Protein AF-0000000077579157 (afdb_homodimer)

Organism: Vanilla planifolia (NCBI:txid51239)

Radius of gyration: 29.93 Å; Cα contacts (8 Å, |Δi|>4): 1320; chains: 2; bounding box: 50×143×83 Å

Foldseek 3Di:
DDPPPPPPPPPPPPPPPPVPPQLWKDKAFDKAKEQGWHDDLQFWTFHCHFQQKTFQAGNVRHTLDIPPLGNVQPGTWMWHAHQQFKTFTAHPVGHTSDIADHPRRDGAMKMFGCDNNRKTFIFADWPFKLDPPPPPPPVPPPDDDDPDPPDDPVPPPPCPDDQLFKAKAPGKAWCVHWGDDLWIWHQHQQAFTWIQANVRDIDTSDGDGDGGWMWGQHQQQKIKIAHPVRPDIDIVVNDGHPDGAMKMWGDDHRMITITHDTGDMPCSPPPPPPPRPPPPPDPDPPDD/DDDPPPPPPPPPPPPPPPVPPDLWKDKAFDKAKEQGWHDDLQFWTFHCHFQQKTFQAGNVRHTLDIPPLGNVQPGTWMWHAHQQFKTFTAHPVGHTSDIADHPRRDGAMKMFGCFSNRKTFIFADWPFKLDPDPPPPPVVPPDDDDPDPPDDPVPPPPCPDGQLFKAKAPGKAWCVHWRDDLWIWHQHQQAFTWIQANVRDIDTSDGDGDGGWMWGQHQQQKIKIAHPVRPDIDIVVNDGHPDGAMKMWGDDHRMITITHDTGDMPCSPPPPPPPRPPPPPDPPDPPD

Sequence (576 aa):
MGIQRSLLLLWVMALCWSSSTAYNVLFTGETLANQSSIGFPEKGSFVMQLDCNLVLYNENGVPLFHTNTAGFGRRNCILSFTNNGRLVVRTPAGRTLWQSPNFNSPIGDYAAVFRPDGDVAIYGPVVWSSFARGESMETAQKQQQQPEATGEEQELLGNRPMYNNMLFSGQILSGNRSIKDLSSLEVTNDCQLLLTVESGLRIVLGGLEGEDCFARLNFRGQLTLLDDTYAHKLAWPTTANPTRGEYVLILRGSAALIYGPLAWSTNVRGVPNPQAIVNLMLPSDAKKMGIQRSLLLLWVMALCWSSSTAYNVLFTGETLANQSSIGFPEKGSFVMQLDCNLVLYNENGVPLFHTNTAGFGRRNCILSFTNNGRLVVRTPAGRTLWQSPNFNSPIGDYAAVFRPDGDVAIYGPVVWSSFARGESMETAQKQQQQPEATGEEQELLGNRPMYNNMLFSGQILSGNRSIKDLSSLEVTNDCQLLLTVESGLRIVLGGLEGEDCFARLNFRGQLTLLDDTYAHKLAWPTTANPTRGEYVLILRGSAALIYGPLAWSTNVRGVPNPQAIVNLMLPSDAKK

Secondary structure (DSSP, 8-state):
----------------------TTEEETT-EE-TTEEEEETTTEEEEE-TTS-EEEEETTS-EEEE---TTSS-S--EEEE-TTS-EEEE-TTS-EEEE-----PPSS--EEEE-TTS-EEEE-SEEEESS-TT--GGGTTTSS-------------TT--S---EEETT-EEBTTBEEESSSEEEE-TTSEEEEE-TTS-EEEEEE-SSSS-EEEE-TTS-EEEE-TTSS-EEEESSS--SS-S--EEEEETTEEEEE-SEEEE--TTS---TT-------------/----------------------TTEEETT-EE-TTEEEEETTTEEEEE-TTS-EEEEETTS-EEEE---TTSS-S--EEEE-TTS-EEEE-TTS-EEEE-----PPSS--EEEE-TTS-EEEE-SEEEESS-TT--GGGTTTS--------------TT--S-TTEEETT-EEETTBEEESSSEEEE-TTSEEEEE-TTS-EEEEEE-SSSS-EEEE-TTS-EEEE-TTSS-EEEESSS--SS-S--EEEEETTEEEEE-SEEEE--TTS---TT-------------

InterPro domains:
  IPR001480 Bulb-type lectin domain [PS50927] (23-135)
  IPR001480 Bulb-type lectin domain [SM00108] (23-134)
  IPR001480 Bulb-type lectin domain [cd00028] (24-131)
  IPR036426 Bulb-type lectin domain superfamily [G3DSA:2.90.10.10] (22-132)
  IPR036426 Bulb-type lectin domain superfamily [G3DSA:2.90.10.10] (163-269)
  IPR036426 Bulb-type lectin domain superfamily [SSF51110] (9-129)
  IPR036426 Bulb-type lectin domain superfamily [SSF51110] (161-267)

Nearest PDB structures (foldseek):
  5j76-assembly1_B  TM=9.509E-01  e=2.361E-09  Colocasia esculenta
  3r0e-assembly2_D  TM=9.493E-01  e=9.479E-09  Remusatia vivipara
  5t20-assembly3_H  TM=9.434E-01  e=1.399E-08  Colocasia esculenta
  1bwu-assembly3_A  TM=9.407E-01  e=2.579E-08  Allium sativum
  1bwu-assembly2_P  TM=9.377E-01  e=6.278E-08  Allium sativum

pLDDT: mean 76.42, std 25.74, range [23.16, 97.62]

Structure (mmCIF, N/CA/C/O backbone):
data_AF-0000000077579157-model_v1
#
loop_
_entity.id
_entity.type
_entity.pdbx_description
1 polymer 'Bulb-type lectin domain-containing protein'
#
loop_
_atom_site.group_PDB
_atom_site.id
_atom_site.type_symbol
_atom_site.label_atom_id
_atom_site.label_alt_id
_atom_site.label_comp_id
_atom_site.label_asym_id
_atom_site.label_entity_id
_atom_site.label_seq_id
_atom_site.pdbx_PDB_ins_code
_atom_site.Cartn_x
_atom_site.Cartn_y
_atom_site.Cartn_z
_atom_site.occupancy
_atom_site.B_iso_or_equiv
_atom_site.auth_seq_id
_atom_site.auth_comp_id
_atom_site.auth_asym_id
_atom_site.auth_atom_id
_atom_site.pdbx_PDB_model_num
ATOM 1 N N . MET A 1 1 ? -17.281 -74.125 25.188 1 32.25 1 MET A N 1
ATOM 2 C CA . MET A 1 1 ? -17.234 -72.688 25.5 1 32.25 1 MET A CA 1
ATOM 3 C C . MET A 1 1 ? -16.641 -71.938 24.328 1 32.25 1 MET A C 1
ATOM 5 O O . MET A 1 1 ? -15.469 -72.062 23.984 1 32.25 1 MET A O 1
ATOM 9 N N . GLY A 1 2 ? -17.438 -71.688 23.25 1 37.66 2 GLY A N 1
ATOM 10 C CA . GLY A 1 2 ? -17.141 -71.125 21.953 1 37.66 2 GLY A CA 1
ATOM 11 C C . GLY A 1 2 ? -16.734 -69.625 22.016 1 37.66 2 GLY A C 1
ATOM 12 O O . GLY A 1 2 ? -17.406 -68.812 22.641 1 37.66 2 GLY A O 1
ATOM 13 N N . ILE A 1 3 ? -15.43 -69.312 21.906 1 43.62 3 ILE A N 1
ATOM 14 C CA . ILE A 1 3 ? -14.82 -68 21.922 1 43.62 3 ILE A CA 1
ATOM 15 C C . ILE A 1 3 ? -15.336 -67.188 20.734 1 43.62 3 ILE A C 1
ATOM 17 O O . ILE A 1 3 ? -15.156 -67.562 19.578 1 43.62 3 ILE A O 1
ATOM 21 N N . GLN A 1 4 ? -16.453 -66.5 20.891 1 42.47 4 GLN A N 1
ATOM 22 C CA . GLN A 1 4 ? -16.938 -65.5 19.922 1 42.47 4 GLN A CA 1
ATOM 23 C C . GLN A 1 4 ? -15.906 -64.375 19.672 1 42.47 4 GLN A C 1
ATOM 25 O O . GLN A 1 4 ? -15.523 -63.688 20.594 1 42.47 4 GLN A O 1
ATOM 30 N N . ARG A 1 5 ? -15.047 -64.562 18.625 1 44.03 5 ARG A N 1
ATOM 31 C CA . ARG A 1 5 ? -14.148 -63.531 18.141 1 44.03 5 ARG A CA 1
ATOM 32 C C . ARG A 1 5 ? -14.938 -62.312 17.672 1 44.03 5 ARG A C 1
ATOM 34 O O . ARG A 1 5 ? -15.727 -62.406 16.719 1 44.03 5 ARG A O 1
ATOM 41 N N . SER A 1 6 ? -15.273 -61.406 18.562 1 44.22 6 SER A N 1
ATOM 42 C CA . SER A 1 6 ? -15.82 -60.125 18.141 1 44.22 6 SER A CA 1
ATOM 43 C C . SER A 1 6 ? -14.859 -59.375 17.219 1 44.22 6 SER A C 1
ATOM 45 O O . SER A 1 6 ? -13.711 -59.125 17.594 1 44.22 6 SER A O 1
ATOM 47 N N . LEU A 1 7 ? -15.078 -59.469 15.898 1 40.78 7 LEU A N 1
ATOM 48 C CA . LEU A 1 7 ? -14.391 -58.656 14.898 1 40.78 7 LEU A CA 1
ATOM 49 C C . LEU A 1 7 ? -14.594 -57.156 15.164 1 40.78 7 LEU A C 1
ATOM 51 O O . LEU A 1 7 ? -15.727 -56.656 15.148 1 40.78 7 LEU A O 1
ATOM 55 N N . LEU A 1 8 ? -13.672 -56.531 15.875 1 40.62 8 LEU A N 1
ATOM 56 C CA . LEU A 1 8 ? -13.633 -55.094 16 1 40.62 8 LEU A CA 1
ATOM 57 C C . LEU A 1 8 ? -13.484 -54.438 14.641 1 40.62 8 LEU A C 1
ATOM 59 O O . LEU A 1 8 ? -12.477 -54.625 13.953 1 40.62 8 LEU A O 1
ATOM 63 N N . LEU A 1 9 ? -14.594 -54.094 13.992 1 40.53 9 LEU A N 1
ATOM 64 C CA . LEU A 1 9 ? -14.586 -53.219 12.828 1 40.53 9 LEU A CA 1
ATOM 65 C C . LEU A 1 9 ? -13.93 -51.875 13.156 1 40.53 9 LEU A C 1
ATOM 67 O O . LEU A 1 9 ? -14.445 -51.094 13.961 1 40.53 9 LEU A O 1
ATOM 71 N N . LEU A 1 10 ? -12.656 -51.781 12.898 1 40.19 10 LEU A N 1
ATOM 72 C CA . LEU A 1 10 ? -11.961 -50.5 12.922 1 40.19 10 LEU A CA 1
ATOM 73 C C . LEU A 1 10 ? -12.492 -49.594 11.828 1 40.19 10 LEU A C 1
ATOM 75 O O . LEU A 1 10 ? -12.289 -49.844 10.641 1 40.19 10 LEU A O 1
ATOM 79 N N . TRP A 1 11 ? -13.547 -48.781 12.102 1 39.94 11 TRP A N 1
ATOM 80 C CA . TRP A 1 11 ? -13.953 -47.656 11.25 1 39.94 11 TRP A CA 1
ATOM 81 C C . TRP A 1 11 ? -12.812 -46.688 11.062 1 39.94 11 TRP A C 1
ATOM 83 O O . TRP A 1 11 ? -12.422 -46 12.008 1 39.94 11 TRP A O 1
ATOM 93 N N . VAL A 1 12 ? -11.977 -46.938 10.07 1 36.94 12 VAL A N 1
ATOM 94 C CA . VAL A 1 12 ? -11.016 -45.906 9.633 1 36.94 12 VAL A CA 1
ATOM 95 C C . VAL A 1 12 ? -11.766 -44.688 9.125 1 36.94 12 VAL A C 1
ATOM 97 O O . VAL A 1 12 ? -12.406 -44.719 8.07 1 36.94 12 VAL A O 1
ATOM 100 N N . MET A 1 13 ? -12.211 -43.781 9.969 1 35.94 13 MET A N 1
ATOM 101 C CA . MET A 1 13 ? -12.648 -42.469 9.547 1 35.94 13 MET A CA 1
ATOM 102 C C . MET A 1 13 ? -11.562 -41.75 8.75 1 35.94 13 MET A C 1
ATOM 104 O O . MET A 1 13 ? -10.477 -41.469 9.273 1 35.94 13 MET A O 1
ATOM 108 N N . ALA A 1 14 ? -11.586 -41.844 7.457 1 35.31 14 ALA A N 1
ATOM 109 C CA . ALA A 1 14 ? -10.789 -40.969 6.59 1 35.31 14 ALA A CA 1
ATOM 110 C C . ALA A 1 14 ? -11 -39.5 6.934 1 35.31 14 ALA A C 1
ATOM 112 O O . ALA A 1 14 ? -12.078 -38.938 6.707 1 35.31 14 ALA A O 1
ATOM 113 N N . LEU A 1 15 ? -10.266 -39 7.863 1 33.69 15 LEU A N 1
ATOM 114 C CA . LEU A 1 15 ? -10.156 -37.562 8.023 1 33.69 15 LEU A CA 1
ATOM 115 C C . LEU A 1 15 ? -9.867 -36.875 6.688 1 33.69 15 LEU A C 1
ATOM 117 O O . LEU A 1 15 ? -8.766 -37 6.145 1 33.69 15 LEU A O 1
ATOM 121 N N . CYS A 1 16 ? -10.859 -36.656 5.914 1 33.91 16 CYS A N 1
ATOM 122 C CA . CYS A 1 16 ? -10.711 -35.688 4.828 1 33.91 16 CYS A CA 1
ATOM 123 C C . CYS A 1 16 ? -10.125 -34.375 5.336 1 33.91 16 CYS A C 1
ATOM 125 O O . CYS A 1 16 ? -10.781 -33.656 6.062 1 33.91 16 CYS A O 1
ATOM 127 N N . TRP A 1 17 ? -8.828 -34.281 5.449 1 35.16 17 TRP A N 1
ATOM 128 C CA . TRP A 1 17 ? -8.188 -33 5.594 1 35.16 17 TRP A CA 1
ATOM 129 C C . TRP A 1 17 ? -8.781 -31.984 4.613 1 35.16 17 TRP A C 1
ATOM 131 O O . TRP A 1 17 ? -8.609 -32.125 3.398 1 35.16 17 TRP A O 1
ATOM 141 N N . SER A 1 18 ? -9.914 -31.438 4.887 1 32.94 18 SER A N 1
ATOM 142 C CA . SER A 1 18 ? -10.227 -30.234 4.129 1 32.94 18 SER A CA 1
ATOM 143 C C . SER A 1 18 ? -9.094 -29.219 4.203 1 32.94 18 SER A C 1
ATOM 145 O O . SER A 1 18 ? -8.828 -28.656 5.266 1 32.94 18 SER A O 1
ATOM 147 N N . SER A 1 19 ? -8.016 -29.438 3.557 1 36.28 19 SER A N 1
ATOM 148 C CA . SER A 1 19 ? -7.07 -28.344 3.412 1 36.28 19 SER A CA 1
ATOM 149 C C . SER A 1 19 ? -7.789 -27.016 3.244 1 36.28 19 SER A C 1
ATOM 151 O O . SER A 1 19 ? -8.617 -26.859 2.346 1 36.28 19 SER A O 1
ATOM 153 N N . SER A 1 20 ? -8.102 -26.375 4.277 1 38.56 20 SER A N 1
ATOM 154 C CA . SER A 1 20 ? -8.57 -24.984 4.188 1 38.56 20 SER A CA 1
ATOM 155 C C . SER A 1 20 ? -7.746 -24.188 3.186 1 38.56 20 SER A C 1
ATOM 157 O O . SER A 1 20 ? -6.578 -23.891 3.434 1 38.56 20 SER A O 1
ATOM 159 N N . THR A 1 21 ? -7.723 -24.625 1.889 1 43.25 21 THR A N 1
ATOM 160 C CA . THR A 1 21 ? -7.102 -23.859 0.818 1 43.25 21 THR A CA 1
ATOM 161 C C . THR A 1 21 ? -7.375 -22.359 0.998 1 43.25 21 THR A C 1
ATOM 163 O O . THR A 1 21 ? -8.438 -21.984 1.492 1 43.25 21 THR A O 1
ATOM 166 N N . ALA A 1 22 ? -6.305 -21.625 1.266 1 52.62 22 ALA A N 1
ATOM 167 C CA . ALA A 1 22 ? -6.496 -20.188 1.124 1 52.62 22 ALA A CA 1
ATOM 168 C C . ALA A 1 22 ? -7.461 -19.875 -0.015 1 52.62 22 ALA A C 1
ATOM 170 O O . ALA A 1 22 ? -7.41 -20.5 -1.073 1 52.62 22 ALA A O 1
ATOM 171 N N . TYR A 1 23 ? -8.461 -19.094 0.211 1 74.12 23 TYR A N 1
ATOM 172 C CA . TYR A 1 23 ? -9.625 -18.797 -0.616 1 74.12 23 TYR A CA 1
ATOM 173 C C . TYR A 1 23 ? -9.203 -18.203 -1.956 1 74.12 23 TYR A C 1
ATOM 175 O O . TYR A 1 23 ? -9.953 -18.266 -2.934 1 74.12 23 TYR A O 1
ATOM 183 N N . ASN A 1 24 ? -7.801 -18 -2.053 1 89.5 24 ASN A N 1
ATOM 184 C CA . ASN A 1 24 ? -7.508 -17.266 -3.287 1 89.5 24 ASN A CA 1
ATOM 185 C C . ASN A 1 24 ? -6.316 -17.891 -4.02 1 89.5 24 ASN A C 1
ATOM 187 O O . ASN A 1 24 ? -5.789 -17.281 -4.961 1 89.5 24 ASN A O 1
ATOM 191 N N . VAL A 1 25 ? -5.883 -19.078 -3.543 1 93.44 25 VAL A N 1
ATOM 192 C CA . VAL A 1 25 ? -4.688 -19.656 -4.145 1 93.44 25 VAL A CA 1
ATOM 193 C C . VAL A 1 25 ? -4.879 -21.156 -4.352 1 93.44 25 VAL A C 1
ATOM 195 O O . VAL A 1 25 ? -5.461 -21.828 -3.504 1 93.44 25 VAL A O 1
ATOM 198 N N . LEU A 1 26 ? -4.465 -21.672 -5.461 1 94.75 26 LEU A N 1
ATOM 199 C CA . LEU A 1 26 ? -4.301 -23.094 -5.738 1 94.75 26 LEU A CA 1
ATOM 200 C C . LEU A 1 26 ? -2.822 -23.469 -5.84 1 94.75 26 LEU A C 1
ATOM 202 O O . LEU A 1 26 ? -2.086 -22.875 -6.633 1 94.75 26 LEU A O 1
ATOM 206 N N . PHE A 1 27 ? -2.385 -24.438 -5.031 1 94.38 27 PHE A N 1
ATOM 207 C CA . PHE A 1 27 ? -0.987 -24.844 -5.055 1 94.38 27 PHE A CA 1
ATOM 208 C C . PHE A 1 27 ? -0.812 -26.109 -5.891 1 94.38 27 PHE A C 1
ATOM 210 O O . PHE A 1 27 ? -1.77 -26.859 -6.105 1 94.38 27 PHE A O 1
ATOM 217 N N . THR A 1 28 ? 0.474 -26.266 -6.344 1 95.62 28 THR A N 1
ATOM 218 C CA . THR A 1 28 ? 0.809 -27.469 -7.102 1 95.62 28 THR A CA 1
ATOM 219 C C . THR A 1 28 ? 0.244 -28.719 -6.418 1 95.62 28 THR A C 1
ATOM 221 O O . THR A 1 28 ? 0.364 -28.875 -5.203 1 95.62 28 THR A O 1
ATOM 224 N N . GLY A 1 29 ? -0.387 -29.562 -7.219 1 94.94 29 GLY A N 1
ATOM 225 C CA . GLY A 1 29 ? -0.919 -30.812 -6.707 1 94.94 29 GLY A CA 1
ATOM 226 C C . GLY A 1 29 ? -2.365 -30.703 -6.258 1 94.94 29 GLY A C 1
ATOM 227 O O . GLY A 1 29 ? -3.045 -31.719 -6.094 1 94.94 29 GLY A O 1
ATOM 228 N N . GLU A 1 30 ? -2.85 -29.484 -6.086 1 93.75 30 GLU A N 1
ATOM 229 C CA . GLU A 1 30 ? -4.234 -29.297 -5.664 1 93.75 30 GLU A CA 1
ATOM 230 C C . GLU A 1 30 ? -5.18 -29.297 -6.863 1 93.75 30 GLU A C 1
ATOM 232 O O . GLU A 1 30 ? -4.742 -29.156 -8.008 1 93.75 30 GLU A O 1
ATOM 237 N N . THR A 1 31 ? -6.469 -29.562 -6.602 1 94.38 31 THR A N 1
ATOM 238 C CA . THR A 1 31 ? -7.504 -29.625 -7.629 1 94.38 31 THR A CA 1
ATOM 239 C C . THR A 1 31 ? -8.703 -28.781 -7.23 1 94.38 31 THR A C 1
ATOM 241 O O . THR A 1 31 ? -8.922 -28.516 -6.047 1 94.38 31 THR A O 1
ATOM 244 N N . LEU A 1 32 ? -9.344 -28.25 -8.219 1 94.12 32 LEU A N 1
ATOM 245 C CA . LEU A 1 32 ? -10.688 -27.703 -8.039 1 94.12 32 LEU A CA 1
ATOM 246 C C . LEU A 1 32 ? -11.734 -28.672 -8.586 1 94.12 32 LEU A C 1
ATOM 248 O O . LEU A 1 32 ? -11.75 -28.969 -9.781 1 94.12 32 LEU A O 1
ATOM 252 N N . ALA A 1 33 ? -12.57 -29.141 -7.637 1 91.94 33 ALA A N 1
ATOM 253 C CA . ALA A 1 33 ? -13.656 -30.031 -8.031 1 91.94 33 ALA A CA 1
ATOM 254 C C . ALA A 1 33 ? -14.805 -29.25 -8.672 1 91.94 33 ALA A C 1
ATOM 256 O O . ALA A 1 33 ? -14.758 -28.031 -8.75 1 91.94 33 ALA A O 1
ATOM 257 N N . ASN A 1 34 ? -15.773 -30.016 -9.133 1 88.12 34 ASN A N 1
ATOM 258 C CA . ASN A 1 34 ? -16.953 -29.391 -9.727 1 88.12 34 ASN A CA 1
ATOM 259 C C . ASN A 1 34 ? -17.625 -28.422 -8.758 1 88.12 34 ASN A C 1
ATOM 261 O O . ASN A 1 34 ? -17.812 -28.75 -7.586 1 88.12 34 ASN A O 1
ATOM 265 N N . GLN A 1 35 ? -17.859 -27.188 -9.266 1 90.12 35 GLN A N 1
ATOM 266 C CA . GLN A 1 35 ? -18.547 -26.109 -8.562 1 90.12 35 GLN A CA 1
ATOM 267 C C . GLN A 1 35 ? -17.672 -25.531 -7.449 1 90.12 35 GLN A C 1
ATOM 269 O O . GLN A 1 35 ? -18.172 -24.812 -6.578 1 90.12 35 GLN A O 1
ATOM 274 N N . SER A 1 36 ? -16.453 -25.906 -7.418 1 91.56 36 SER A N 1
ATOM 275 C CA . SER A 1 36 ? -15.508 -25.281 -6.496 1 91.56 36 SER A CA 1
ATOM 276 C C . SER A 1 36 ? -14.781 -24.109 -7.156 1 91.56 36 SER A C 1
ATOM 278 O O . SER A 1 36 ? -14.719 -24.031 -8.383 1 91.56 36 SER A O 1
ATOM 280 N N . SER A 1 37 ? -14.367 -23.188 -6.344 1 93.44 37 SER A N 1
ATOM 281 C CA . SER A 1 37 ? -13.766 -21.984 -6.891 1 93.44 37 SER A CA 1
ATOM 282 C C . SER A 1 37 ? -12.703 -21.422 -5.953 1 93.44 37 SER A C 1
ATOM 284 O O . SER A 1 37 ? -12.641 -21.797 -4.781 1 93.44 37 SER A O 1
ATOM 286 N N . ILE A 1 38 ? -11.805 -20.625 -6.531 1 91.69 38 ILE A N 1
ATOM 287 C CA . ILE A 1 38 ? -10.969 -19.719 -5.746 1 91.69 38 ILE A CA 1
ATOM 288 C C . ILE A 1 38 ? -11.32 -18.281 -6.078 1 91.69 38 ILE A C 1
ATOM 290 O O . ILE A 1 38 ? -11.867 -17.984 -7.148 1 91.69 38 ILE A O 1
ATOM 294 N N . GLY A 1 39 ? -11.117 -17.406 -5.207 1 88.44 39 GLY A N 1
ATOM 295 C CA . GLY A 1 39 ? -11.383 -16 -5.422 1 88.44 39 GLY A CA 1
ATOM 296 C C . GLY A 1 39 ? -11.805 -15.273 -4.16 1 88.44 39 GLY A C 1
ATOM 297 O O . GLY A 1 39 ? -11.5 -15.719 -3.051 1 88.44 39 GLY A O 1
ATOM 298 N N . PHE A 1 40 ? -12.25 -14.023 -4.434 1 78.88 40 PHE A N 1
ATOM 299 C CA . PHE A 1 40 ? -12.828 -13.195 -3.387 1 78.88 40 PHE A CA 1
ATOM 300 C C . PHE A 1 40 ? -14.242 -12.766 -3.76 1 78.88 40 PHE A C 1
ATOM 302 O O . PHE A 1 40 ? -14.492 -12.359 -4.898 1 78.88 40 PHE A O 1
ATOM 309 N N . PRO A 1 41 ? -15.148 -12.93 -2.848 1 71.81 41 PRO A N 1
ATOM 310 C CA . PRO A 1 41 ? -16.516 -12.539 -3.184 1 71.81 41 PRO A CA 1
ATOM 311 C C . PRO A 1 41 ? -16.609 -11.125 -3.744 1 71.81 41 PRO A C 1
ATOM 313 O O . PRO A 1 41 ? -17.375 -10.875 -4.688 1 71.81 41 PRO A O 1
ATOM 316 N N . GLU A 1 42 ? -15.828 -10.266 -3.242 1 75.31 42 GLU A N 1
ATOM 317 C CA . GLU A 1 42 ? -15.961 -8.859 -3.625 1 75.31 42 GLU A CA 1
ATOM 318 C C . GLU A 1 42 ? -15.172 -8.555 -4.891 1 75.31 42 GLU A C 1
ATOM 320 O O . GLU A 1 42 ? -15.242 -7.449 -5.43 1 75.31 42 GLU A O 1
ATOM 325 N N . LYS A 1 43 ? -14.492 -9.57 -5.41 1 78.06 43 LYS A N 1
ATOM 326 C CA . LYS A 1 43 ? -13.656 -9.312 -6.578 1 78.06 43 LYS A CA 1
ATOM 327 C C . LYS A 1 43 ? -13.984 -10.281 -7.711 1 78.06 43 LYS A C 1
ATOM 329 O O . LYS A 1 43 ? -13.758 -9.977 -8.883 1 78.06 43 LYS A O 1
ATOM 334 N N . GLY A 1 44 ? -14.406 -11.453 -7.352 1 88.88 44 GLY A N 1
ATOM 335 C CA . GLY A 1 44 ? -14.734 -12.438 -8.367 1 88.88 44 GLY A CA 1
ATOM 336 C C . GLY A 1 44 ? -14.383 -13.859 -7.961 1 88.88 44 GLY A C 1
ATOM 337 O O . GLY A 1 44 ? -14.078 -14.117 -6.797 1 88.88 44 GLY A O 1
ATOM 338 N N . SER A 1 45 ? -14.547 -14.734 -8.945 1 92.31 45 SER A N 1
ATOM 339 C CA . SER A 1 45 ? -14.273 -16.141 -8.672 1 92.31 45 SER A CA 1
ATOM 340 C C . SER A 1 45 ? -13.773 -16.859 -9.914 1 92.31 45 SER A C 1
ATOM 342 O O . SER A 1 45 ? -14.164 -16.516 -11.039 1 92.31 45 SER A O 1
ATOM 344 N N . PHE A 1 46 ? -12.867 -17.688 -9.703 1 95.56 46 PHE A N 1
ATOM 345 C CA . PHE A 1 46 ? -12.375 -18.641 -10.68 1 95.56 46 PHE A CA 1
ATOM 346 C C . PHE A 1 46 ? -12.938 -20.031 -10.414 1 95.56 46 PHE A C 1
ATOM 348 O O . PHE A 1 46 ? -12.531 -20.703 -9.461 1 95.56 46 PHE A O 1
ATOM 355 N N . VAL A 1 47 ? -13.898 -20.516 -11.312 1 95.75 47 VAL A N 1
ATOM 356 C CA . VAL A 1 47 ? -14.781 -21.609 -10.93 1 95.75 47 VAL A CA 1
ATOM 357 C C . VAL A 1 47 ? -14.695 -22.734 -11.961 1 95.75 47 VAL A C 1
ATOM 359 O O . VAL A 1 47 ? -14.75 -22.484 -13.164 1 95.75 47 VAL A O 1
ATOM 362 N N . MET A 1 48 ? -14.531 -23.969 -11.438 1 96.12 48 MET A N 1
ATOM 363 C CA . MET A 1 48 ? -14.766 -25.156 -12.25 1 96.12 48 MET A CA 1
ATOM 364 C C . MET A 1 48 ? -16.25 -25.5 -12.273 1 96.12 48 MET A C 1
ATOM 366 O O . MET A 1 48 ? -16.75 -26.125 -11.336 1 96.12 48 MET A O 1
ATOM 370 N N . GLN A 1 49 ? -16.859 -25.203 -13.398 1 95.12 49 GLN A N 1
ATOM 371 C CA . GLN A 1 49 ? -18.312 -25.344 -13.477 1 95.12 49 GLN A CA 1
ATOM 372 C C . GLN A 1 49 ? -18.719 -26.812 -13.672 1 95.12 49 GLN A C 1
ATOM 374 O O . GLN A 1 49 ? -17.922 -27.625 -14.141 1 95.12 49 GLN A O 1
ATOM 379 N N . LEU A 1 50 ? -19.984 -27.016 -13.367 1 93.19 50 LEU A N 1
ATOM 380 C CA . LEU A 1 50 ? -20.547 -28.359 -13.492 1 93.19 50 LEU A CA 1
ATOM 381 C C . LEU A 1 50 ? -20.516 -28.844 -14.945 1 93.19 50 LEU A C 1
ATOM 383 O O . LEU A 1 50 ? -20.328 -30.031 -15.203 1 93.19 50 LEU A O 1
ATOM 387 N N . ASP A 1 51 ? -20.625 -28 -15.875 1 93.56 51 ASP A N 1
ATOM 388 C CA . ASP A 1 51 ? -20.703 -28.344 -17.297 1 93.56 51 ASP A CA 1
ATOM 389 C C . ASP A 1 51 ? -19.297 -28.516 -17.891 1 93.56 51 ASP A C 1
ATOM 391 O O . ASP A 1 51 ? -19.141 -28.578 -19.109 1 93.56 51 ASP A O 1
ATOM 395 N N . CYS A 1 52 ? -18.203 -28.438 -17.047 1 95.44 52 CYS A N 1
ATOM 396 C CA . CYS A 1 52 ? -16.812 -28.688 -17.375 1 95.44 52 CYS A CA 1
ATOM 397 C C . CYS A 1 52 ? -16.156 -27.438 -17.969 1 95.44 52 CYS A C 1
ATOM 399 O O . CYS A 1 52 ? -15.07 -27.516 -18.531 1 95.44 52 CYS A O 1
ATOM 401 N N . ASN A 1 53 ? -16.828 -26.25 -17.922 1 96.06 53 ASN A N 1
ATOM 402 C CA . ASN A 1 53 ? -16.172 -24.984 -18.266 1 96.06 53 ASN A CA 1
ATOM 403 C C . ASN A 1 53 ? -15.453 -24.375 -17.078 1 96.06 53 ASN A C 1
ATOM 405 O O . ASN A 1 53 ? -15.992 -24.359 -15.961 1 96.06 53 ASN A O 1
ATOM 409 N N . LEU A 1 54 ? -14.203 -24.031 -17.297 1 96.69 54 LEU A N 1
ATOM 410 C CA . LEU A 1 54 ? -13.484 -23.203 -16.312 1 96.69 54 LEU A CA 1
ATOM 411 C C . LEU A 1 54 ? -13.672 -21.719 -16.625 1 96.69 54 LEU A C 1
ATOM 413 O O . LEU A 1 54 ? -13.328 -21.266 -17.719 1 96.69 54 LEU A O 1
ATOM 417 N N . VAL A 1 55 ? -14.219 -20.984 -15.625 1 96.25 55 VAL A N 1
ATOM 418 C CA . VAL A 1 55 ? -14.633 -19.625 -15.938 1 96.25 55 VAL A CA 1
ATOM 419 C C . VAL A 1 55 ? -14.148 -18.672 -14.836 1 96.25 55 VAL A C 1
ATOM 421 O O . VAL A 1 55 ? -14.211 -19 -13.656 1 96.25 55 VAL A O 1
ATOM 424 N N . LEU A 1 56 ? -13.578 -17.516 -15.234 1 96.19 56 LEU A N 1
ATOM 425 C CA . LEU A 1 56 ? -13.273 -16.406 -14.344 1 96.19 56 LEU A CA 1
ATOM 426 C C . LEU A 1 56 ? -14.367 -15.344 -14.406 1 96.19 56 LEU A C 1
ATOM 428 O O . LEU A 1 56 ? -14.617 -14.758 -15.461 1 96.19 56 LEU A O 1
ATOM 432 N N . TYR A 1 57 ? -15 -15.141 -13.227 1 93.94 57 TYR A N 1
ATOM 433 C CA . TYR A 1 57 ? -16.031 -14.117 -13.117 1 93.94 57 TYR A CA 1
ATOM 434 C C . TYR A 1 57 ? -15.523 -12.914 -12.32 1 93.94 57 TYR A C 1
ATOM 436 O O . TYR A 1 57 ? -14.766 -13.07 -11.359 1 93.94 57 TYR A O 1
ATOM 444 N N . ASN A 1 58 ? -15.992 -11.758 -12.75 1 89.81 58 ASN A N 1
ATOM 445 C CA . ASN A 1 58 ? -15.773 -10.602 -11.891 1 89.81 58 ASN A CA 1
ATOM 446 C C . ASN A 1 58 ? -16.828 -10.516 -10.789 1 89.81 58 ASN A C 1
ATOM 448 O O . ASN A 1 58 ? -17.609 -11.445 -10.602 1 89.81 58 ASN A O 1
ATOM 452 N N . GLU A 1 59 ? -16.719 -9.406 -9.969 1 84.38 59 GLU A N 1
ATOM 453 C CA . GLU A 1 59 ? -17.578 -9.242 -8.797 1 84.38 59 GLU A CA 1
ATOM 454 C C . GLU A 1 59 ? -19.047 -9.133 -9.203 1 84.38 59 GLU A C 1
ATOM 456 O O . GLU A 1 59 ? -19.938 -9.422 -8.406 1 84.38 59 GLU A O 1
ATOM 461 N N . ASN A 1 60 ? -19.328 -8.883 -10.445 1 89.5 60 ASN A N 1
ATOM 462 C CA . ASN A 1 60 ? -20.703 -8.734 -10.922 1 89.5 60 ASN A CA 1
ATOM 463 C C . ASN A 1 60 ? -21.203 -10 -11.617 1 89.5 60 ASN A C 1
ATOM 465 O O . ASN A 1 60 ? -22.281 -10.008 -12.203 1 89.5 60 ASN A O 1
ATOM 469 N N . GLY A 1 61 ? -20.406 -10.938 -11.664 1 91.38 61 GLY A N 1
ATOM 470 C CA . GLY A 1 61 ? -20.797 -12.203 -12.273 1 91.38 61 GLY A CA 1
ATOM 471 C C . GLY A 1 61 ? -20.594 -12.234 -13.773 1 91.38 61 GLY A C 1
ATOM 472 O O . GLY A 1 61 ? -21.125 -13.109 -14.461 1 91.38 61 GLY A O 1
ATOM 473 N N . VAL A 1 62 ? -19.891 -11.297 -14.242 1 93.06 62 VAL A N 1
ATOM 474 C CA . VAL A 1 62 ? -19.578 -11.258 -15.664 1 93.06 62 VAL A CA 1
ATOM 475 C C . VAL A 1 62 ? -18.344 -12.109 -15.953 1 93.06 62 VAL A C 1
ATOM 477 O O . VAL A 1 62 ? -17.312 -11.938 -15.32 1 93.06 62 VAL A O 1
ATOM 480 N N . PRO A 1 63 ? -18.469 -13.086 -16.906 1 93.81 63 PRO A N 1
ATOM 481 C CA . PRO A 1 63 ? -17.281 -13.883 -17.25 1 93.81 63 PRO A CA 1
ATOM 482 C C . PRO A 1 63 ? -16.203 -13.055 -17.953 1 93.81 63 PRO A C 1
ATOM 484 O O . PRO A 1 63 ? -16.5 -12.352 -18.922 1 93.81 63 PRO A O 1
ATOM 487 N N . LEU A 1 64 ? -15.039 -13.133 -17.469 1 93.06 64 LEU A N 1
ATOM 488 C CA . LEU A 1 64 ? -13.914 -12.406 -18.047 1 93.06 64 LEU A CA 1
ATOM 489 C C . LEU A 1 64 ? -13 -13.344 -18.828 1 93.06 64 LEU A C 1
ATOM 491 O O . LEU A 1 64 ? -12.242 -12.898 -19.688 1 93.06 64 LEU A O 1
ATOM 495 N N . PHE A 1 65 ? -12.961 -14.562 -18.5 1 95.06 65 PHE A N 1
ATOM 496 C CA . PHE A 1 65 ? -12.172 -15.633 -19.078 1 95.06 65 PHE A CA 1
ATOM 497 C C . PHE A 1 65 ? -12.914 -16.969 -19.016 1 95.06 65 PHE A C 1
ATOM 499 O O . PHE A 1 65 ? -13.586 -17.25 -18.031 1 95.06 65 PHE A O 1
ATOM 506 N N . HIS A 1 66 ? -12.836 -17.766 -19.938 1 95.19 66 HIS A N 1
ATOM 507 C CA . HIS A 1 66 ? -13.359 -19.125 -19.906 1 95.19 66 HIS A CA 1
ATOM 508 C C . HIS A 1 66 ? -12.602 -20.031 -20.875 1 95.19 66 HIS A C 1
ATOM 510 O O . HIS A 1 66 ? -12.023 -19.562 -21.859 1 95.19 66 HIS A O 1
ATOM 516 N N . THR A 1 67 ? -12.602 -21.344 -20.609 1 94.56 67 THR A N 1
ATOM 517 C CA . THR A 1 67 ? -11.836 -22.297 -21.406 1 94.56 67 THR A CA 1
ATOM 518 C C . THR A 1 67 ? -12.672 -22.828 -22.562 1 94.56 67 THR A C 1
ATOM 520 O O . THR A 1 67 ? -12.156 -23.516 -23.453 1 94.56 67 THR A O 1
ATOM 523 N N . ASN A 1 68 ? -14 -22.484 -22.562 1 93.44 68 ASN A N 1
ATOM 524 C CA . ASN A 1 68 ? -14.93 -22.953 -23.594 1 93.44 68 ASN A CA 1
ATOM 525 C C . ASN A 1 68 ? -14.953 -24.469 -23.672 1 93.44 68 ASN A C 1
ATOM 527 O O . ASN A 1 68 ? -14.945 -25.031 -24.781 1 93.44 68 ASN A O 1
ATOM 531 N N . THR A 1 69 ? -14.883 -25.109 -22.594 1 93.31 69 THR A N 1
ATOM 532 C CA . THR A 1 69 ? -14.898 -26.562 -22.547 1 93.31 69 THR A CA 1
ATOM 533 C C . THR A 1 69 ? -16.25 -27.078 -22.062 1 93.31 69 THR A C 1
ATOM 535 O O . THR A 1 69 ? -16.391 -28.25 -21.734 1 93.31 69 THR A O 1
ATOM 538 N N . ALA A 1 70 ? -17.219 -26.219 -22.031 1 90.5 70 ALA A N 1
ATOM 539 C CA . ALA A 1 70 ? -18.547 -26.625 -21.594 1 90.5 70 ALA A CA 1
ATOM 540 C C . ALA A 1 70 ? -19.078 -27.781 -22.422 1 90.5 70 ALA A C 1
ATOM 542 O O . ALA A 1 70 ? -19.047 -27.734 -23.656 1 90.5 70 ALA A O 1
ATOM 543 N N . GLY A 1 71 ? -19.547 -28.828 -21.719 1 86.56 71 GLY A N 1
ATOM 544 C CA . GLY A 1 71 ? -20.234 -29.938 -22.391 1 86.56 71 GLY A CA 1
ATOM 545 C C . GLY A 1 71 ? -19.297 -30.969 -22.969 1 86.56 71 GLY A C 1
ATOM 546 O O . GLY A 1 71 ? -19.734 -32.031 -23.438 1 86.56 71 GLY A O 1
ATOM 547 N N . PHE A 1 72 ? -17.984 -30.688 -23.016 1 85.12 72 PHE A N 1
ATOM 548 C CA . PHE A 1 72 ? -17.031 -31.594 -23.656 1 85.12 72 PHE A CA 1
ATOM 549 C C . PHE A 1 72 ? -16.719 -32.781 -22.75 1 85.12 72 PHE A C 1
ATOM 551 O O . PHE A 1 72 ? -16.219 -33.812 -23.203 1 85.12 72 PHE A O 1
ATOM 558 N N . GLY A 1 73 ? -16.969 -32.75 -21.422 1 76 73 GLY A N 1
ATOM 559 C CA . GLY A 1 73 ? -16.703 -33.844 -20.5 1 76 73 GLY A CA 1
ATOM 560 C C . GLY A 1 73 ? -17.969 -34.375 -19.828 1 76 73 GLY A C 1
ATOM 561 O O . GLY A 1 73 ? -17.891 -35.156 -18.891 1 76 73 GLY A O 1
ATOM 562 N N . ARG A 1 74 ? -19.078 -34.094 -20.328 1 80.44 74 ARG A N 1
ATOM 563 C CA . ARG A 1 74 ? -20.391 -34.344 -19.734 1 80.44 74 ARG A CA 1
ATOM 564 C C . ARG A 1 74 ? -20.562 -33.594 -18.422 1 80.44 74 ARG A C 1
ATOM 566 O O . ARG A 1 74 ? -21.109 -32.469 -18.422 1 80.44 74 ARG A O 1
ATOM 573 N N . ARG A 1 75 ? -19.984 -34.125 -17.266 1 84.94 75 ARG A N 1
ATOM 574 C CA . ARG A 1 75 ? -20.094 -33.438 -15.984 1 84.94 75 ARG A CA 1
ATOM 575 C C . ARG A 1 75 ? -18.953 -33.844 -15.055 1 84.94 75 ARG A C 1
ATOM 577 O O . ARG A 1 75 ? -18.219 -34.781 -15.336 1 84.94 75 ARG A O 1
ATOM 584 N N . ASN A 1 76 ? -18.75 -33.062 -14.055 1 90.19 76 ASN A N 1
ATOM 585 C CA . ASN A 1 76 ? -17.891 -33.344 -12.914 1 90.19 76 ASN A CA 1
ATOM 586 C C . ASN A 1 76 ? -16.406 -33.312 -13.305 1 90.19 76 ASN A C 1
ATOM 588 O O . ASN A 1 76 ? -15.633 -34.156 -12.867 1 90.19 76 ASN A O 1
ATOM 592 N N . CYS A 1 77 ? -16.047 -32.406 -14.242 1 95 77 CYS A N 1
ATOM 593 C CA . CYS A 1 77 ? -14.648 -32.188 -14.555 1 95 77 CYS A CA 1
ATOM 594 C C . CYS A 1 77 ? -13.914 -31.562 -13.375 1 95 77 CYS A C 1
ATOM 596 O O . CYS A 1 77 ? -14.547 -31.031 -12.453 1 95 77 CYS A O 1
ATOM 598 N N . ILE A 1 78 ? -12.578 -31.766 -13.398 1 95.62 78 ILE A N 1
ATOM 599 C CA . ILE A 1 78 ? -11.742 -31.219 -12.336 1 95.62 78 ILE A CA 1
ATOM 600 C C . ILE A 1 78 ? -10.672 -30.312 -12.938 1 95.62 78 ILE A C 1
ATOM 602 O O . ILE A 1 78 ? -10.219 -30.531 -14.062 1 95.62 78 ILE A O 1
ATOM 606 N N . LEU A 1 79 ? -10.391 -29.25 -12.297 1 96.56 79 LEU A N 1
ATOM 607 C CA . LEU A 1 79 ? -9.195 -28.469 -12.586 1 96.56 79 LEU A CA 1
ATOM 608 C C . LEU A 1 79 ? -8.016 -28.953 -11.75 1 96.56 79 LEU A C 1
ATOM 610 O O . LEU A 1 79 ? -8.078 -28.953 -10.516 1 96.56 79 LEU A O 1
ATOM 614 N N . SER A 1 80 ? -6.957 -29.422 -12.344 1 95.75 80 SER A N 1
ATOM 615 C CA . SER A 1 80 ? -5.746 -29.828 -11.641 1 95.75 80 SER A CA 1
ATOM 616 C C . SER A 1 80 ? -4.602 -28.859 -11.883 1 95.75 80 SER A C 1
ATOM 618 O O . SER A 1 80 ? -4.504 -28.266 -12.961 1 95.75 80 SER A O 1
ATOM 620 N N . PHE A 1 81 ? -3.812 -28.703 -10.883 1 95.94 81 PHE A N 1
ATOM 621 C CA . PHE A 1 81 ? -2.625 -27.859 -10.984 1 95.94 81 PHE A CA 1
ATOM 622 C C . PHE A 1 81 ? -1.356 -28.703 -10.891 1 95.94 81 PHE A C 1
ATOM 624 O O . PHE A 1 81 ? -1.051 -29.266 -9.836 1 95.94 81 PHE A O 1
ATOM 631 N N . THR A 1 82 ? -0.529 -28.766 -11.984 1 94.94 82 THR A N 1
ATOM 632 C CA . THR A 1 82 ? 0.557 -29.719 -12.109 1 94.94 82 THR A CA 1
ATOM 633 C C . THR A 1 82 ? 1.883 -29.109 -11.672 1 94.94 82 THR A C 1
ATOM 635 O O . THR A 1 82 ? 1.979 -27.891 -11.492 1 94.94 82 THR A O 1
ATOM 638 N N . ASN A 1 83 ? 2.943 -29.922 -11.484 1 94.94 83 ASN A N 1
ATOM 639 C CA . ASN A 1 83 ? 4.227 -29.5 -10.938 1 94.94 83 ASN A CA 1
ATOM 640 C C . ASN A 1 83 ? 5.102 -28.844 -12.008 1 94.94 83 ASN A C 1
ATOM 642 O O . ASN A 1 83 ? 6.25 -28.484 -11.742 1 94.94 83 ASN A O 1
ATOM 646 N N . ASN A 1 84 ? 4.578 -28.672 -13.211 1 93.25 84 ASN A N 1
ATOM 647 C CA . ASN A 1 84 ? 5.258 -27.859 -14.203 1 93.25 84 ASN A CA 1
ATOM 648 C C . ASN A 1 84 ? 4.523 -26.547 -14.445 1 93.25 84 ASN A C 1
ATOM 650 O O . ASN A 1 84 ? 4.734 -25.891 -15.469 1 93.25 84 ASN A O 1
ATOM 654 N N . GLY A 1 85 ? 3.576 -26.234 -13.586 1 94.62 85 GLY A N 1
ATOM 655 C CA . GLY A 1 85 ? 2.949 -24.922 -13.586 1 94.62 85 GLY A CA 1
ATOM 656 C C . GLY A 1 85 ? 1.821 -24.797 -14.602 1 94.62 85 GLY A C 1
ATOM 657 O O . GLY A 1 85 ? 1.643 -23.75 -15.211 1 94.62 85 GLY A O 1
ATOM 658 N N . ARG A 1 86 ? 1.073 -25.938 -14.758 1 95.25 86 ARG A N 1
ATOM 659 C CA . ARG A 1 86 ? -0.048 -25.875 -15.688 1 95.25 86 ARG A CA 1
ATOM 660 C C . ARG A 1 86 ? -1.366 -26.172 -14.977 1 95.25 86 ARG A C 1
ATOM 662 O O . ARG A 1 86 ? -1.433 -27.047 -14.109 1 95.25 86 ARG A O 1
ATOM 669 N N . LEU A 1 87 ? -2.291 -25.312 -15.328 1 96.19 87 LEU A N 1
ATOM 670 C CA . LEU A 1 87 ? -3.676 -25.656 -15.023 1 96.19 87 LEU A CA 1
ATOM 671 C C . LEU A 1 87 ? -4.262 -26.547 -16.109 1 96.19 87 LEU A C 1
ATOM 673 O O . LEU A 1 87 ? -4.145 -26.266 -17.297 1 96.19 87 LEU A O 1
ATOM 677 N N . VAL A 1 88 ? -4.855 -27.641 -15.672 1 96.56 88 VAL A N 1
ATOM 678 C CA . VAL A 1 88 ? -5.367 -28.609 -16.625 1 96.56 88 VAL A CA 1
ATOM 679 C C . VAL A 1 88 ? -6.809 -28.969 -16.266 1 96.56 88 VAL A C 1
ATOM 681 O O . VAL A 1 88 ? -7.09 -29.406 -15.148 1 96.56 88 VAL A O 1
ATOM 684 N N . VAL A 1 89 ? -7.703 -28.766 -17.203 1 96.81 89 VAL A N 1
ATOM 685 C CA . VAL A 1 89 ? -9.07 -29.25 -17.062 1 96.81 89 VAL A CA 1
ATOM 686 C C . VAL A 1 89 ? -9.172 -30.688 -17.578 1 96.81 89 VAL A C 1
ATOM 688 O O . VAL A 1 89 ? -8.844 -30.953 -18.734 1 96.81 89 VAL A O 1
ATOM 691 N N . ARG A 1 90 ? -9.641 -31.562 -16.688 1 96.5 90 ARG A N 1
ATOM 692 C CA . ARG A 1 90 ? -9.75 -32.969 -17.047 1 96.5 90 ARG A CA 1
ATOM 693 C C . ARG A 1 90 ? -11.156 -33.5 -16.766 1 96.5 90 ARG A C 1
ATOM 695 O O . ARG A 1 90 ? -11.805 -33.062 -15.805 1 96.5 90 ARG A O 1
ATOM 702 N N . THR A 1 91 ? -11.5 -34.531 -17.547 1 94.94 91 THR A N 1
ATOM 703 C CA . THR A 1 91 ? -12.727 -35.281 -17.281 1 94.94 91 THR A CA 1
ATOM 704 C C . THR A 1 91 ? -12.508 -36.281 -16.141 1 94.94 91 THR A C 1
ATOM 706 O O . THR A 1 91 ? -11.367 -36.562 -15.766 1 94.94 91 THR A O 1
ATOM 709 N N . PRO A 1 92 ? -13.641 -36.75 -15.594 1 90.5 92 PRO A N 1
ATOM 710 C CA . PRO A 1 92 ? -13.492 -37.781 -14.547 1 90.5 92 PRO A CA 1
ATOM 711 C C . PRO A 1 92 ? -12.695 -38.969 -15.016 1 90.5 92 PRO A C 1
ATOM 713 O O . PRO A 1 92 ? -12.023 -39.625 -14.211 1 90.5 92 PRO A O 1
ATOM 716 N N . ALA A 1 93 ? -12.703 -39.281 -16.312 1 91.81 93 ALA A N 1
ATOM 717 C CA . ALA A 1 93 ? -11.984 -40.438 -16.875 1 91.81 93 ALA A CA 1
ATOM 718 C C . ALA A 1 93 ? -10.508 -40.094 -17.078 1 91.81 93 ALA A C 1
ATOM 720 O O . ALA A 1 93 ? -9.719 -40.969 -17.453 1 91.81 93 ALA A O 1
ATOM 721 N N . GLY A 1 94 ? -10.164 -38.844 -16.906 1 92.25 94 GLY A N 1
ATOM 722 C CA . GLY A 1 94 ? -8.758 -38.469 -16.969 1 92.25 94 GLY A CA 1
ATOM 723 C C . GLY A 1 94 ? -8.375 -37.812 -18.281 1 92.25 94 GLY A C 1
ATOM 724 O O . GLY A 1 94 ? -7.219 -37.438 -18.469 1 92.25 94 GLY A O 1
ATOM 725 N N . ARG A 1 95 ? -9.352 -37.625 -19.172 1 94.38 95 ARG A N 1
ATOM 726 C CA . ARG A 1 95 ? -9.086 -36.969 -20.438 1 94.38 95 ARG A CA 1
ATOM 727 C C . ARG A 1 95 ? -8.898 -35.469 -20.266 1 94.38 95 ARG A C 1
ATOM 729 O O . ARG A 1 95 ? -9.711 -34.812 -19.609 1 94.38 95 ARG A O 1
ATOM 736 N N . THR A 1 96 ? -7.801 -34.906 -20.875 1 95.62 96 THR A N 1
ATOM 737 C CA . THR A 1 96 ? -7.543 -33.469 -20.812 1 95.62 96 THR A CA 1
ATOM 738 C C . THR A 1 96 ? -8.445 -32.719 -21.781 1 95.62 96 THR A C 1
ATOM 740 O O . THR A 1 96 ? -8.508 -33.062 -22.969 1 95.62 96 THR A O 1
ATOM 743 N N . LEU A 1 97 ? -9.172 -31.719 -21.281 1 95.5 97 LEU A N 1
ATOM 744 C CA . LEU A 1 97 ? -10.023 -30.875 -22.125 1 95.5 97 LEU A CA 1
ATOM 745 C C . LEU A 1 97 ? -9.336 -29.562 -22.453 1 95.5 97 LEU A C 1
ATOM 747 O O . LEU A 1 97 ? -9.586 -28.969 -23.5 1 95.5 97 LEU A O 1
ATOM 751 N N . TRP A 1 98 ? -8.492 -29.047 -21.609 1 95.56 98 TRP A N 1
ATOM 752 C CA . TRP A 1 98 ? -7.797 -27.766 -21.719 1 95.56 98 TRP A CA 1
ATOM 753 C C . TRP A 1 98 ? -6.586 -27.719 -20.797 1 95.56 98 TRP A C 1
ATOM 755 O O . TRP A 1 98 ? -6.598 -28.312 -19.719 1 95.56 98 TRP A O 1
ATOM 765 N N . GLN A 1 99 ? -5.586 -27.094 -21.203 1 94.94 99 GLN A N 1
ATOM 766 C CA . GLN A 1 99 ? -4.438 -26.797 -20.344 1 94.94 99 GLN A CA 1
ATOM 767 C C . GLN A 1 99 ? -3.887 -25.406 -20.625 1 94.94 99 GLN A C 1
ATOM 769 O O . GLN A 1 99 ? -3.885 -24.953 -21.781 1 94.94 99 GLN A O 1
ATOM 774 N N . SER A 1 100 ? -3.451 -24.719 -19.562 1 93.38 100 SER A N 1
ATOM 775 C CA . SER A 1 100 ? -2.842 -23.406 -19.75 1 93.38 100 SER A CA 1
ATOM 776 C C . SER A 1 100 ? -1.53 -23.5 -20.516 1 93.38 100 SER A C 1
ATOM 778 O O . SER A 1 100 ? -0.843 -24.531 -20.453 1 93.38 100 SER A O 1
ATOM 780 N N . PRO A 1 101 ? -1.249 -22.422 -21.234 1 86.12 101 PRO A N 1
ATOM 781 C CA . PRO A 1 101 ? 0.012 -22.438 -21.984 1 86.12 101 PRO A CA 1
ATOM 782 C C . PRO A 1 101 ? 1.228 -22.625 -21.078 1 86.12 101 PRO A C 1
ATOM 784 O O . PRO A 1 101 ? 1.18 -22.281 -19.891 1 86.12 101 PRO A O 1
ATOM 787 N N . ASN A 1 102 ? 2.162 -23.516 -21.641 1 69.44 102 ASN A N 1
ATOM 788 C CA . ASN A 1 102 ? 3.393 -23.844 -20.938 1 69.44 102 ASN A CA 1
ATOM 789 C C . ASN A 1 102 ? 4.582 -23.062 -21.469 1 69.44 102 ASN A C 1
ATOM 791 O O . ASN A 1 102 ? 5.004 -23.266 -22.609 1 69.44 102 ASN A O 1
ATOM 795 N N . PHE A 1 103 ? 5.109 -22.156 -20.75 1 68 103 PHE A N 1
ATOM 796 C CA . PHE A 1 103 ? 6.301 -21.469 -21.25 1 68 103 PHE A CA 1
ATOM 797 C C . PHE A 1 103 ? 7.562 -22.141 -20.719 1 68 103 PHE A C 1
ATOM 799 O O . PHE A 1 103 ? 8.391 -21.5 -20.062 1 68 103 PHE A O 1
ATOM 806 N N . ASN A 1 104 ? 7.793 -23.438 -20.984 1 71.94 104 ASN A N 1
ATOM 807 C CA . ASN A 1 104 ? 9 -24.156 -20.578 1 71.94 104 ASN A CA 1
ATOM 808 C C . ASN A 1 104 ? 9.289 -23.969 -19.094 1 71.94 104 ASN A C 1
ATOM 810 O O . ASN A 1 104 ? 10.422 -23.688 -18.703 1 71.94 104 ASN A O 1
ATOM 814 N N . SER A 1 105 ? 8.305 -24.156 -18.359 1 81.19 105 SER A N 1
ATOM 815 C CA . SER A 1 105 ? 8.453 -24 -16.922 1 81.19 105 SER A CA 1
ATOM 816 C C . SER A 1 105 ? 9.078 -25.234 -16.281 1 81.19 105 SER A C 1
ATOM 818 O O . SER A 1 105 ? 8.672 -26.359 -16.578 1 81.19 105 SER A O 1
ATOM 820 N N . PRO A 1 106 ? 10.148 -25.062 -15.555 1 90.44 106 PRO A N 1
ATOM 821 C CA . PRO A 1 106 ? 10.766 -26.188 -14.859 1 90.44 106 PRO A CA 1
ATOM 822 C C . PRO A 1 106 ? 9.812 -26.875 -13.883 1 90.44 106 PRO A C 1
ATOM 824 O O . PRO A 1 106 ? 8.836 -26.266 -13.438 1 90.44 106 PRO A O 1
ATOM 827 N N . ILE A 1 107 ? 10.102 -28.188 -13.609 1 94.5 107 ILE A N 1
ATOM 828 C CA . ILE A 1 107 ? 9.344 -28.906 -12.586 1 94.5 107 ILE A CA 1
ATOM 829 C C . ILE A 1 107 ? 9.594 -28.281 -11.219 1 94.5 107 ILE A C 1
ATOM 831 O O . ILE A 1 107 ? 10.727 -27.938 -10.883 1 94.5 107 ILE A O 1
ATOM 835 N N . GLY A 1 108 ? 8.578 -28.062 -10.461 1 94.94 108 GLY A N 1
ATOM 836 C CA . GLY A 1 108 ? 8.68 -27.469 -9.141 1 94.94 108 GLY A CA 1
ATOM 837 C C . GLY A 1 108 ? 7.332 -27.141 -8.523 1 94.94 108 GLY A C 1
ATOM 838 O O . GLY A 1 108 ? 6.312 -27.703 -8.93 1 94.94 108 GLY A O 1
ATOM 839 N N . ASP A 1 109 ? 7.367 -26.391 -7.418 1 95.5 109 ASP A N 1
ATOM 840 C CA . ASP A 1 109 ? 6.152 -25.969 -6.727 1 95.5 109 ASP A CA 1
ATOM 841 C C . ASP A 1 109 ? 5.684 -24.594 -7.23 1 95.5 109 ASP A C 1
ATOM 843 O O . ASP A 1 109 ? 6.434 -23.625 -7.191 1 95.5 109 ASP A O 1
ATOM 847 N N . TYR A 1 110 ? 4.445 -24.562 -7.648 1 96.38 110 TYR A N 1
ATOM 848 C CA . TYR A 1 110 ? 3.842 -23.375 -8.234 1 96.38 110 TYR A CA 1
ATOM 849 C C . TYR A 1 110 ? 2.607 -22.953 -7.445 1 96.38 110 TYR A C 1
ATOM 851 O O . TYR A 1 110 ? 2.09 -23.719 -6.625 1 96.38 110 TYR A O 1
ATOM 859 N N . ALA A 1 111 ? 2.242 -21.672 -7.637 1 96.12 111 ALA A N 1
ATOM 860 C CA . ALA A 1 111 ? 1.012 -21.141 -7.059 1 96.12 111 ALA A CA 1
ATOM 861 C C . ALA A 1 111 ? 0.162 -20.453 -8.125 1 96.12 111 ALA A C 1
ATOM 863 O O . ALA A 1 111 ? 0.65 -19.578 -8.852 1 96.12 111 ALA A O 1
ATOM 864 N N . ALA A 1 112 ? -1.047 -20.859 -8.266 1 95.69 112 ALA A N 1
ATOM 865 C CA . ALA A 1 112 ? -2.047 -20.125 -9.031 1 95.69 112 ALA A CA 1
ATOM 866 C C . ALA A 1 112 ? -2.854 -19.188 -8.133 1 95.69 112 ALA A C 1
ATOM 868 O O . ALA A 1 112 ? -3.609 -19.641 -7.273 1 95.69 112 ALA A O 1
ATOM 869 N N . VAL A 1 113 ? -2.707 -17.906 -8.445 1 94.25 113 VAL A N 1
ATOM 870 C CA . VAL A 1 113 ? -3.197 -16.891 -7.52 1 94.25 113 VAL A CA 1
ATOM 871 C C . VAL A 1 113 ? -4.34 -16.109 -8.164 1 94.25 113 VAL A C 1
ATOM 873 O O . VAL A 1 113 ? -4.23 -15.672 -9.312 1 94.25 113 VAL A O 1
ATOM 876 N N . PHE A 1 114 ? -5.527 -16.125 -7.434 1 92.75 114 PHE A N 1
ATOM 877 C CA . PHE A 1 114 ? -6.523 -15.102 -7.754 1 92.75 114 PHE A CA 1
ATOM 878 C C . PHE A 1 114 ? -6.094 -13.742 -7.215 1 92.75 114 PHE A C 1
ATOM 880 O O . PHE A 1 114 ? -6.121 -13.516 -6.004 1 92.75 114 PHE A O 1
ATOM 887 N N . ARG A 1 115 ? -5.66 -12.844 -8.086 1 89.38 115 ARG A N 1
ATOM 888 C CA . ARG A 1 115 ? -5.062 -11.57 -7.703 1 89.38 115 ARG A CA 1
ATOM 889 C C . ARG A 1 115 ? -6.133 -10.555 -7.316 1 89.38 115 ARG A C 1
ATOM 891 O O . ARG A 1 115 ? -7.293 -10.688 -7.711 1 89.38 115 ARG A O 1
ATOM 898 N N . PRO A 1 116 ? -5.684 -9.555 -6.547 1 79.56 116 PRO A N 1
ATOM 899 C CA . PRO A 1 116 ? -6.633 -8.508 -6.16 1 79.56 116 PRO A CA 1
ATOM 900 C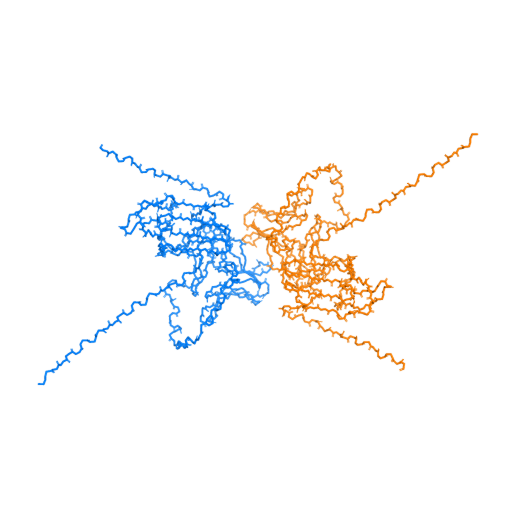 C . PRO A 1 116 ? -7.211 -7.762 -7.359 1 79.56 116 PRO A C 1
ATOM 902 O O . PRO A 1 116 ? -8.281 -7.152 -7.25 1 79.56 116 PRO A O 1
ATOM 905 N N . ASP A 1 117 ? -6.574 -7.789 -8.461 1 76.62 117 ASP A N 1
ATOM 906 C CA . ASP A 1 117 ? -7.07 -7.078 -9.633 1 76.62 117 ASP A CA 1
ATOM 907 C C . ASP A 1 117 ? -8.047 -7.941 -10.43 1 76.62 117 ASP A C 1
ATOM 909 O O . ASP A 1 117 ? -8.586 -7.5 -11.445 1 76.62 117 ASP A O 1
ATOM 913 N N . GLY A 1 118 ? -8.258 -9.125 -9.961 1 83.62 118 GLY A N 1
ATOM 914 C CA . GLY A 1 118 ? -9.266 -9.984 -10.562 1 83.62 118 GLY A CA 1
ATOM 915 C C . GLY A 1 118 ? -8.688 -10.977 -11.555 1 83.62 118 GLY A C 1
ATOM 916 O O . GLY A 1 118 ? -9.398 -11.836 -12.07 1 83.62 118 GLY A O 1
ATOM 917 N N . ASP A 1 119 ? -7.391 -10.898 -11.844 1 89.38 119 ASP A N 1
ATOM 918 C CA . ASP A 1 119 ? -6.719 -11.844 -12.727 1 89.38 119 ASP A CA 1
ATOM 919 C C . ASP A 1 119 ? -6.305 -13.102 -11.969 1 89.38 119 ASP A C 1
ATOM 921 O O . ASP A 1 119 ? -6.121 -13.07 -10.75 1 89.38 119 ASP A O 1
ATOM 925 N N . VAL A 1 120 ? -6.336 -14.133 -12.68 1 93.56 120 VAL A N 1
ATOM 926 C CA . VAL A 1 120 ? -5.676 -15.328 -12.156 1 93.56 120 VAL A CA 1
ATOM 927 C C . VAL A 1 120 ? -4.297 -15.477 -12.789 1 93.56 120 VAL A C 1
ATOM 929 O O . VAL A 1 120 ? -4.156 -15.383 -14.016 1 93.56 120 VAL A O 1
ATOM 932 N N . ALA A 1 121 ? -3.305 -15.656 -11.953 1 94.06 121 ALA A N 1
ATOM 933 C CA . ALA A 1 121 ? -1.928 -15.727 -12.438 1 94.06 121 ALA A CA 1
ATOM 934 C C . ALA A 1 121 ? -1.177 -16.891 -11.789 1 94.06 121 ALA A C 1
ATOM 936 O O . ALA A 1 121 ? -1.385 -17.188 -10.609 1 94.06 121 ALA A O 1
ATOM 937 N N . ILE A 1 122 ? -0.307 -17.5 -12.555 1 96 122 ILE A N 1
ATOM 938 C CA . ILE A 1 122 ? 0.529 -18.594 -12.062 1 96 122 ILE A CA 1
ATOM 939 C C . ILE A 1 122 ? 1.951 -18.094 -11.828 1 96 122 ILE A C 1
ATOM 941 O O . ILE A 1 122 ? 2.57 -17.516 -12.734 1 96 122 ILE A O 1
ATOM 945 N N . TYR A 1 123 ? 2.373 -18.297 -10.641 1 96.06 123 TYR A N 1
ATOM 946 C CA . TYR A 1 123 ? 3.742 -17.953 -10.273 1 96.06 123 TYR A CA 1
ATOM 947 C C . TYR A 1 123 ? 4.543 -19.203 -9.914 1 96.06 123 TYR A C 1
ATOM 949 O O . TYR A 1 123 ? 4.039 -20.094 -9.227 1 96.06 123 TYR A O 1
ATOM 957 N N . GLY A 1 124 ? 5.793 -19.234 -10.297 1 95.5 124 GLY A N 1
ATOM 958 C CA . GLY A 1 124 ? 6.645 -20.328 -9.844 1 95.5 124 GLY A CA 1
ATOM 959 C C . GLY A 1 124 ? 7.812 -20.594 -10.773 1 95.5 124 GLY A C 1
ATOM 960 O O . GLY A 1 124 ? 7.941 -19.969 -11.82 1 95.5 124 GLY A O 1
ATOM 961 N N . PRO A 1 125 ? 8.703 -21.547 -10.344 1 95.94 125 PRO A N 1
ATOM 962 C CA . PRO A 1 125 ? 8.531 -22.312 -9.117 1 95.94 125 PRO A CA 1
ATOM 963 C C . PRO A 1 125 ? 8.953 -21.547 -7.867 1 95.94 125 PRO A C 1
ATOM 965 O O . PRO A 1 125 ? 9.203 -20.344 -7.938 1 95.94 125 PRO A O 1
ATOM 968 N N . VAL A 1 126 ? 8.836 -22.203 -6.672 1 96.19 126 VAL A N 1
ATOM 969 C CA . VAL A 1 126 ? 9.305 -21.625 -5.422 1 96.19 126 VAL A CA 1
ATOM 970 C C . VAL A 1 126 ? 10.789 -21.281 -5.527 1 96.19 126 VAL A C 1
ATOM 972 O O . VAL A 1 126 ? 11.586 -22.109 -5.992 1 96.19 126 VAL A O 1
ATOM 975 N N . VAL A 1 127 ? 11.141 -20.062 -5.117 1 96.31 127 VAL A N 1
ATOM 976 C CA . VAL A 1 127 ? 12.547 -19.672 -5.199 1 96.31 127 VAL A CA 1
ATOM 977 C C . VAL A 1 127 ? 13.109 -19.453 -3.795 1 96.31 127 VAL A C 1
ATOM 979 O O . VAL A 1 127 ? 14.32 -19.344 -3.617 1 96.31 127 VAL A O 1
ATOM 982 N N . TRP A 1 128 ? 12.289 -19.406 -2.814 1 96.69 128 TRP A N 1
ATOM 983 C CA . TRP A 1 128 ? 12.719 -19.266 -1.426 1 96.69 128 TRP A CA 1
ATOM 984 C C . TRP A 1 128 ? 11.609 -19.703 -0.471 1 96.69 128 TRP A C 1
ATOM 986 O O . TRP A 1 128 ? 10.43 -19.484 -0.74 1 96.69 128 TRP A O 1
ATOM 996 N N . SER A 1 129 ? 11.969 -20.281 0.618 1 94.75 129 SER A N 1
ATOM 997 C CA . SER A 1 129 ? 11.086 -20.672 1.706 1 94.75 129 SER A CA 1
ATOM 998 C C . SER A 1 129 ? 11.703 -20.359 3.064 1 94.75 129 SER A C 1
ATOM 1000 O O . SER A 1 129 ? 12.906 -20.5 3.254 1 94.75 129 SER A O 1
ATOM 1002 N N . SER A 1 130 ? 10.891 -19.859 3.963 1 92.12 130 SER A N 1
ATOM 1003 C CA . SER A 1 130 ? 11.383 -19.547 5.301 1 92.12 130 SER A CA 1
ATOM 1004 C C . SER A 1 130 ? 11.805 -20.812 6.043 1 92.12 130 SER A C 1
ATOM 1006 O O . SER A 1 130 ? 12.555 -20.734 7.02 1 92.12 130 SER A O 1
ATOM 1008 N N . PHE A 1 131 ? 11.219 -21.844 5.812 1 80.75 131 PHE A N 1
ATOM 1009 C CA . PHE A 1 131 ? 11.633 -23.109 6.426 1 80.75 131 PHE A CA 1
ATOM 1010 C C . PHE A 1 131 ? 12.016 -24.125 5.359 1 80.75 131 PHE A C 1
ATOM 1012 O O . PHE A 1 131 ? 11.523 -24.062 4.227 1 80.75 131 PHE A O 1
ATOM 1019 N N . ALA A 1 132 ? 13.289 -24.781 5.641 1 58.38 132 ALA A N 1
ATOM 1020 C CA . ALA A 1 132 ? 13.68 -25.828 4.711 1 58.38 132 ALA A CA 1
ATOM 1021 C C . ALA A 1 132 ? 12.523 -26.781 4.438 1 58.38 132 ALA A C 1
ATOM 1023 O O . ALA A 1 132 ? 11.688 -27.031 5.316 1 58.38 132 ALA A O 1
ATOM 1024 N N . ARG A 1 133 ? 12.227 -26.875 3.305 1 44.56 133 ARG A N 1
ATOM 1025 C CA . ARG A 1 133 ? 11.367 -27.922 2.785 1 44.56 133 ARG A CA 1
ATOM 1026 C C . ARG A 1 133 ? 11.703 -29.266 3.428 1 44.56 133 ARG A C 1
ATOM 1028 O O . ARG A 1 133 ? 12.883 -29.625 3.553 1 44.56 133 ARG A O 1
ATOM 1035 N N . GLY A 1 134 ? 11.008 -29.953 4.562 1 42.47 134 GLY A N 1
ATOM 1036 C CA . GLY A 1 134 ? 11.133 -31.141 5.395 1 42.47 134 GLY A CA 1
ATOM 1037 C C . GLY A 1 134 ? 11.133 -30.828 6.879 1 42.47 134 GLY A C 1
ATOM 1038 O O . GLY A 1 134 ? 11.086 -31.75 7.707 1 42.47 134 GLY A O 1
ATOM 1039 N N . GLU A 1 135 ? 11.766 -29.812 7.336 1 39.56 135 GLU A N 1
ATOM 1040 C CA . GLU A 1 135 ? 11.711 -29.594 8.781 1 39.56 135 GLU A CA 1
ATOM 1041 C C . GLU A 1 135 ? 10.328 -29.125 9.219 1 39.56 135 GLU A C 1
ATOM 1043 O O . GLU A 1 135 ? 9.914 -28.016 8.875 1 39.56 135 GLU A O 1
ATOM 1048 N N . SER A 1 136 ? 9.289 -29.797 9.211 1 36.28 136 SER A N 1
ATOM 1049 C CA . SER A 1 136 ? 7.969 -29.641 9.82 1 36.28 136 SER A CA 1
ATOM 1050 C C . SER A 1 136 ? 8.07 -29.047 11.219 1 36.28 136 SER A C 1
ATOM 1052 O O . SER A 1 136 ? 8.953 -29.406 11.992 1 36.28 136 SER A O 1
ATOM 1054 N N . MET A 1 137 ? 7.805 -27.906 11.68 1 36.22 137 MET A N 1
ATOM 1055 C CA . MET A 1 137 ? 7.395 -27.703 13.07 1 36.22 137 MET A CA 1
ATOM 1056 C C . MET A 1 137 ? 6.496 -28.844 13.539 1 36.22 137 MET A C 1
ATOM 1058 O O . MET A 1 137 ? 5.711 -28.672 14.477 1 36.22 137 MET A O 1
ATOM 1062 N N . GLU A 1 138 ? 6.223 -29.906 13.078 1 33.38 138 GLU A N 1
ATOM 1063 C CA . GLU A 1 138 ? 5.547 -31.016 13.742 1 33.38 138 GLU A CA 1
ATOM 1064 C C . GLU A 1 138 ? 6.145 -31.266 15.125 1 33.38 138 GLU A C 1
ATOM 1066 O O . GLU A 1 138 ? 5.434 -31.656 16.047 1 33.38 138 GLU A O 1
ATOM 1071 N N . THR A 1 139 ? 7.434 -31.109 15.508 1 33.12 139 THR A N 1
ATOM 1072 C CA . THR A 1 139 ? 7.828 -31.406 16.875 1 33.12 139 THR A CA 1
ATOM 1073 C C . THR A 1 139 ? 7.277 -30.359 17.844 1 33.12 139 THR A C 1
ATOM 1075 O O . THR A 1 139 ? 7.258 -30.562 19.047 1 33.12 139 THR A O 1
ATOM 1078 N N . ALA A 1 140 ? 7.094 -29.125 17.5 1 28.92 140 ALA A N 1
ATOM 1079 C CA . ALA A 1 140 ? 6.559 -28.25 18.547 1 28.92 140 ALA A CA 1
ATOM 1080 C C . ALA A 1 140 ? 5.098 -28.578 18.828 1 28.92 140 ALA A C 1
ATOM 1082 O O . ALA A 1 140 ? 4.648 -28.484 19.984 1 28.92 140 ALA A O 1
ATOM 1083 N N . GLN A 1 141 ? 4.207 -28.672 17.938 1 29.27 141 GLN A N 1
ATOM 1084 C CA . GLN A 1 141 ? 2.789 -28.688 18.281 1 29.27 141 GLN A CA 1
ATOM 1085 C C . GLN A 1 141 ? 2.375 -30.062 18.797 1 29.27 141 GLN A C 1
ATOM 1087 O O . GLN A 1 141 ? 1.184 -30.375 18.875 1 29.27 141 GLN A O 1
ATOM 1092 N N . LYS A 1 142 ? 3.193 -31.094 19.047 1 28.77 142 LYS A N 1
ATOM 1093 C CA . LYS A 1 142 ? 2.439 -32.25 19.547 1 28.77 142 LYS A CA 1
ATOM 1094 C C . LYS A 1 142 ? 1.632 -31.891 20.781 1 28.77 142 LYS A C 1
ATOM 1096 O O . LYS A 1 142 ? 0.827 -32.688 21.266 1 28.77 142 LYS A O 1
ATOM 1101 N N . GLN A 1 143 ? 2.164 -31.141 21.781 1 25.03 143 GLN A N 1
ATOM 1102 C CA . GLN A 1 143 ? 1.548 -31.359 23.094 1 25.03 143 GLN A CA 1
ATOM 1103 C C . GLN A 1 143 ? 0.181 -30.688 23.172 1 25.03 143 GLN A C 1
ATOM 1105 O O . GLN A 1 143 ? -0.577 -30.906 24.109 1 25.03 143 GLN A O 1
ATOM 1110 N N . GLN A 1 144 ? 0.06 -29.391 22.875 1 26.02 144 GLN A N 1
ATOM 1111 C CA . GLN A 1 144 ? -1.075 -28.828 23.594 1 26.02 144 GLN A CA 1
ATOM 1112 C C . GLN A 1 144 ? -2.396 -29.359 23.047 1 26.02 144 GLN A C 1
ATOM 1114 O O . GLN A 1 144 ? -2.574 -29.469 21.828 1 26.02 144 GLN A O 1
ATOM 1119 N N . GLN A 1 145 ? -3.221 -30.016 23.891 1 25.69 145 GLN A N 1
ATOM 1120 C CA . GLN A 1 145 ? -4.566 -30.578 23.922 1 25.69 145 GLN A CA 1
ATOM 1121 C C . GLN A 1 145 ? -5.559 -29.672 23.203 1 25.69 145 GLN A C 1
ATOM 1123 O O . GLN A 1 145 ? -5.461 -28.453 23.266 1 25.69 145 GLN A O 1
ATOM 1128 N N . GLN A 1 146 ? -6.383 -30.266 22.328 1 24.78 146 GLN A N 1
ATOM 1129 C CA . GLN A 1 146 ? -7.441 -29.719 21.484 1 24.78 146 GLN A CA 1
ATOM 1130 C C . GLN A 1 146 ? -8.484 -28.969 22.312 1 24.78 146 GLN A C 1
ATOM 1132 O O . GLN A 1 146 ? -9.188 -29.578 23.125 1 24.78 146 GLN A O 1
ATOM 1137 N N . PRO A 1 147 ? -8.219 -27.766 22.859 1 26.5 147 PRO A N 1
ATOM 1138 C CA . PRO A 1 147 ? -9.383 -27.422 23.672 1 26.5 147 PRO A CA 1
ATOM 1139 C C . PRO A 1 147 ? -10.703 -27.656 22.953 1 26.5 147 PRO A C 1
ATOM 1141 O O . PRO A 1 147 ? -10.75 -27.656 21.719 1 26.5 147 PRO A O 1
ATOM 1144 N N . GLU A 1 148 ? -11.695 -28.219 23.594 1 24.44 148 GLU A N 1
ATOM 1145 C CA . GLU A 1 148 ? -13.094 -28.484 23.234 1 24.44 148 GLU A CA 1
ATOM 1146 C C . GLU A 1 148 ? -13.727 -27.297 22.531 1 24.44 148 GLU A C 1
ATOM 1148 O O . GLU A 1 148 ? -13.586 -26.156 22.984 1 24.44 148 GLU A O 1
ATOM 1153 N N . ALA A 1 149 ? -14.016 -27.516 21.234 1 25.31 149 ALA A N 1
ATOM 1154 C CA . ALA A 1 149 ? -14.688 -26.578 20.344 1 25.31 149 ALA A CA 1
ATOM 1155 C C . ALA A 1 149 ? -15.969 -26.047 20.984 1 25.31 149 ALA A C 1
ATOM 1157 O O . ALA A 1 149 ? -16.953 -26.766 21.125 1 25.31 149 ALA A O 1
ATOM 1158 N N . THR A 1 150 ? -15.836 -25.438 22.078 1 25.62 150 THR A N 1
ATOM 1159 C CA . THR A 1 150 ? -17.172 -25 22.438 1 25.62 150 THR A CA 1
ATOM 1160 C C . THR A 1 150 ? -17.844 -24.266 21.281 1 25.62 150 THR A C 1
ATOM 1162 O O . THR A 1 150 ? -17.172 -23.797 20.359 1 25.62 150 THR A O 1
ATOM 1165 N N . GLY A 1 151 ? -19.062 -23.734 21.438 1 23.48 151 GLY A N 1
ATOM 1166 C CA . GLY A 1 151 ? -20.188 -23.297 20.641 1 23.48 151 GLY A CA 1
ATOM 1167 C C . GLY A 1 151 ? -19.797 -22.344 19.516 1 23.48 151 GLY A C 1
ATOM 1168 O O . GLY A 1 151 ? -18.688 -21.812 19.516 1 23.48 151 GLY A O 1
ATOM 1169 N N . GLU A 1 152 ? -20.781 -22.234 18.375 1 23.41 152 GLU A N 1
ATOM 1170 C CA . GLU A 1 152 ? -21.047 -21.891 16.984 1 23.41 152 GLU A CA 1
ATOM 1171 C C . GLU A 1 152 ? -20.719 -20.422 16.719 1 23.41 152 GLU A C 1
ATOM 1173 O O . GLU A 1 152 ? -21.062 -19.906 15.648 1 23.41 152 GLU A O 1
ATOM 1178 N N . GLU A 1 153 ? -20.266 -19.656 17.641 1 24.41 153 GLU A N 1
ATOM 1179 C CA . GLU A 1 153 ? -20.641 -18.328 17.156 1 24.41 153 GLU A CA 1
ATOM 1180 C C . GLU A 1 153 ? -20.062 -18.062 15.773 1 24.41 153 GLU A C 1
ATOM 1182 O O . GLU A 1 153 ? -18.859 -18.219 15.547 1 24.41 153 GLU A O 1
ATOM 1187 N N . GLN A 1 154 ? -20.859 -18.375 14.648 1 23.45 154 GLN A N 1
ATOM 1188 C CA . GLN A 1 154 ? -20.844 -17.984 13.242 1 23.45 154 GLN A CA 1
ATOM 1189 C C . GLN A 1 154 ? -20.188 -16.609 13.062 1 23.45 154 GLN A C 1
ATOM 1191 O O . GLN A 1 154 ? -20.797 -15.586 13.344 1 23.45 154 GLN A O 1
ATOM 1196 N N . GLU A 1 155 ? -19.219 -16.469 13.672 1 26.12 155 GLU A N 1
ATOM 1197 C CA . GLU A 1 155 ? -18.672 -15.133 13.445 1 26.12 155 GLU A CA 1
ATOM 1198 C C . GLU A 1 155 ? -18.734 -14.758 11.961 1 26.12 155 GLU A C 1
ATOM 1200 O O . GLU A 1 155 ? -18.344 -15.547 11.102 1 26.12 155 GLU A O 1
ATOM 1205 N N . LEU A 1 156 ? -19.812 -13.953 11.602 1 23.16 156 LEU A N 1
ATOM 1206 C CA . LEU A 1 156 ? -20.141 -13.289 10.336 1 23.16 156 LEU A CA 1
ATOM 1207 C C . LEU A 1 156 ? -18.875 -13.008 9.531 1 23.16 156 LEU A C 1
ATOM 1209 O O . LEU A 1 156 ? -17.859 -12.57 10.094 1 23.16 156 LEU A O 1
ATOM 1213 N N . LEU A 1 157 ? -18.641 -13.883 8.57 1 25.81 157 LEU A N 1
ATOM 1214 C CA . LEU A 1 157 ? -17.766 -13.828 7.406 1 25.81 157 LEU A CA 1
ATOM 1215 C C . LEU A 1 157 ? -17.641 -12.398 6.883 1 25.81 157 LEU A C 1
ATOM 1217 O O . LEU A 1 157 ? -17.344 -12.188 5.707 1 25.81 157 LEU A O 1
ATOM 1221 N N . GLY A 1 158 ? -18.359 -11.461 7.547 1 26.33 158 GLY A N 1
ATOM 1222 C CA . GLY A 1 158 ? -18.469 -10.148 6.918 1 26.33 158 GLY A CA 1
ATOM 1223 C C . GLY A 1 158 ? -17.203 -9.734 6.176 1 26.33 158 GLY A C 1
ATOM 1224 O O . GLY A 1 158 ? -16.812 -10.391 5.211 1 26.33 158 GLY A O 1
ATOM 1225 N N . ASN A 1 159 ? -16.719 -8.523 6.625 1 27.45 159 ASN A N 1
ATOM 1226 C CA . ASN A 1 159 ? -15.789 -7.648 5.91 1 27.45 159 ASN A CA 1
ATOM 1227 C C . ASN A 1 159 ? -14.406 -8.281 5.773 1 27.45 159 ASN A C 1
ATOM 1229 O O . ASN A 1 159 ? -13.523 -8.023 6.59 1 27.45 159 ASN A O 1
ATOM 1233 N N . ARG A 1 160 ? -14.414 -9.539 5.535 1 30.33 160 ARG A N 1
ATOM 1234 C CA . ARG A 1 160 ? -13.086 -10.117 5.348 1 30.33 160 ARG A CA 1
ATOM 1235 C C . ARG A 1 160 ? -12.242 -9.266 4.406 1 30.33 160 ARG A C 1
ATOM 1237 O O . ARG A 1 160 ? -12.617 -9.055 3.248 1 30.33 160 ARG A O 1
ATOM 1244 N N . PRO A 1 161 ? -11.656 -8.203 4.742 1 36.03 161 PRO A N 1
ATOM 1245 C CA . PRO A 1 161 ? -10.789 -7.391 3.885 1 36.03 161 PRO A CA 1
ATOM 1246 C C . PRO A 1 161 ? -10.008 -8.227 2.873 1 36.03 161 PRO A C 1
ATOM 1248 O O . PRO A 1 161 ? -9.844 -9.43 3.062 1 36.03 161 PRO A O 1
ATOM 1251 N N . MET A 1 162 ? -9.688 -7.812 1.505 1 43.25 162 MET A N 1
ATOM 1252 C CA . MET A 1 162 ? -8.672 -8.172 0.52 1 43.25 162 MET A CA 1
ATOM 1253 C C . MET A 1 162 ? -7.539 -8.961 1.171 1 43.25 162 MET A C 1
ATOM 1255 O O . MET A 1 162 ? -7.062 -8.594 2.246 1 43.25 162 MET A O 1
ATOM 1259 N N . TYR A 1 163 ? -7.434 -10.289 0.886 1 50.72 163 TYR A N 1
ATOM 1260 C CA . TYR A 1 163 ? -6.461 -11.242 1.407 1 50.72 163 TYR A CA 1
ATOM 1261 C C . TYR A 1 163 ? -5.094 -10.594 1.571 1 50.72 163 TYR A C 1
ATOM 1263 O O . TYR A 1 163 ? -4.527 -10.07 0.606 1 50.72 163 TYR A O 1
ATOM 1271 N N . ASN A 1 164 ? -4.754 -10.109 2.65 1 72.81 164 ASN A N 1
ATOM 1272 C CA . ASN A 1 164 ? -3.467 -9.523 3.023 1 72.81 164 ASN A CA 1
ATOM 1273 C C . ASN A 1 164 ? -2.438 -10.602 3.354 1 72.81 164 ASN A C 1
ATOM 1275 O O . ASN A 1 164 ? -1.739 -10.508 4.363 1 72.81 164 ASN A O 1
ATOM 1279 N N . ASN A 1 165 ? -2.539 -11.82 2.346 1 84.88 165 ASN A N 1
ATOM 1280 C CA . ASN A 1 165 ? -1.603 -12.883 2.68 1 84.88 165 ASN A CA 1
ATOM 1281 C C . ASN A 1 165 ? -0.416 -12.914 1.721 1 84.88 165 ASN A C 1
ATOM 1283 O O . ASN A 1 165 ? 0.353 -13.875 1.703 1 84.88 165 ASN A O 1
ATOM 1287 N N . MET A 1 166 ? -0.466 -12 0.955 1 91.56 166 MET A N 1
ATOM 1288 C CA . MET A 1 166 ? 0.554 -12.055 -0.089 1 91.56 166 MET A CA 1
ATOM 1289 C C . MET A 1 166 ? 1.256 -10.703 -0.23 1 91.56 166 MET A C 1
ATOM 1291 O O . MET A 1 166 ? 0.692 -9.672 0.121 1 91.56 166 MET A O 1
ATOM 1295 N N . LEU A 1 167 ? 2.367 -10.742 -0.627 1 92 167 LEU A N 1
ATOM 1296 C CA . LEU A 1 167 ? 3.18 -9.586 -1 1 92 167 LEU A CA 1
ATOM 1297 C C . LEU A 1 167 ? 3.701 -9.727 -2.426 1 92 167 LEU A C 1
ATOM 1299 O O . LEU A 1 167 ? 4.449 -10.664 -2.727 1 92 167 LEU A O 1
ATOM 1303 N N . PHE A 1 168 ? 3.264 -8.844 -3.332 1 90.94 168 PHE A N 1
ATOM 1304 C CA . PHE A 1 168 ? 3.697 -8.906 -4.723 1 90.94 168 PHE A CA 1
ATOM 1305 C C . PHE A 1 168 ? 4.965 -8.094 -4.934 1 90.94 168 PHE A C 1
ATOM 1307 O O . PHE A 1 168 ? 5.27 -7.191 -4.145 1 90.94 168 PHE A O 1
ATOM 1314 N N . SER A 1 169 ? 5.695 -8.469 -6.039 1 93.19 169 SER A N 1
ATOM 1315 C CA . SER A 1 169 ? 6.859 -7.676 -6.406 1 93.19 169 SER A CA 1
ATOM 1316 C C . SER A 1 169 ? 6.523 -6.188 -6.441 1 93.19 169 SER A C 1
ATOM 1318 O O . SER A 1 169 ? 5.488 -5.793 -6.98 1 93.19 169 SER A O 1
ATOM 1320 N N . GLY A 1 170 ? 7.438 -5.387 -5.848 1 90 170 GLY A N 1
ATOM 1321 C CA . GLY A 1 170 ? 7.262 -3.945 -5.82 1 90 170 GLY A CA 1
ATOM 1322 C C . GLY A 1 170 ? 6.602 -3.449 -4.547 1 90 170 GLY A C 1
ATOM 1323 O O . GLY A 1 170 ? 6.648 -2.256 -4.242 1 90 170 GLY A O 1
ATOM 1324 N N . GLN A 1 171 ? 5.992 -4.305 -3.793 1 90.25 171 GLN A N 1
ATOM 1325 C CA . GLN A 1 171 ? 5.312 -3.932 -2.557 1 90.25 171 GLN A CA 1
ATOM 1326 C C . GLN A 1 171 ? 6.254 -4.02 -1.36 1 90.25 171 GLN A C 1
ATOM 1328 O O . GLN A 1 171 ? 7.348 -4.582 -1.465 1 90.25 171 GLN A O 1
ATOM 1333 N N . ILE A 1 172 ? 5.855 -3.426 -0.239 1 91.19 172 ILE A N 1
ATOM 1334 C CA . ILE A 1 172 ? 6.695 -3.434 0.953 1 91.19 172 ILE A CA 1
ATOM 1335 C C . ILE A 1 172 ? 5.887 -3.918 2.152 1 91.19 172 ILE A C 1
ATOM 1337 O O . ILE A 1 172 ? 4.652 -3.906 2.123 1 91.19 172 ILE A O 1
ATOM 1341 N N . LEU A 1 173 ? 6.582 -4.441 3.125 1 91.69 173 LEU A N 1
ATOM 1342 C CA . LEU A 1 173 ? 6.117 -4.551 4.504 1 91.69 173 LEU A CA 1
ATOM 1343 C C . LEU A 1 173 ? 6.734 -3.457 5.371 1 91.69 173 LEU A C 1
ATOM 1345 O O . LEU A 1 173 ? 7.938 -3.203 5.297 1 91.69 173 LEU A O 1
ATOM 1349 N N . SER A 1 174 ? 5.898 -2.816 6.062 1 88.56 174 SER A N 1
ATOM 1350 C CA . SER A 1 174 ? 6.375 -1.785 6.98 1 88.56 174 SER A CA 1
ATOM 1351 C C . SER A 1 174 ? 5.488 -1.697 8.219 1 88.56 174 SER A C 1
ATOM 1353 O O . SER A 1 174 ? 4.543 -2.473 8.367 1 88.56 174 SER A O 1
ATOM 1355 N N . GLY A 1 175 ? 5.914 -0.971 9.305 1 69.94 175 GLY A N 1
ATOM 1356 C CA . GLY A 1 175 ? 5.246 -0.854 10.594 1 69.94 175 GLY A CA 1
ATOM 1357 C C . GLY A 1 175 ? 3.734 -0.826 10.484 1 69.94 175 GLY A C 1
ATOM 1358 O O . GLY A 1 175 ? 3.033 -1.329 11.359 1 69.94 175 GLY A O 1
ATOM 1359 N N . ASN A 1 176 ? 3.287 -0.386 9.328 1 62.75 176 ASN A N 1
ATOM 1360 C CA . ASN A 1 176 ? 1.838 -0.25 9.219 1 62.75 176 ASN A CA 1
ATOM 1361 C C . ASN A 1 176 ? 1.24 -1.327 8.32 1 62.75 176 ASN A C 1
ATOM 1363 O O . ASN A 1 176 ? 0.023 -1.383 8.133 1 62.75 176 ASN A O 1
ATOM 1367 N N . ARG A 1 177 ? 2.086 -2.139 7.875 1 73.62 177 ARG A N 1
ATOM 1368 C CA . ARG A 1 177 ? 1.573 -3.139 6.941 1 73.62 177 ARG A CA 1
ATOM 1369 C C . ARG A 1 177 ? 2.184 -4.508 7.219 1 73.62 177 ARG A C 1
ATOM 1371 O O . ARG A 1 177 ? 3.389 -4.621 7.449 1 73.62 177 ARG A O 1
ATOM 1378 N N . SER A 1 178 ? 1.291 -5.473 7.418 1 84.94 178 SER A N 1
ATOM 1379 C CA . SER A 1 178 ? 1.662 -6.879 7.535 1 84.94 178 SER A CA 1
ATOM 1380 C C . SER A 1 178 ? 0.812 -7.754 6.621 1 84.94 178 SER A C 1
ATOM 1382 O O . SER A 1 178 ? -0.19 -7.297 6.07 1 84.94 178 SER A O 1
ATOM 1384 N N . ILE A 1 179 ? 1.33 -8.891 6.305 1 89.06 179 ILE A N 1
ATOM 1385 C CA . ILE A 1 179 ? 0.494 -9.875 5.625 1 89.06 179 ILE A CA 1
ATOM 1386 C C . ILE A 1 179 ? 0.15 -11.008 6.594 1 89.06 179 ILE A C 1
ATOM 1388 O O . ILE A 1 179 ? 0.934 -11.328 7.488 1 89.06 179 ILE A O 1
ATOM 1392 N N . LYS A 1 180 ? -1.086 -11.406 6.41 1 87.56 180 LYS A N 1
ATOM 1393 C CA . LYS A 1 180 ? -1.575 -12.359 7.406 1 87.56 180 LYS A CA 1
ATOM 1394 C C . LYS A 1 180 ? -2.459 -13.422 6.766 1 87.56 180 LYS A C 1
ATOM 1396 O O . LYS A 1 180 ? -3.254 -13.125 5.871 1 87.56 180 LYS A O 1
ATOM 1401 N N . ASP A 1 181 ? -2.293 -14.672 7.172 1 85.44 181 ASP A N 1
ATOM 1402 C CA . ASP A 1 181 ? -3.143 -15.844 6.98 1 85.44 181 ASP A CA 1
ATOM 1403 C C . ASP A 1 181 ? -3.236 -16.672 8.266 1 85.44 181 ASP A C 1
ATOM 1405 O O . ASP A 1 181 ? -3.643 -16.156 9.305 1 85.44 181 ASP A O 1
ATOM 1409 N N . LEU A 1 182 ? -2.9 -17.938 8.25 1 81.75 182 LEU A N 1
ATOM 1410 C CA . LEU A 1 182 ? -2.719 -18.672 9.484 1 81.75 182 LEU A CA 1
ATOM 1411 C C . LEU A 1 182 ? -1.46 -18.219 10.219 1 81.75 182 LEU A C 1
ATOM 1413 O O . LEU A 1 182 ? -1.358 -18.359 11.438 1 81.75 182 LEU A O 1
ATOM 1417 N N . SER A 1 183 ? -0.607 -17.688 9.406 1 87.31 183 SER A N 1
ATOM 1418 C CA . SER A 1 183 ? 0.605 -17.031 9.891 1 87.31 183 SER A CA 1
ATOM 1419 C C . SER A 1 183 ? 0.628 -15.555 9.516 1 87.31 183 SER A C 1
ATOM 1421 O O . SER A 1 183 ? -0.267 -15.07 8.82 1 87.31 183 SER A O 1
ATOM 1423 N N . SER A 1 184 ? 1.562 -14.859 10.148 1 91.5 184 SER A N 1
ATOM 1424 C CA . SER A 1 184 ? 1.712 -13.453 9.789 1 91.5 184 SER A CA 1
ATOM 1425 C C . SER A 1 184 ? 3.18 -13.086 9.594 1 91.5 184 SER A C 1
ATOM 1427 O O . SER A 1 184 ? 4.062 -13.695 10.203 1 91.5 184 SER A O 1
ATOM 1429 N N . LEU A 1 185 ? 3.438 -12.281 8.68 1 93.25 185 LEU A N 1
ATOM 1430 C CA . LEU A 1 185 ? 4.762 -11.734 8.406 1 93.25 185 LEU A CA 1
ATOM 1431 C C . LEU A 1 185 ? 4.762 -10.219 8.516 1 93.25 185 LEU A C 1
ATOM 1433 O O . LEU A 1 185 ? 3.932 -9.547 7.898 1 93.25 185 LEU A O 1
ATOM 1437 N N . GLU A 1 186 ? 5.652 -9.648 9.328 1 93.81 186 GLU A N 1
ATOM 1438 C CA . GLU A 1 186 ? 5.691 -8.203 9.555 1 93.81 186 GLU A CA 1
ATOM 1439 C C . GLU A 1 186 ? 7.117 -7.73 9.828 1 93.81 186 GLU A C 1
ATOM 1441 O O . GLU A 1 186 ? 7.988 -8.531 10.172 1 93.81 186 GLU A O 1
ATOM 1446 N N . VAL A 1 187 ? 7.402 -6.492 9.547 1 95.12 187 VAL A N 1
ATOM 1447 C CA . VAL A 1 187 ? 8.602 -5.809 10.016 1 95.12 187 VAL A CA 1
ATOM 1448 C C . VAL A 1 187 ? 8.305 -5.07 11.32 1 95.12 187 VAL A C 1
ATOM 1450 O O . VAL A 1 187 ? 7.418 -4.207 11.359 1 95.12 187 VAL A O 1
ATOM 1453 N N . THR A 1 188 ? 9 -5.43 12.375 1 92.12 188 THR A N 1
ATOM 1454 C CA . THR A 1 188 ? 8.734 -4.836 13.688 1 92.12 188 THR A CA 1
ATOM 1455 C C . THR A 1 188 ? 9.445 -3.494 13.828 1 92.12 188 THR A C 1
ATOM 1457 O O . THR A 1 188 ? 10.312 -3.158 13.016 1 92.12 188 THR A O 1
ATOM 1460 N N . ASN A 1 189 ? 9.078 -2.715 14.867 1 87.81 189 ASN A N 1
ATOM 1461 C CA . ASN A 1 189 ? 9.633 -1.389 15.109 1 87.81 189 ASN A CA 1
ATOM 1462 C C . ASN A 1 189 ? 11.133 -1.456 15.375 1 87.81 189 ASN A C 1
ATOM 1464 O O . ASN A 1 189 ? 11.859 -0.487 15.133 1 87.81 189 ASN A O 1
ATOM 1468 N N . ASP A 1 190 ? 11.602 -2.555 15.914 1 89.81 190 ASP A N 1
ATOM 1469 C CA . ASP A 1 190 ? 13.031 -2.719 16.188 1 89.81 190 ASP A CA 1
ATOM 1470 C C . ASP A 1 190 ? 13.742 -3.379 15.016 1 89.81 190 ASP A C 1
ATOM 1472 O O . ASP A 1 190 ? 14.812 -3.971 15.18 1 89.81 190 ASP A O 1
ATOM 1476 N N . CYS A 1 191 ? 13.133 -3.34 13.844 1 93.75 191 CYS A N 1
ATOM 1477 C CA . CYS A 1 191 ? 13.734 -3.695 12.562 1 93.75 191 CYS A CA 1
ATOM 1478 C C . CYS A 1 191 ? 14.039 -5.188 12.492 1 93.75 191 CYS A C 1
ATOM 1480 O O . CYS A 1 191 ? 15.125 -5.59 12.094 1 93.75 191 CYS A O 1
ATOM 1482 N N . GLN A 1 192 ? 13.023 -5.961 12.898 1 93.62 192 GLN A N 1
ATOM 1483 C CA . GLN A 1 192 ? 13.07 -7.406 12.703 1 93.62 192 GLN A CA 1
ATOM 1484 C C . GLN A 1 192 ? 12.016 -7.859 11.703 1 93.62 192 GLN A C 1
ATOM 1486 O O . GLN A 1 192 ? 10.898 -7.344 11.695 1 93.62 192 GLN A O 1
ATOM 1491 N N . LEU A 1 193 ? 12.453 -8.758 10.797 1 95.06 193 LEU A N 1
ATOM 1492 C CA . LEU A 1 193 ? 11.461 -9.492 10.023 1 95.06 193 LEU A CA 1
ATOM 1493 C C . LEU A 1 193 ? 10.922 -10.68 10.82 1 95.06 193 LEU A C 1
ATOM 1495 O O . LEU A 1 193 ? 11.641 -11.648 11.055 1 95.06 193 LEU A O 1
ATOM 1499 N N . LEU A 1 194 ? 9.672 -10.555 11.188 1 94.81 194 LEU A N 1
ATOM 1500 C CA . LEU A 1 194 ? 9.094 -11.477 12.164 1 94.81 194 LEU A CA 1
ATOM 1501 C C . LEU A 1 194 ? 7.992 -12.32 11.523 1 94.81 194 LEU A C 1
ATOM 1503 O O . LEU A 1 194 ? 7.047 -11.781 10.938 1 94.81 194 LEU A O 1
ATOM 1507 N N . LEU A 1 195 ? 8.188 -13.594 11.523 1 93.75 195 LEU A N 1
ATOM 1508 C CA . LEU A 1 195 ? 7.168 -14.57 11.141 1 93.75 195 LEU A CA 1
ATOM 1509 C C . LEU A 1 195 ? 6.504 -15.18 12.367 1 93.75 195 LEU A C 1
ATOM 1511 O O . LEU A 1 195 ? 7.172 -15.805 13.195 1 93.75 195 LEU A O 1
ATOM 1515 N N . THR A 1 196 ? 5.242 -14.852 12.531 1 91.69 196 THR A N 1
ATOM 1516 C CA . THR A 1 196 ? 4.465 -15.492 13.594 1 91.69 196 THR A CA 1
ATOM 1517 C C . THR A 1 196 ? 3.625 -16.641 13.031 1 91.69 196 THR A C 1
ATOM 1519 O O . THR A 1 196 ? 2.764 -16.422 12.18 1 91.69 196 THR A O 1
ATOM 1522 N N . VAL A 1 197 ? 3.887 -17.828 13.508 1 88.56 197 VAL A N 1
ATOM 1523 C CA . VAL A 1 197 ? 3.24 -18.984 12.914 1 88.56 197 VAL A CA 1
ATOM 1524 C C . VAL A 1 197 ? 1.922 -19.266 13.633 1 88.56 197 VAL A C 1
ATOM 1526 O O . VAL A 1 197 ? 1.583 -18.594 14.609 1 88.56 197 VAL A O 1
ATOM 1529 N N . GLU A 1 198 ? 1.161 -20.125 13.148 1 80 198 GLU A N 1
ATOM 1530 C CA . GLU A 1 198 ? -0.201 -20.406 13.594 1 80 198 GLU A CA 1
ATOM 1531 C C . GLU A 1 198 ? -0.246 -20.672 15.094 1 80 198 GLU A C 1
ATOM 1533 O O . GLU A 1 198 ? -1.2 -20.281 15.773 1 80 198 GLU A O 1
ATOM 1538 N N . SER A 1 199 ? 0.709 -21.297 15.688 1 83.56 199 SER A N 1
ATOM 1539 C CA . SER A 1 199 ? 0.76 -21.641 17.109 1 83.56 199 SER A CA 1
ATOM 1540 C C . SER A 1 199 ? 0.991 -20.406 17.969 1 83.56 199 SER A C 1
ATOM 1542 O O . SER A 1 199 ? 0.828 -20.453 19.188 1 83.56 199 SER A O 1
ATOM 1544 N N . GLY A 1 200 ? 1.413 -19.359 17.344 1 86.25 200 GLY A N 1
ATOM 1545 C CA . GLY A 1 200 ? 1.763 -18.156 18.078 1 86.25 200 GLY A CA 1
ATOM 1546 C C . GLY A 1 200 ? 3.258 -17.984 18.266 1 86.25 200 GLY A C 1
ATOM 1547 O O . GLY A 1 200 ? 3.713 -16.938 18.75 1 86.25 200 GLY A O 1
ATOM 1548 N N . LEU A 1 201 ? 3.953 -19.078 17.891 1 89.81 201 LEU A N 1
ATOM 1549 C CA . LEU A 1 201 ? 5.406 -18.984 17.953 1 89.81 201 LEU A CA 1
ATOM 1550 C C . LEU A 1 201 ? 5.922 -17.875 17.047 1 89.81 201 LEU A C 1
ATOM 1552 O O . LEU A 1 201 ? 5.516 -17.766 15.891 1 89.81 201 LEU A O 1
ATOM 1556 N N . ARG A 1 202 ? 6.727 -17.031 17.578 1 93.62 202 ARG A N 1
ATOM 1557 C CA . ARG A 1 202 ? 7.332 -15.906 16.875 1 93.62 202 ARG A CA 1
ATOM 1558 C C . ARG A 1 202 ? 8.75 -16.25 16.422 1 93.62 202 ARG A C 1
ATOM 1560 O O . ARG A 1 202 ? 9.609 -16.562 17.25 1 93.62 202 ARG A O 1
ATOM 1567 N N . ILE A 1 203 ? 9.016 -16.25 15.172 1 93 203 ILE A N 1
ATOM 1568 C CA . ILE A 1 203 ? 10.305 -16.578 14.578 1 93 203 ILE A CA 1
ATOM 1569 C C . ILE A 1 203 ? 10.898 -15.344 13.906 1 93 203 ILE A C 1
ATOM 1571 O O . ILE A 1 203 ? 10.336 -14.828 12.93 1 93 203 ILE A O 1
ATOM 1575 N N . VAL A 1 204 ? 11.977 -14.875 14.422 1 94.12 204 VAL A N 1
ATOM 1576 C CA . VAL A 1 204 ? 12.695 -13.781 13.781 1 94.12 204 VAL A CA 1
ATOM 1577 C C . VAL A 1 204 ? 13.539 -14.328 12.625 1 94.12 204 VAL A C 1
ATOM 1579 O O . VAL A 1 204 ? 14.508 -15.047 12.852 1 94.12 204 VAL A O 1
ATOM 1582 N N . LEU A 1 205 ? 13.172 -14.016 11.391 1 93.62 205 LEU A N 1
ATOM 1583 C CA . LEU A 1 205 ? 13.93 -14.469 10.227 1 93.62 205 LEU A CA 1
ATOM 1584 C C . LEU A 1 205 ? 15.25 -13.703 10.102 1 93.62 205 LEU A C 1
ATOM 1586 O O . LEU A 1 205 ? 16.219 -14.227 9.562 1 93.62 205 LEU A O 1
ATOM 1590 N N . GLY A 1 206 ? 15.297 -12.516 10.531 1 93.75 206 GLY A N 1
ATOM 1591 C CA . GLY A 1 206 ? 16.453 -11.641 10.539 1 93.75 206 GLY A CA 1
ATOM 1592 C C . GLY A 1 206 ? 16.156 -10.258 11.07 1 93.75 206 GLY A C 1
ATOM 1593 O O . GLY A 1 206 ? 14.984 -9.883 11.211 1 93.75 206 GLY A O 1
ATOM 1594 N N . GLY A 1 207 ? 17.188 -9.492 11.375 1 94.31 207 GLY A N 1
ATOM 1595 C CA . GLY A 1 207 ? 17 -8.148 11.898 1 94.31 207 GLY A CA 1
ATOM 1596 C C . GLY A 1 207 ? 18.188 -7.242 11.641 1 94.31 207 GLY A C 1
ATOM 1597 O O . GLY A 1 207 ? 19.281 -7.719 11.336 1 94.31 207 GLY A O 1
ATOM 1598 N N . LEU A 1 208 ? 17.906 -6.02 11.609 1 94.81 208 LEU A N 1
ATOM 1599 C CA . LEU A 1 208 ? 18.906 -4.965 11.5 1 94.81 208 LEU A CA 1
ATOM 1600 C C . LEU A 1 208 ? 18.938 -4.109 12.766 1 94.81 208 LEU A C 1
ATOM 1602 O O . LEU A 1 208 ? 18.016 -4.168 13.578 1 94.81 208 LEU A O 1
ATOM 1606 N N . GLU A 1 209 ? 20.078 -3.4 12.898 1 90.62 209 GLU A N 1
ATOM 1607 C CA . GLU A 1 209 ? 20.094 -2.342 13.906 1 90.62 209 GLU A CA 1
ATOM 1608 C C . GLU A 1 209 ? 19.484 -1.052 13.359 1 90.62 209 GLU A C 1
ATOM 1610 O O . GLU A 1 209 ? 19.734 -0.684 12.203 1 90.62 209 GLU A O 1
ATOM 1615 N N . GLY A 1 210 ? 18.656 -0.462 14.133 1 82.44 210 GLY A N 1
ATOM 1616 C CA . GLY A 1 210 ? 18.094 0.805 13.688 1 82.44 210 GLY A CA 1
ATOM 1617 C C . GLY A 1 210 ? 16.594 0.895 13.883 1 82.44 210 GLY A C 1
ATOM 1618 O O . GLY A 1 210 ? 16.016 0.168 14.695 1 82.44 210 GLY A O 1
ATOM 1619 N N . GLU A 1 211 ? 16.016 2.045 13.2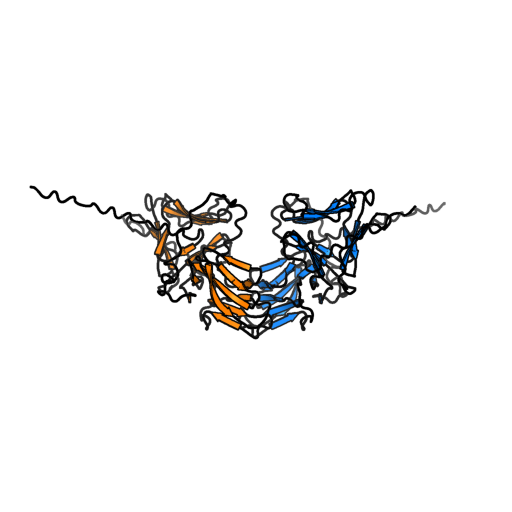03 1 83.25 211 GLU A N 1
ATOM 1620 C CA . GLU A 1 211 ? 14.57 2.289 13.258 1 83.25 211 GLU A CA 1
ATOM 1621 C C . GLU A 1 211 ? 14 2.516 11.859 1 83.25 211 GLU A C 1
ATOM 1623 O O . GLU A 1 211 ? 14.75 2.713 10.898 1 83.25 211 GLU A O 1
ATOM 1628 N N . ASP A 1 212 ? 12.703 2.371 11.688 1 88.75 212 ASP A N 1
ATOM 1629 C CA . ASP A 1 212 ? 11.945 2.693 10.484 1 88.75 212 ASP A CA 1
ATOM 1630 C C . ASP A 1 212 ? 12.344 1.792 9.32 1 88.75 212 ASP A C 1
ATOM 1632 O O . ASP A 1 212 ? 12.625 2.275 8.227 1 88.75 212 ASP A O 1
ATOM 1636 N N . CYS A 1 213 ? 12.445 0.524 9.672 1 94.25 213 CYS A N 1
ATOM 1637 C CA . CYS A 1 213 ? 12.789 -0.459 8.656 1 94.25 213 CYS A CA 1
ATOM 1638 C C . CYS A 1 213 ? 11.562 -0.886 7.863 1 94.25 213 CYS A C 1
ATOM 1640 O O . CYS A 1 213 ? 10.43 -0.664 8.297 1 94.25 213 CYS A O 1
ATOM 1642 N N . PHE A 1 214 ? 11.797 -1.405 6.68 1 94.19 214 PHE A N 1
ATOM 1643 C CA . PHE A 1 214 ? 10.766 -2.02 5.852 1 94.19 214 PHE A CA 1
ATOM 1644 C C . PHE A 1 214 ? 11.344 -3.178 5.047 1 94.19 214 PHE A C 1
ATOM 1646 O O . PHE A 1 214 ? 12.562 -3.312 4.922 1 94.19 214 PHE A O 1
ATOM 1653 N N . ALA A 1 215 ? 10.477 -4.023 4.602 1 96.12 215 ALA A N 1
ATOM 1654 C CA . ALA A 1 215 ? 10.883 -5.109 3.711 1 96.12 215 ALA A CA 1
ATOM 1655 C C . ALA A 1 215 ? 10.227 -4.969 2.342 1 96.12 215 ALA A C 1
ATOM 1657 O O . ALA A 1 215 ? 9.039 -4.633 2.246 1 96.12 215 ALA A O 1
ATOM 1658 N N . ARG A 1 216 ? 10.969 -5.16 1.282 1 94.75 216 ARG A N 1
ATOM 1659 C CA . ARG A 1 216 ? 10.461 -5.035 -0.079 1 94.75 216 ARG A CA 1
ATOM 1660 C C . ARG A 1 216 ? 10.75 -6.289 -0.894 1 94.75 216 ARG A C 1
ATOM 1662 O O . ARG A 1 216 ? 11.875 -6.793 -0.882 1 94.75 216 ARG A O 1
ATOM 1669 N N . LEU A 1 217 ? 9.711 -6.809 -1.522 1 95.19 217 LEU A N 1
ATOM 1670 C CA . LEU A 1 217 ? 9.906 -7.863 -2.512 1 95.19 217 LEU A CA 1
ATOM 1671 C C . LEU A 1 217 ? 10.203 -7.27 -3.885 1 95.19 217 LEU A C 1
ATOM 1673 O O . LEU A 1 217 ? 9.375 -6.543 -4.445 1 95.19 217 LEU A O 1
ATOM 1677 N N . ASN A 1 218 ? 11.445 -7.602 -4.402 1 95.19 218 ASN A N 1
ATOM 1678 C CA . ASN A 1 218 ? 11.812 -7.004 -5.68 1 95.19 218 ASN A CA 1
ATOM 1679 C C . ASN A 1 218 ? 11.352 -7.867 -6.855 1 95.19 218 ASN A C 1
ATOM 1681 O O . ASN A 1 218 ? 10.609 -8.828 -6.672 1 95.19 218 ASN A O 1
ATOM 1685 N N . PHE A 1 219 ? 11.727 -7.512 -8.086 1 94.38 219 PHE A N 1
ATOM 1686 C CA . PHE A 1 219 ? 11.266 -8.18 -9.305 1 94.38 219 PHE A CA 1
ATOM 1687 C C . PHE A 1 219 ? 12.219 -9.297 -9.695 1 94.38 219 PHE A C 1
ATOM 1689 O O . PHE A 1 219 ? 12.242 -9.711 -10.859 1 94.38 219 PHE A O 1
ATOM 1696 N N . ARG A 1 220 ? 13.008 -9.758 -8.742 1 96.38 220 ARG A N 1
ATOM 1697 C CA . ARG A 1 220 ? 13.883 -10.914 -8.898 1 96.38 220 ARG A CA 1
ATOM 1698 C C . ARG A 1 220 ? 13.695 -11.898 -7.746 1 96.38 220 ARG A C 1
ATOM 1700 O O . ARG A 1 220 ? 14.609 -12.664 -7.422 1 96.38 220 ARG A O 1
ATOM 1707 N N . GLY A 1 221 ? 12.531 -11.82 -7.105 1 97.25 221 GLY A N 1
ATOM 1708 C CA . GLY A 1 221 ? 12.141 -12.773 -6.082 1 97.25 221 GLY A CA 1
ATOM 1709 C C . GLY A 1 221 ? 12.984 -12.672 -4.824 1 97.25 221 GLY A C 1
ATOM 1710 O O . GLY A 1 221 ? 13.266 -13.688 -4.18 1 97.25 221 GLY A O 1
ATOM 1711 N N . GLN A 1 222 ? 13.5 -11.523 -4.578 1 97.25 222 GLN A N 1
ATOM 1712 C CA . GLN A 1 222 ? 14.289 -11.297 -3.373 1 97.25 222 GLN A CA 1
ATOM 1713 C C . GLN A 1 222 ? 13.57 -10.344 -2.416 1 97.25 222 GLN A C 1
ATOM 1715 O O . GLN A 1 222 ? 13.164 -9.258 -2.811 1 97.25 222 GLN A O 1
ATOM 1720 N N . LEU A 1 223 ? 13.344 -10.812 -1.144 1 97.25 223 LEU A N 1
ATOM 1721 C CA . LEU A 1 223 ? 12.828 -9.984 -0.063 1 97.25 223 LEU A CA 1
ATOM 1722 C C . LEU A 1 223 ? 13.969 -9.336 0.713 1 97.25 223 LEU A C 1
ATOM 1724 O O . LEU A 1 223 ? 14.82 -10.031 1.271 1 97.25 223 LEU A O 1
ATOM 1728 N N . THR A 1 224 ? 14 -8.031 0.704 1 97 224 THR A N 1
ATOM 1729 C CA . THR A 1 224 ? 15.094 -7.32 1.349 1 97 224 THR A CA 1
ATOM 1730 C C . THR A 1 224 ? 14.586 -6.473 2.512 1 97 224 THR A C 1
ATOM 1732 O O . THR A 1 224 ? 13.664 -5.676 2.346 1 97 224 THR A O 1
ATOM 1735 N N . LEU A 1 225 ? 15.078 -6.738 3.721 1 96.44 225 LEU A N 1
ATOM 1736 C CA . LEU A 1 225 ? 14.875 -5.891 4.891 1 96.44 225 LEU A CA 1
ATOM 1737 C C . LEU A 1 225 ? 15.891 -4.754 4.922 1 96.44 225 LEU A C 1
ATOM 1739 O O . LEU A 1 225 ? 17.094 -4.996 4.824 1 96.44 225 LEU A O 1
ATOM 1743 N N . LEU A 1 226 ? 15.398 -3.547 5 1 95.25 226 LEU A N 1
ATOM 1744 C CA . LEU A 1 226 ? 16.297 -2.4 4.953 1 95.25 226 LEU A CA 1
ATOM 1745 C C . LEU A 1 226 ? 15.82 -1.292 5.883 1 95.25 226 LEU A C 1
ATOM 1747 O O . LEU A 1 226 ? 14.648 -1.264 6.266 1 95.25 226 LEU A O 1
ATOM 1751 N N . ASP A 1 227 ? 16.812 -0.431 6.301 1 92.44 227 ASP A N 1
ATOM 1752 C CA . ASP A 1 227 ? 16.469 0.788 7.031 1 92.44 227 ASP A CA 1
ATOM 1753 C C . ASP A 1 227 ? 16.406 1.988 6.09 1 92.44 227 ASP A C 1
ATOM 1755 O O . ASP A 1 227 ? 16.734 1.877 4.906 1 92.44 227 ASP A O 1
ATOM 1759 N N . ASP A 1 228 ? 15.984 3.137 6.582 1 89.75 228 ASP A N 1
ATOM 1760 C CA . ASP A 1 228 ? 15.734 4.301 5.738 1 89.75 228 ASP A CA 1
ATOM 1761 C C . ASP A 1 228 ? 17.047 4.973 5.328 1 89.75 228 ASP A C 1
ATOM 1763 O O . ASP A 1 228 ? 17.047 5.914 4.535 1 89.75 228 ASP A O 1
ATOM 1767 N N . THR A 1 229 ? 18.203 4.512 5.848 1 88.69 229 THR A N 1
ATOM 1768 C CA . THR A 1 229 ? 19.484 4.973 5.34 1 88.69 229 THR A CA 1
ATOM 1769 C C . THR A 1 229 ? 19.891 4.188 4.094 1 88.69 229 THR A C 1
ATOM 1771 O O . THR A 1 229 ? 20.766 4.621 3.334 1 88.69 229 THR A O 1
ATOM 1774 N N . TYR A 1 230 ? 19.312 2.953 3.963 1 90.25 230 TYR A N 1
ATOM 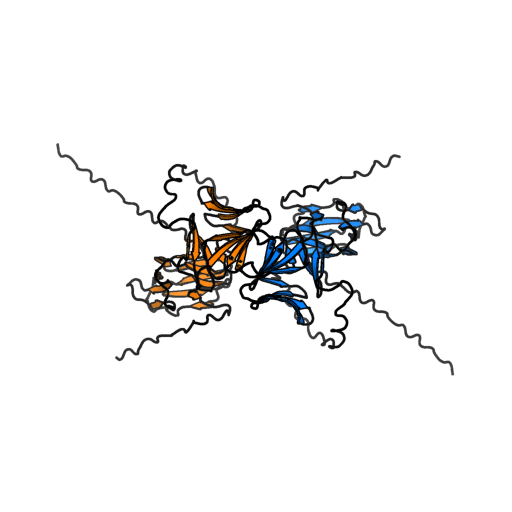1775 C CA . TYR A 1 230 ? 19.531 2.043 2.844 1 90.25 230 TYR A CA 1
ATOM 1776 C C . TYR A 1 230 ? 20.938 1.49 2.85 1 90.25 230 TYR A C 1
ATOM 1778 O O . TYR A 1 230 ? 21.422 0.973 1.837 1 90.25 230 TYR A O 1
ATOM 1786 N N . ALA A 1 231 ? 21.625 1.69 3.986 1 88.81 231 ALA A N 1
ATOM 1787 C CA . ALA A 1 231 ? 23 1.208 4.121 1 88.81 231 ALA A CA 1
ATOM 1788 C C . ALA A 1 231 ? 23.031 -0.208 4.688 1 88.81 231 ALA A C 1
ATOM 1790 O O . ALA A 1 231 ? 23.969 -0.96 4.449 1 88.81 231 ALA A O 1
ATOM 1791 N N . HIS A 1 232 ? 22.125 -0.5 5.5 1 91.5 232 HIS A N 1
ATOM 1792 C CA . HIS A 1 232 ? 22.031 -1.812 6.129 1 91.5 232 HIS A CA 1
ATOM 1793 C C . HIS A 1 232 ? 20.875 -2.619 5.566 1 91.5 232 HIS A C 1
ATOM 1795 O O . HIS A 1 232 ? 19.734 -2.152 5.566 1 91.5 232 HIS A O 1
ATOM 1801 N N . LYS A 1 233 ? 21.188 -3.799 5.07 1 93.69 233 LYS A N 1
ATOM 1802 C CA . LYS A 1 233 ? 20.125 -4.613 4.473 1 93.69 233 LYS A CA 1
ATOM 1803 C C . LYS A 1 233 ? 20.375 -6.098 4.723 1 93.69 233 LYS A C 1
ATOM 1805 O O . LYS A 1 233 ? 21.516 -6.52 4.93 1 93.69 233 LYS A O 1
ATOM 1810 N N . LEU A 1 234 ? 19.375 -6.859 4.863 1 95.56 234 LEU A N 1
ATOM 1811 C CA . LEU A 1 234 ? 19.312 -8.32 4.863 1 95.56 234 LEU A CA 1
ATOM 1812 C C . LEU A 1 234 ? 18.344 -8.82 3.801 1 95.56 234 LEU A C 1
ATOM 1814 O O . LEU A 1 234 ? 17.266 -8.242 3.615 1 95.56 234 LEU A O 1
ATOM 1818 N N . ALA A 1 235 ? 18.734 -9.867 3.084 1 96.12 235 ALA A N 1
ATOM 1819 C CA . ALA A 1 235 ? 17.891 -10.289 1.97 1 96.12 235 ALA A CA 1
ATOM 1820 C C . ALA A 1 235 ? 17.672 -11.797 1.994 1 96.12 235 ALA A C 1
ATOM 1822 O O . ALA A 1 235 ? 18.531 -12.555 2.436 1 96.12 235 ALA A O 1
ATOM 1823 N N . TRP A 1 236 ? 16.5 -12.211 1.561 1 95.5 236 TRP A N 1
ATOM 1824 C CA . TRP A 1 236 ? 16.141 -13.609 1.388 1 95.5 236 TRP A CA 1
ATOM 1825 C C . TRP A 1 236 ? 15.531 -13.844 0.007 1 95.5 236 TRP A C 1
ATOM 1827 O O . TRP A 1 236 ? 14.539 -13.219 -0.361 1 95.5 236 TRP A O 1
ATOM 1837 N N . PRO A 1 237 ? 15.906 -14.812 -0.771 1 94.44 237 PRO A N 1
ATOM 1838 C CA . PRO A 1 237 ? 17.219 -15.438 -0.602 1 94.44 237 PRO A CA 1
ATOM 1839 C C . PRO A 1 237 ? 18.359 -14.422 -0.618 1 94.44 237 PRO A C 1
ATOM 1841 O O . PRO A 1 237 ? 18.156 -13.258 -0.965 1 94.44 237 PRO A O 1
ATOM 1844 N N . THR A 1 238 ? 19.578 -14.859 -0.236 1 91.69 238 THR A N 1
ATOM 1845 C CA . THR A 1 238 ? 20.719 -13.961 -0.114 1 91.69 238 THR A CA 1
ATOM 1846 C C . THR A 1 238 ? 21.109 -13.398 -1.477 1 91.69 238 THR A C 1
ATOM 1848 O O . THR A 1 238 ? 21.594 -12.266 -1.57 1 91.69 238 THR A O 1
ATOM 1851 N N . THR A 1 239 ? 20.906 -14.227 -2.479 1 90.94 239 THR A N 1
ATOM 1852 C CA . THR A 1 239 ? 21.172 -13.773 -3.84 1 90.94 239 THR A CA 1
ATOM 1853 C C . THR A 1 239 ? 19.875 -13.75 -4.652 1 90.94 239 THR A C 1
ATOM 1855 O O . THR A 1 239 ? 19.094 -14.703 -4.625 1 90.94 239 THR A O 1
ATOM 1858 N N . ALA A 1 240 ? 19.703 -12.594 -5.359 1 89.88 240 ALA A N 1
ATOM 1859 C CA . ALA A 1 240 ? 18.5 -12.453 -6.18 1 89.88 240 ALA A CA 1
ATOM 1860 C C . ALA A 1 240 ? 18.5 -13.461 -7.324 1 89.88 240 ALA A C 1
ATOM 1862 O O . ALA A 1 240 ? 19.562 -13.828 -7.844 1 89.88 240 ALA A O 1
ATOM 1863 N N . ASN A 1 241 ? 17.297 -13.883 -7.648 1 92.25 241 ASN A N 1
ATOM 1864 C CA . ASN A 1 241 ? 17.156 -14.727 -8.828 1 92.25 241 ASN A CA 1
ATOM 1865 C C . ASN A 1 241 ? 17.594 -14.008 -10.094 1 92.25 241 ASN A C 1
ATOM 1867 O O . ASN A 1 241 ? 17.344 -12.812 -10.258 1 92.25 241 ASN A O 1
ATOM 1871 N N . PRO A 1 242 ? 18.266 -14.773 -10.977 1 90.25 242 PRO A N 1
ATOM 1872 C CA . PRO A 1 242 ? 18.719 -14.141 -12.211 1 90.25 242 PRO A CA 1
ATOM 1873 C C . PRO A 1 242 ? 17.562 -13.719 -13.125 1 90.25 242 PRO A C 1
ATOM 1875 O O . PRO A 1 242 ? 17.703 -12.805 -13.93 1 90.25 242 PRO A O 1
ATOM 1878 N N . THR A 1 243 ? 16.469 -14.375 -13.031 1 92.88 243 THR A N 1
ATOM 1879 C CA . THR A 1 243 ? 15.336 -14.094 -13.906 1 92.88 243 THR A CA 1
ATOM 1880 C C . THR A 1 243 ? 14.484 -12.961 -13.352 1 92.88 243 THR A C 1
ATOM 1882 O O . THR A 1 243 ? 13.969 -13.055 -12.234 1 92.88 243 THR A O 1
ATOM 1885 N N . ARG A 1 244 ? 14.398 -11.898 -14.164 1 93.94 244 ARG A N 1
ATOM 1886 C CA . ARG A 1 244 ? 13.516 -10.797 -13.805 1 93.94 244 ARG A CA 1
ATOM 1887 C C . ARG A 1 244 ? 12.062 -11.133 -14.141 1 93.94 244 ARG A C 1
ATOM 1889 O O . ARG A 1 244 ? 11.789 -11.75 -15.172 1 93.94 244 ARG A O 1
ATOM 1896 N N . GLY A 1 245 ? 11.125 -10.703 -13.352 1 93.75 245 GLY A N 1
ATOM 1897 C CA . GLY A 1 245 ? 9.695 -10.906 -13.539 1 93.75 245 GLY A CA 1
ATOM 1898 C C . GLY A 1 245 ? 8.883 -10.57 -12.305 1 93.75 245 GLY A C 1
ATOM 1899 O O . GLY A 1 245 ? 9.391 -9.945 -11.367 1 93.75 245 GLY A O 1
ATOM 1900 N N . GLU A 1 246 ? 7.613 -10.945 -12.312 1 93 246 GLU A N 1
ATOM 1901 C CA . GLU A 1 246 ? 6.73 -10.742 -11.172 1 93 246 GLU A CA 1
ATOM 1902 C C . GLU A 1 246 ? 6.758 -11.953 -10.234 1 93 246 GLU A C 1
ATOM 1904 O O . GLU A 1 246 ? 6.582 -13.086 -10.672 1 93 246 GLU A O 1
ATOM 1909 N N . TYR A 1 247 ? 7.031 -11.633 -9.031 1 95.88 247 TYR A N 1
ATOM 1910 C CA . TYR A 1 247 ? 7.055 -12.648 -7.984 1 95.88 247 TYR A CA 1
ATOM 1911 C C . TYR A 1 247 ? 6 -12.367 -6.926 1 95.88 247 TYR A C 1
ATOM 1913 O O . TYR A 1 247 ? 5.434 -11.266 -6.883 1 95.88 247 TYR A O 1
ATOM 1921 N N . VAL A 1 248 ? 5.699 -13.367 -6.102 1 95.56 248 VAL A N 1
ATOM 1922 C CA . VAL A 1 248 ? 4.746 -13.195 -5.008 1 95.56 248 VAL A CA 1
ATOM 1923 C C . VAL A 1 248 ? 5.207 -13.992 -3.789 1 95.56 248 VAL A C 1
ATOM 1925 O O . VAL A 1 248 ? 5.676 -15.125 -3.922 1 95.56 248 VAL A O 1
ATOM 1928 N N . LEU A 1 249 ? 5.254 -13.328 -2.699 1 96.25 249 LEU A N 1
ATOM 1929 C CA . LEU A 1 249 ? 5.426 -14.008 -1.423 1 96.25 249 LEU A CA 1
ATOM 1930 C C . LEU A 1 249 ? 4.078 -14.406 -0.829 1 96.25 249 LEU A C 1
ATOM 1932 O O . LEU A 1 249 ? 3.189 -13.562 -0.688 1 96.25 249 LEU A O 1
ATOM 1936 N N . ILE A 1 250 ? 3.895 -15.68 -0.511 1 94.38 250 ILE A N 1
ATOM 1937 C CA . ILE A 1 250 ? 2.635 -16.203 0.008 1 94.38 250 ILE A CA 1
ATOM 1938 C C . ILE A 1 250 ? 2.875 -16.891 1.351 1 94.38 250 ILE A C 1
ATOM 1940 O O . ILE A 1 250 ? 3.838 -17.641 1.504 1 94.38 250 ILE A O 1
ATOM 1944 N N . LEU A 1 251 ? 2.029 -16.531 2.303 1 91.25 251 LEU A N 1
ATOM 1945 C CA . LEU A 1 251 ? 2.006 -17.312 3.541 1 91.25 251 LEU A CA 1
ATOM 1946 C C . LEU A 1 251 ? 1.234 -18.609 3.357 1 91.25 251 LEU A C 1
ATOM 1948 O O . LEU A 1 251 ? 0.096 -18.609 2.883 1 91.25 251 LEU A O 1
ATOM 1952 N N . ARG A 1 252 ? 1.845 -19.672 3.619 1 88.5 252 ARG A N 1
ATOM 1953 C CA . ARG A 1 252 ? 1.273 -21.016 3.52 1 88.5 252 ARG A CA 1
ATOM 1954 C C . ARG A 1 252 ? 1.548 -21.812 4.785 1 88.5 252 ARG A C 1
ATOM 1956 O O . ARG A 1 252 ? 2.68 -22.25 5.02 1 88.5 252 ARG A O 1
ATOM 1963 N N . GLY A 1 253 ? 0.421 -22.031 5.496 1 83.88 253 GLY A N 1
ATOM 1964 C CA . GLY A 1 253 ? 0.643 -22.625 6.805 1 83.88 253 GLY A CA 1
ATOM 1965 C C . GLY A 1 253 ? 1.515 -21.781 7.707 1 83.88 253 GLY A C 1
ATOM 1966 O O . GLY A 1 253 ? 1.199 -20.625 7.969 1 83.88 253 GLY A O 1
ATOM 1967 N N . SER A 1 254 ? 2.666 -22.406 8.102 1 85.31 254 SER A N 1
ATOM 1968 C CA . SER A 1 254 ? 3.568 -21.703 9.016 1 85.31 254 SER A CA 1
ATOM 1969 C C . SER A 1 254 ? 4.766 -21.125 8.273 1 85.31 254 SER A C 1
ATOM 1971 O O . SER A 1 254 ? 5.723 -20.656 8.898 1 85.31 254 SER A O 1
ATOM 1973 N N . ALA A 1 255 ? 4.66 -21.188 6.941 1 90.5 255 ALA A N 1
ATOM 1974 C CA . ALA A 1 255 ? 5.84 -20.781 6.176 1 90.5 255 ALA A CA 1
ATOM 1975 C C . ALA A 1 255 ? 5.52 -19.609 5.254 1 90.5 255 ALA A C 1
ATOM 1977 O O . ALA A 1 255 ? 4.355 -19.375 4.906 1 90.5 255 ALA A O 1
ATOM 1978 N N . ALA A 1 256 ? 6.492 -18.859 5.004 1 94.19 256 ALA A N 1
ATOM 1979 C CA . ALA A 1 256 ? 6.473 -17.891 3.924 1 94.19 256 ALA A CA 1
ATOM 1980 C C . ALA A 1 256 ? 7.273 -18.375 2.721 1 94.19 256 ALA A C 1
ATOM 1982 O O . ALA A 1 256 ? 8.414 -18.812 2.861 1 94.19 256 ALA A O 1
ATOM 1983 N N . LEU A 1 257 ? 6.629 -18.359 1.557 1 96.12 257 LEU A N 1
ATOM 1984 C CA . LEU A 1 257 ? 7.285 -18.828 0.341 1 96.12 257 LEU A CA 1
ATOM 1985 C C . LEU A 1 257 ? 7.227 -17.766 -0.751 1 96.12 257 LEU A C 1
ATOM 1987 O O . LEU A 1 257 ? 6.219 -17.078 -0.894 1 96.12 257 LEU A O 1
ATOM 1991 N N . ILE A 1 258 ? 8.32 -17.688 -1.519 1 97.62 258 ILE A N 1
ATOM 1992 C CA . ILE A 1 258 ? 8.328 -16.812 -2.684 1 97.62 258 ILE A CA 1
ATOM 1993 C C . ILE A 1 258 ? 8.234 -17.641 -3.959 1 97.62 258 ILE A C 1
ATOM 1995 O O . ILE A 1 258 ? 9.055 -18.547 -4.176 1 97.62 258 ILE A O 1
ATOM 1999 N N . TYR A 1 259 ? 7.203 -17.328 -4.742 1 96.62 259 TYR A N 1
ATOM 2000 C CA . TYR A 1 259 ? 6.977 -17.984 -6.023 1 96.62 259 TYR A CA 1
ATOM 2001 C C . TYR A 1 259 ? 7.27 -17.031 -7.18 1 96.62 259 TYR A C 1
ATOM 2003 O O . TYR A 1 259 ? 6.938 -15.852 -7.121 1 96.62 259 TYR A O 1
ATOM 2011 N N . GLY A 1 260 ? 7.789 -17.594 -8.305 1 95.81 260 GLY A N 1
ATOM 2012 C CA . GLY A 1 260 ? 7.941 -16.781 -9.5 1 95.81 260 GLY A CA 1
ATOM 2013 C C . GLY A 1 260 ? 9.055 -17.266 -10.414 1 95.81 260 GLY A C 1
ATOM 2014 O O . GLY A 1 260 ? 9.758 -18.234 -10.078 1 95.81 260 GLY A O 1
ATOM 2015 N N . PRO A 1 261 ? 9.219 -16.641 -11.57 1 95.25 261 PRO A N 1
ATOM 2016 C CA . PRO A 1 261 ? 8.438 -15.469 -11.977 1 95.25 261 PRO A CA 1
ATOM 2017 C C . PRO A 1 261 ? 7.059 -15.836 -12.508 1 95.25 261 PRO A C 1
ATOM 2019 O O . PRO A 1 261 ? 6.66 -17 -12.445 1 95.25 261 PRO A O 1
ATOM 2022 N N . LEU A 1 262 ? 6.254 -14.758 -12.82 1 94.19 262 LEU A N 1
ATOM 2023 C CA . LEU A 1 262 ? 4.957 -14.961 -13.453 1 94.19 262 LEU A CA 1
ATOM 2024 C C . LEU A 1 262 ? 5.09 -15.859 -14.68 1 94.19 262 LEU A C 1
ATOM 2026 O O . LEU A 1 262 ? 5.859 -15.555 -15.594 1 94.19 262 LEU A O 1
ATOM 2030 N N . ALA A 1 263 ? 4.395 -16.969 -14.633 1 93.38 263 ALA A N 1
ATOM 2031 C CA . ALA A 1 263 ? 4.496 -17.953 -15.719 1 93.38 263 ALA A CA 1
ATOM 2032 C C . ALA A 1 263 ? 3.348 -17.781 -16.719 1 93.38 263 ALA A C 1
ATOM 2034 O O . ALA A 1 263 ? 3.529 -17.969 -17.922 1 93.38 263 ALA A O 1
ATOM 2035 N N . TRP A 1 264 ? 2.152 -17.5 -16.25 1 93.62 264 TRP A N 1
ATOM 2036 C CA . TRP A 1 264 ? 0.938 -17.359 -17.047 1 93.62 264 TRP A CA 1
ATOM 2037 C C . TRP A 1 264 ? -0.115 -16.562 -16.297 1 93.62 264 TRP A C 1
ATOM 2039 O O . TRP A 1 264 ? -0.161 -16.578 -15.062 1 93.62 264 TRP A O 1
ATOM 2049 N N . SER A 1 265 ? -0.954 -15.82 -16.984 1 93.12 265 SER A N 1
ATOM 2050 C CA . SER A 1 265 ? -2.113 -15.172 -16.375 1 93.12 265 SER A CA 1
ATOM 2051 C C . SER A 1 265 ? -3.281 -15.102 -17.359 1 93.12 265 SER A C 1
ATOM 2053 O O . SER A 1 265 ? -3.088 -15.211 -18.578 1 93.12 265 SER A O 1
ATOM 2055 N N . THR A 1 266 ? -4.48 -14.938 -16.812 1 91.94 266 THR A N 1
ATOM 2056 C CA . THR A 1 266 ? -5.66 -14.742 -17.641 1 91.94 266 THR A CA 1
ATOM 2057 C C . THR A 1 266 ? -5.613 -13.383 -18.328 1 91.94 266 THR A C 1
ATOM 2059 O O . THR A 1 266 ? -6.238 -13.188 -19.375 1 91.94 266 THR A O 1
ATOM 2062 N N . ASN A 1 267 ? -4.812 -12.414 -17.844 1 78.5 267 ASN A N 1
ATOM 2063 C CA . ASN A 1 267 ? -4.531 -11.094 -18.391 1 78.5 267 ASN A CA 1
ATOM 2064 C C . ASN A 1 267 ? -5.812 -10.359 -18.781 1 78.5 267 ASN A C 1
ATOM 2066 O O . ASN A 1 267 ? -5.926 -9.844 -19.891 1 78.5 267 ASN A O 1
ATOM 2070 N N . VAL A 1 268 ? -6.848 -10.477 -18 1 75.69 268 VAL A N 1
ATOM 2071 C CA . VAL A 1 268 ? -8.172 -9.961 -18.344 1 75.69 268 VAL A CA 1
ATOM 2072 C C . VAL A 1 268 ? -8.203 -8.453 -18.141 1 75.69 268 VAL A C 1
ATOM 2074 O O . VAL A 1 268 ? -9.109 -7.773 -18.625 1 75.69 268 VAL A O 1
ATOM 2077 N N . ARG A 1 269 ? -7.441 -7.754 -17.344 1 61.81 269 ARG A N 1
ATOM 2078 C CA . ARG A 1 269 ? -7.543 -6.309 -17.172 1 61.81 269 ARG A CA 1
ATOM 2079 C C . ARG A 1 269 ? -6.406 -5.59 -17.891 1 61.81 269 ARG A C 1
ATOM 2081 O O . ARG A 1 269 ? -6.137 -4.414 -17.625 1 61.81 269 ARG A O 1
ATOM 2088 N N . GLY A 1 270 ? -5.984 -6.055 -19.141 1 54.25 270 GLY A N 1
ATOM 2089 C CA . GLY A 1 270 ? -5.211 -5.387 -20.172 1 54.25 270 GLY A CA 1
ATOM 2090 C C . GLY A 1 270 ? -3.713 -5.477 -19.953 1 54.25 270 GLY A C 1
ATOM 2091 O O . GLY A 1 270 ? -2.936 -4.812 -20.641 1 54.25 270 GLY A O 1
ATOM 2092 N N . VAL A 1 271 ? -3.209 -5.895 -18.922 1 43.81 271 VAL A N 1
ATOM 2093 C CA . VAL A 1 271 ? -1.765 -6.016 -19.094 1 43.81 271 VAL A CA 1
ATOM 2094 C C . VAL A 1 271 ? -1.446 -7.141 -20.062 1 43.81 271 VAL A C 1
ATOM 2096 O O . VAL A 1 271 ? -1.866 -8.281 -19.875 1 43.81 271 VAL A O 1
ATOM 2099 N N . PRO A 1 272 ? -1.239 -6.727 -21.328 1 36.41 272 PRO A N 1
ATOM 2100 C CA . PRO A 1 272 ? -1.014 -7.746 -22.359 1 36.41 272 PRO A CA 1
ATOM 2101 C C . PRO A 1 272 ? -0.123 -8.891 -21.875 1 36.41 272 PRO A C 1
ATOM 2103 O O . PRO A 1 272 ? 0.905 -8.641 -21.234 1 36.41 272 PRO A O 1
ATOM 2106 N N . ASN A 1 273 ? -0.686 -9.914 -21.516 1 36.94 273 ASN A N 1
ATOM 2107 C CA . ASN A 1 273 ? 0.119 -11.133 -21.469 1 36.94 273 ASN A CA 1
ATOM 2108 C C . ASN A 1 273 ? 0.868 -11.359 -22.781 1 36.94 273 ASN A C 1
ATOM 2110 O O . ASN A 1 273 ? 0.251 -11.484 -23.844 1 36.94 273 ASN A O 1
ATOM 2114 N N . PRO A 1 274 ? 2.115 -11.062 -22.812 1 32.59 274 PRO A N 1
ATOM 2115 C CA . PRO A 1 274 ? 2.744 -11.344 -24.109 1 32.59 274 PRO A CA 1
ATOM 2116 C C . PRO A 1 274 ? 2.277 -12.656 -24.734 1 32.59 274 PRO A C 1
ATOM 2118 O O . PRO A 1 274 ? 2.135 -12.758 -25.953 1 32.59 274 PRO A O 1
ATOM 2121 N N . GLN A 1 275 ? 2.477 -13.734 -24.062 1 30.52 275 GLN A N 1
ATOM 2122 C CA . GLN A 1 275 ? 2.506 -15.023 -24.734 1 30.52 275 GLN A CA 1
ATOM 2123 C C . GLN A 1 275 ? 1.122 -15.664 -24.766 1 30.52 275 GLN A C 1
ATOM 2125 O O . GLN A 1 275 ? 0.997 -16.875 -24.938 1 30.52 275 GLN A O 1
ATOM 2130 N N . ALA A 1 276 ? 0.148 -14.977 -24.594 1 32.66 276 ALA A N 1
ATOM 2131 C CA . ALA A 1 276 ? -1.139 -15.664 -24.594 1 32.66 276 ALA A CA 1
ATOM 2132 C C . ALA A 1 276 ? -1.499 -16.156 -25.984 1 32.66 276 ALA A C 1
ATOM 2134 O O . ALA A 1 276 ? -2.07 -15.414 -26.797 1 32.66 276 ALA A O 1
ATOM 2135 N N . ILE A 1 277 ? -0.571 -16.781 -26.688 1 26 277 ILE A N 1
ATOM 2136 C CA . ILE A 1 277 ? -1.044 -17.422 -27.922 1 26 277 ILE A CA 1
ATOM 2137 C C . ILE A 1 277 ? -2.07 -18.5 -27.594 1 26 277 ILE A C 1
ATOM 2139 O O . ILE A 1 277 ? -1.762 -19.453 -26.875 1 26 277 ILE A O 1
ATOM 2143 N N . VAL A 1 278 ? -3.291 -18.125 -27.516 1 29.78 278 VAL A N 1
ATOM 2144 C CA . VAL A 1 278 ? -4.359 -19.125 -27.484 1 29.78 278 VAL A CA 1
ATOM 2145 C C . VAL A 1 278 ? -4.223 -20.078 -28.672 1 29.78 278 VAL A C 1
ATOM 2147 O O . VAL A 1 278 ? -4.367 -19.656 -29.828 1 29.78 278 VAL A O 1
ATOM 2150 N N . ASN A 1 279 ? -3.262 -21 -28.641 1 27.14 279 ASN A N 1
ATOM 2151 C CA . ASN A 1 279 ? -3.379 -22.031 -29.672 1 27.14 279 ASN A CA 1
ATOM 2152 C C . ASN A 1 279 ? -4.691 -22.797 -29.547 1 27.14 279 ASN A C 1
ATOM 2154 O O . ASN A 1 279 ? -4.91 -23.516 -28.578 1 27.14 279 ASN A O 1
ATOM 2158 N N . LEU A 1 280 ? -5.668 -22.281 -30.078 1 28.89 280 LEU A N 1
ATOM 2159 C CA . LEU A 1 280 ? -6.895 -23.047 -30.312 1 28.89 280 LEU A CA 1
ATOM 2160 C C . LEU A 1 280 ? -6.598 -24.359 -31.031 1 28.89 280 LEU A C 1
ATOM 2162 O O . LEU A 1 280 ? -6.238 -24.344 -32.219 1 28.89 280 LEU A O 1
ATOM 2166 N N . MET A 1 281 ? -5.906 -25.297 -30.422 1 30.22 281 MET A N 1
ATOM 2167 C CA . MET A 1 281 ? -5.883 -26.562 -31.125 1 30.22 281 MET A CA 1
ATOM 2168 C C . MET A 1 281 ? -7.297 -27.031 -31.453 1 30.22 281 MET A C 1
ATOM 2170 O O . MET A 1 281 ? -8.109 -27.25 -30.562 1 30.22 281 MET A O 1
ATOM 2174 N N . LEU A 1 282 ? -7.812 -26.547 -32.562 1 31.06 282 LEU A N 1
ATOM 2175 C CA . LEU A 1 282 ? -9 -27.141 -33.156 1 31.06 282 LEU A CA 1
ATOM 2176 C C . LEU A 1 282 ? -8.883 -28.656 -33.219 1 31.06 282 LEU A C 1
ATOM 2178 O O . LEU A 1 282 ? -7.793 -29.203 -33.406 1 31.06 282 LEU A O 1
ATOM 2182 N N . PRO A 1 283 ? -9.797 -29.375 -32.531 1 30.81 283 PRO A N 1
ATOM 2183 C CA . PRO A 1 283 ? -9.805 -30.828 -32.75 1 30.81 283 PRO A CA 1
ATOM 2184 C C . PRO A 1 283 ? -9.656 -31.203 -34.25 1 30.81 283 PRO A C 1
ATOM 2186 O O . PRO A 1 283 ? -10.109 -30.469 -35.125 1 30.81 283 PRO A O 1
ATOM 2189 N N . SER A 1 284 ? -8.453 -31.688 -34.656 1 30.45 284 SER A N 1
ATOM 2190 C CA . SER A 1 284 ? -8.367 -32.375 -35.938 1 30.45 284 SER A CA 1
ATOM 2191 C C . SER A 1 284 ? -9.672 -33.094 -36.281 1 30.45 284 SER A C 1
ATOM 2193 O O . SER A 1 284 ? -10.367 -33.562 -35.375 1 30.45 284 SER A O 1
ATOM 2195 N N . ASP A 1 285 ? -10.32 -32.781 -37.406 1 30.56 285 ASP A N 1
ATOM 2196 C CA . ASP A 1 285 ? -11.406 -33.469 -38.125 1 30.56 285 ASP A CA 1
ATOM 2197 C C . ASP A 1 285 ? -11.312 -35 -37.938 1 30.56 285 ASP A C 1
ATOM 2199 O O . ASP A 1 285 ? -10.234 -35.562 -38.062 1 30.56 285 ASP A O 1
ATOM 2203 N N . ALA A 1 286 ? -12.195 -35.688 -37.094 1 31.31 286 ALA A N 1
ATOM 2204 C CA . ALA A 1 286 ? -12.633 -37.062 -37.219 1 31.31 286 ALA A CA 1
ATOM 2205 C C . ALA A 1 286 ? -12.727 -37.5 -38.656 1 31.31 286 ALA A C 1
ATOM 2207 O O . ALA A 1 286 ? -13.617 -37.062 -39.406 1 31.31 286 ALA A O 1
ATOM 2208 N N . LYS A 1 287 ? -11.656 -37.438 -39.469 1 28.92 287 LYS A N 1
ATOM 2209 C CA . LYS A 1 287 ? -11.758 -38.312 -40.625 1 28.92 287 LYS A CA 1
ATOM 2210 C C . LYS A 1 287 ? -12.414 -39.656 -40.25 1 28.92 287 LYS A C 1
ATOM 2212 O O . LYS A 1 287 ? -11.969 -40.344 -39.344 1 28.92 287 LYS A O 1
ATOM 2217 N N . LYS A 1 288 ? -13.711 -39.844 -40.875 1 25.44 288 LYS A N 1
ATOM 2218 C CA . LYS A 1 288 ? -14.25 -41.094 -41.406 1 25.44 288 LYS A CA 1
ATOM 2219 C C . LYS A 1 288 ? -13.297 -41.75 -42.406 1 25.44 288 LYS A C 1
ATOM 2221 O O . LYS A 1 288 ? -12.727 -41.062 -43.25 1 25.44 288 LYS A O 1
ATOM 2226 N N . MET B 1 1 ? -26.828 71.562 -23.828 1 32.31 1 MET B N 1
ATOM 2227 C CA . MET B 1 1 ? -26.531 70.188 -24.172 1 32.31 1 MET B CA 1
ATOM 2228 C C . MET B 1 1 ? -25.812 69.5 -23.031 1 32.31 1 MET B C 1
ATOM 2230 O O . MET B 1 1 ? -24.656 69.812 -22.734 1 32.31 1 MET B O 1
ATOM 2234 N N . GLY B 1 2 ? -26.516 69.125 -21.938 1 37.44 2 GLY B N 1
ATOM 2235 C CA . GLY B 1 2 ? -26.094 68.562 -20.672 1 37.44 2 GLY B CA 1
ATOM 2236 C C . GLY B 1 2 ? -25.5 67.188 -20.797 1 37.44 2 GLY B C 1
ATOM 2237 O O . GLY B 1 2 ? -26.047 66.312 -21.469 1 37.44 2 GLY B O 1
ATOM 2238 N N . ILE B 1 3 ? -24.156 67 -20.641 1 43.44 3 ILE B N 1
ATOM 2239 C CA . ILE B 1 3 ? -23.359 65.812 -20.672 1 43.44 3 ILE B CA 1
ATOM 2240 C C . ILE B 1 3 ? -23.797 64.875 -19.531 1 43.44 3 ILE B C 1
ATOM 2242 O O . ILE B 1 3 ? -23.719 65.25 -18.359 1 43.44 3 ILE B O 1
ATOM 2246 N N . GLN B 1 4 ? -24.797 64 -19.766 1 42.72 4 GLN B N 1
ATOM 2247 C CA . GLN B 1 4 ? -25.156 62.938 -18.828 1 42.72 4 GLN B CA 1
ATOM 2248 C C . GLN B 1 4 ? -24 61.969 -18.609 1 42.72 4 GLN B C 1
ATOM 2250 O O . GLN B 1 4 ? -23.516 61.344 -19.562 1 42.72 4 GLN B O 1
ATOM 2255 N N . ARG B 1 5 ? -23.156 62.219 -17.594 1 43.19 5 ARG B N 1
ATOM 2256 C CA . ARG B 1 5 ? -22.141 61.281 -17.141 1 43.19 5 ARG B CA 1
ATOM 2257 C C . ARG B 1 5 ? -22.781 59.969 -16.688 1 43.19 5 ARG B C 1
ATOM 2259 O O . ARG B 1 5 ? -23.578 59.938 -15.75 1 43.19 5 ARG B O 1
ATOM 2266 N N . SER B 1 6 ? -22.984 59.031 -17.609 1 44.22 6 SER B N 1
ATOM 2267 C CA . SER B 1 6 ? -23.375 57.688 -17.219 1 44.22 6 SER B CA 1
ATOM 2268 C C . SER B 1 6 ? -22.312 57.031 -16.328 1 44.22 6 SER B C 1
ATOM 2270 O O . SER B 1 6 ? -21.141 56.969 -16.688 1 44.22 6 SER B O 1
ATOM 2272 N N . LEU B 1 7 ? -22.531 57.062 -15.008 1 40.88 7 LEU B N 1
ATOM 2273 C CA . LEU B 1 7 ? -21.75 56.312 -14.031 1 40.88 7 LEU B CA 1
ATOM 2274 C C . LEU B 1 7 ? -21.781 54.812 -14.352 1 40.88 7 LEU B C 1
ATOM 2276 O O . LEU B 1 7 ? -22.844 54.188 -14.359 1 40.88 7 LEU B O 1
ATOM 2280 N N . LEU B 1 8 ? -20.781 54.344 -15.07 1 41 8 LEU B N 1
ATOM 2281 C CA . LEU B 1 8 ? -20.547 52.906 -15.234 1 41 8 LEU B CA 1
ATOM 2282 C C . LEU B 1 8 ? -20.328 52.219 -13.891 1 41 8 LEU B C 1
ATOM 2284 O O . LEU B 1 8 ? -19.375 52.531 -13.18 1 41 8 LEU B O 1
ATOM 2288 N N . LEU B 1 9 ? -21.375 51.719 -13.266 1 40.44 9 LEU B N 1
ATOM 2289 C CA . LEU B 1 9 ? -21.266 50.844 -12.125 1 40.44 9 LEU B CA 1
ATOM 2290 C C . LEU B 1 9 ? -20.453 49.594 -12.492 1 40.44 9 LEU B C 1
ATOM 2292 O O . LEU B 1 9 ? -20.891 48.781 -13.32 1 40.44 9 LEU B O 1
ATOM 2296 N N . LEU B 1 10 ? -19.172 49.656 -12.25 1 40.19 10 LEU B N 1
ATOM 2297 C CA . LEU B 1 10 ? -18.328 48.438 -12.297 1 40.19 10 LEU B CA 1
ATOM 2298 C C . LEU B 1 10 ? -18.75 47.438 -11.227 1 40.19 10 LEU B C 1
ATOM 2300 O O . LEU B 1 10 ? -18.578 47.688 -10.031 1 40.19 10 LEU B O 1
ATOM 2304 N N . TRP B 1 11 ? -19.688 46.531 -11.516 1 39.88 11 TRP B N 1
ATOM 2305 C CA . TRP B 1 11 ? -19.969 45.344 -10.695 1 39.88 11 TRP B CA 1
ATOM 2306 C C . TRP B 1 11 ? -18.719 44.5 -10.531 1 39.88 11 TRP B C 1
ATOM 2308 O O . TRP B 1 11 ? -18.266 43.844 -11.492 1 39.88 11 TRP B O 1
ATOM 2318 N N . VAL B 1 12 ? -17.906 44.812 -9.562 1 36.88 12 VAL B N 1
ATOM 2319 C CA . VAL B 1 12 ? -16.844 43.906 -9.148 1 36.88 12 VAL B CA 1
ATOM 2320 C C . VAL B 1 12 ? -17.438 42.594 -8.648 1 36.88 12 VAL B C 1
ATOM 2322 O O . VAL B 1 12 ? -18.062 42.562 -7.586 1 36.88 12 VAL B O 1
ATOM 2325 N N . MET B 1 13 ? -17.781 41.656 -9.508 1 36.06 13 MET B N 1
ATOM 2326 C CA . MET B 1 13 ? -18.062 40.281 -9.109 1 36.06 13 MET B CA 1
ATOM 2327 C C . MET B 1 13 ? -16.875 39.688 -8.336 1 36.06 13 MET B C 1
ATOM 2329 O O . MET B 1 13 ? -15.789 39.562 -8.883 1 36.06 13 MET B O 1
ATOM 2333 N N . ALA B 1 14 ? -16.906 39.781 -7.047 1 35.53 14 ALA B N 1
ATOM 2334 C CA . ALA B 1 14 ? -16 39 -6.219 1 35.53 14 ALA B CA 1
ATOM 2335 C C . ALA B 1 14 ? -16.062 37.5 -6.586 1 35.53 14 ALA B C 1
ATOM 2337 O O . ALA B 1 14 ? -17.078 36.844 -6.352 1 35.53 14 ALA B O 1
ATOM 2338 N N . LEU B 1 15 ? -15.297 37.094 -7.539 1 33.59 15 LEU B N 1
ATOM 2339 C CA . LEU B 1 15 ? -15.039 35.688 -7.723 1 33.59 15 LEU B CA 1
ATOM 2340 C C . LEU B 1 15 ? -14.656 35 -6.402 1 33.59 15 LEU B C 1
ATOM 2342 O O . LEU B 1 15 ? -13.57 35.25 -5.875 1 33.59 15 LEU B O 1
ATOM 2346 N N . CYS B 1 16 ? -15.617 34.719 -5.609 1 33.88 16 CYS B N 1
ATOM 2347 C CA . CYS B 1 16 ? -15.359 33.75 -4.543 1 33.88 16 CYS B CA 1
ATOM 2348 C C . CYS B 1 16 ? -14.664 32.5 -5.09 1 33.88 16 CYS B C 1
ATOM 2350 O O . CYS B 1 16 ? -15.266 31.719 -5.824 1 33.88 16 CYS B O 1
ATOM 2352 N N . TRP B 1 17 ? -13.359 32.562 -5.234 1 34.97 17 TRP B N 1
ATOM 2353 C CA . TRP B 1 17 ? -12.602 31.312 -5.414 1 34.97 17 TRP B CA 1
ATOM 2354 C C . TRP B 1 17 ? -13.07 30.25 -4.434 1 34.97 17 TRP B C 1
ATOM 2356 O O . TRP B 1 17 ? -12.875 30.375 -3.223 1 34.97 17 TRP B O 1
ATOM 2366 N N . SER B 1 18 ? -14.148 29.609 -4.676 1 32.88 18 SER B N 1
ATOM 2367 C CA . SER B 1 18 ? -14.328 28.359 -3.939 1 32.88 18 SER B CA 1
ATOM 2368 C C . SER B 1 18 ? -13.094 27.469 -4.035 1 32.88 18 SER B C 1
ATOM 2370 O O . SER B 1 18 ? -12.781 26.938 -5.105 1 32.88 18 SER B O 1
ATOM 2372 N N . SER B 1 19 ? -12.047 27.797 -3.389 1 36.28 19 SER B N 1
ATOM 2373 C CA . SER B 1 19 ? -10.977 26.812 -3.275 1 36.28 19 SER B CA 1
ATOM 2374 C C . SER B 1 19 ? -11.539 25.406 -3.115 1 36.28 19 SER B C 1
ATOM 2376 O O . SER B 1 19 ? -12.328 25.156 -2.209 1 36.28 19 SER B O 1
ATOM 2378 N N . SER B 1 20 ? -11.781 24.75 -4.152 1 38.59 20 SER B N 1
ATOM 2379 C CA . SER B 1 20 ? -12.07 23.312 -4.07 1 38.59 20 SER B CA 1
ATOM 2380 C C . SER B 1 20 ? -11.133 22.609 -3.098 1 38.59 20 SER B C 1
ATOM 2382 O O . SER B 1 20 ? -9.938 22.469 -3.375 1 38.59 20 SER B O 1
ATOM 2384 N N . THR B 1 21 ? -11.141 23.062 -1.796 1 42.75 21 THR B N 1
ATOM 2385 C CA . THR B 1 21 ? -10.406 22.359 -0.744 1 42.75 21 THR B CA 1
ATOM 2386 C C . THR B 1 21 ? -10.484 20.844 -0.941 1 42.75 21 THR B C 1
ATOM 2388 O O . THR B 1 21 ? -11.492 20.328 -1.423 1 42.75 21 THR B O 1
ATOM 2391 N N . ALA B 1 22 ? -9.312 20.266 -1.243 1 52.41 22 ALA B N 1
ATOM 2392 C CA . ALA B 1 22 ? -9.32 18.812 -1.114 1 52.41 22 ALA B CA 1
ATOM 2393 C C . ALA B 1 22 ? -10.188 18.375 0.057 1 52.41 22 ALA B C 1
ATOM 2395 O O . ALA B 1 22 ? -10.172 18.984 1.122 1 52.41 22 ALA B O 1
ATOM 2396 N N . TYR B 1 23 ? -11.086 17.484 -0.149 1 73.94 23 TYR B N 1
ATOM 2397 C CA . TYR B 1 23 ? -12.18 17.016 0.698 1 73.94 23 TYR B CA 1
ATOM 2398 C C . TYR B 1 23 ? -11.656 16.484 2.023 1 73.94 23 TYR B C 1
ATOM 2400 O O . TYR B 1 23 ? -12.391 16.438 3.014 1 73.94 23 TYR B O 1
ATOM 2408 N N . ASN B 1 24 ? -10.203 16.516 2.117 1 89.56 24 ASN B N 1
ATOM 2409 C CA . ASN B 1 24 ? -9.781 15.852 3.342 1 89.56 24 ASN B CA 1
ATOM 2410 C C . ASN B 1 24 ? -8.68 16.625 4.059 1 89.56 24 ASN B C 1
ATOM 2412 O O . ASN B 1 24 ? -8.055 16.109 4.984 1 89.56 24 ASN B O 1
ATOM 2416 N N . VAL B 1 25 ? -8.414 17.859 3.59 1 93.38 25 VAL B N 1
ATOM 2417 C CA . VAL B 1 25 ? -7.301 18.594 4.176 1 93.38 25 VAL B CA 1
ATOM 2418 C C . VAL B 1 25 ? -7.699 20.047 4.395 1 93.38 25 VAL B C 1
ATOM 2420 O O . VAL B 1 25 ? -8.391 20.641 3.561 1 93.38 25 VAL B O 1
ATOM 2423 N N . LEU B 1 26 ? -7.344 20.625 5.496 1 94.69 26 LEU B N 1
ATOM 2424 C CA . LEU B 1 26 ? -7.379 22.062 5.777 1 94.69 26 LEU B CA 1
ATOM 2425 C C . LEU B 1 26 ? -5.969 22.641 5.859 1 94.69 26 LEU B C 1
ATOM 2427 O O . LEU B 1 26 ? -5.145 22.156 6.641 1 94.69 26 LEU B O 1
ATOM 2431 N N . PHE B 1 27 ? -5.672 23.656 5.059 1 94.31 27 PHE B N 1
ATOM 2432 C CA . PHE B 1 27 ? -4.344 24.25 5.066 1 94.31 27 PHE B CA 1
ATOM 2433 C C . PHE B 1 27 ? -4.332 25.531 5.898 1 94.31 27 PHE B C 1
ATOM 2435 O O . PHE B 1 27 ? -5.383 26.141 6.133 1 94.31 27 PHE B O 1
ATOM 2442 N N . THR B 1 28 ? -3.078 25.875 6.332 1 95.69 28 THR B N 1
ATOM 2443 C CA . THR B 1 28 ? -2.902 27.109 7.09 1 95.69 28 THR B CA 1
ATOM 2444 C C . THR B 1 28 ? -3.645 28.266 6.422 1 95.69 28 THR B C 1
ATOM 2446 O O . THR B 1 28 ? -3.562 28.438 5.203 1 95.69 28 THR B O 1
ATOM 2449 N N . GLY B 1 29 ? -4.371 29.016 7.23 1 94.94 29 GLY B N 1
ATOM 2450 C CA . GLY B 1 29 ? -5.082 30.172 6.73 1 94.94 29 GLY B CA 1
ATOM 2451 C C . GLY B 1 29 ? -6.508 29.875 6.305 1 94.94 29 GLY B C 1
ATOM 2452 O O . GLY B 1 29 ? -7.324 30.781 6.156 1 94.94 29 GLY B O 1
ATOM 2453 N N . GLU B 1 30 ? -6.816 28.594 6.133 1 93.75 30 GLU B N 1
ATOM 2454 C CA . GLU B 1 30 ? -8.164 28.203 5.73 1 93.75 30 GLU B CA 1
ATOM 2455 C C . GLU B 1 30 ? -9.086 28.078 6.941 1 93.75 30 GLU B C 1
ATOM 2457 O O . GLU B 1 30 ? -8.617 27.984 8.078 1 93.75 30 GLU B O 1
ATOM 2462 N N . THR B 1 31 ? -10.406 28.156 6.707 1 94.38 31 THR B N 1
ATOM 2463 C CA . THR B 1 31 ? -11.422 28.078 7.75 1 94.38 31 THR B CA 1
ATOM 2464 C C . THR B 1 31 ? -12.5 27.062 7.371 1 94.38 31 THR B C 1
ATOM 2466 O O . THR B 1 31 ? -12.695 26.766 6.188 1 94.38 31 THR B O 1
ATOM 2469 N N . LEU B 1 32 ? -13.047 26.438 8.359 1 94.12 32 LEU B N 1
ATOM 2470 C CA . LEU B 1 32 ? -14.305 25.719 8.203 1 94.12 32 LEU B CA 1
ATOM 2471 C C . LEU B 1 32 ? -15.469 26.531 8.758 1 94.12 32 LEU B C 1
ATOM 2473 O O . LEU B 1 32 ? -15.508 26.812 9.961 1 94.12 32 LEU B O 1
ATOM 2477 N N . ALA B 1 33 ? -16.375 26.891 7.824 1 92.06 33 ALA B N 1
ATOM 2478 C CA . ALA B 1 33 ? -17.562 27.609 8.234 1 92.06 33 ALA B CA 1
ATOM 2479 C C . ALA B 1 33 ? -18.578 26.688 8.891 1 92.06 33 ALA B C 1
ATOM 2481 O O . ALA B 1 33 ? -18.359 25.469 8.969 1 92.06 33 ALA B O 1
ATOM 2482 N N . ASN B 1 34 ? -19.656 27.281 9.367 1 88.5 34 ASN B N 1
ATOM 2483 C CA . ASN B 1 34 ? -20.719 26.5 9.984 1 88.5 34 ASN B CA 1
ATOM 2484 C C . ASN B 1 34 ? -21.266 25.453 9.023 1 88.5 34 ASN B C 1
ATOM 2486 O O . ASN B 1 34 ? -21.516 25.75 7.848 1 88.5 34 ASN B O 1
ATOM 2490 N N . GLN B 1 35 ? -21.312 24.203 9.523 1 90.12 35 GLN B N 1
ATOM 2491 C CA . GLN B 1 35 ? -21.859 23.047 8.828 1 90.12 35 GLN B CA 1
ATOM 2492 C C . GLN B 1 35 ? -20.938 22.609 7.695 1 90.12 35 GLN B C 1
ATOM 2494 O O . GLN B 1 35 ? -21.344 21.844 6.816 1 90.12 35 GLN B O 1
ATOM 2499 N N . SER B 1 36 ? -19.781 23.141 7.648 1 91.69 36 SER B N 1
ATOM 2500 C CA . SER B 1 36 ? -18.781 22.656 6.711 1 91.69 36 SER B CA 1
ATOM 2501 C C . SER B 1 36 ? -17.875 21.594 7.352 1 91.69 36 SER B C 1
ATOM 2503 O O . SER B 1 36 ? -17.797 21.516 8.578 1 91.69 36 SER B O 1
ATOM 2505 N N . SER B 1 37 ? -17.344 20.75 6.535 1 93.44 37 SER B N 1
ATOM 2506 C CA . SER B 1 37 ? -16.562 19.625 7.07 1 93.44 37 SER B CA 1
ATOM 2507 C C . SER B 1 37 ? -15.453 19.219 6.113 1 93.44 37 SER B C 1
ATOM 2509 O O . SER B 1 37 ? -15.461 19.609 4.941 1 93.44 37 SER B O 1
ATOM 2511 N N . ILE B 1 38 ? -14.453 18.562 6.656 1 91.62 38 ILE B N 1
ATOM 2512 C CA . ILE B 1 38 ? -13.516 17.781 5.859 1 91.62 38 ILE B CA 1
ATOM 2513 C C . ILE B 1 38 ? -13.656 16.297 6.191 1 91.62 38 ILE B C 1
ATOM 2515 O O . ILE B 1 38 ? -14.141 15.938 7.266 1 91.62 38 ILE B O 1
ATOM 2519 N N . GLY B 1 39 ? -13.336 15.484 5.316 1 88.5 39 GLY B N 1
ATOM 2520 C CA . GLY B 1 39 ? -13.406 14.047 5.531 1 88.5 39 GLY B CA 1
ATOM 2521 C C . GLY B 1 39 ? -13.711 13.266 4.27 1 88.5 39 GLY B C 1
ATOM 2522 O O . GLY B 1 39 ? -13.453 13.734 3.162 1 88.5 39 GLY B O 1
ATOM 2523 N N . PHE B 1 40 ? -13.992 11.977 4.535 1 79.12 40 PHE B N 1
ATOM 2524 C CA . PHE B 1 40 ? -14.453 11.07 3.494 1 79.12 40 PHE B CA 1
ATOM 2525 C C . PHE B 1 40 ? -15.789 10.445 3.875 1 79.12 40 PHE B C 1
ATOM 2527 O O . PHE B 1 40 ? -15.977 10.008 5.016 1 79.12 40 PHE B O 1
ATOM 2534 N N . PRO B 1 41 ? -16.703 10.469 2.961 1 71.88 41 PRO B N 1
ATOM 2535 C CA . PRO B 1 41 ? -18.016 9.891 3.307 1 71.88 41 PRO B CA 1
ATOM 2536 C C . PRO B 1 41 ? -17.891 8.477 3.873 1 71.88 41 PRO B C 1
ATOM 2538 O O . PRO B 1 41 ? -18.609 8.133 4.824 1 71.88 41 PRO B O 1
ATOM 2541 N N . GLU B 1 42 ? -17 7.723 3.387 1 75.19 42 GLU B N 1
ATOM 2542 C CA . GLU B 1 42 ? -16.922 6.316 3.775 1 75.19 42 GLU B CA 1
ATOM 2543 C C . GLU B 1 42 ? -16.094 6.133 5.035 1 75.19 42 GLU B C 1
ATOM 2545 O O . GLU B 1 42 ? -16 5.023 5.57 1 75.19 42 GLU B O 1
ATOM 2550 N N . LYS B 1 43 ? -15.555 7.234 5.543 1 78.25 43 LYS B N 1
ATOM 2551 C CA . LYS B 1 43 ? -14.68 7.105 6.703 1 78.25 43 LYS B CA 1
ATOM 2552 C C . LYS B 1 43 ? -15.133 8.016 7.84 1 78.25 43 LYS B C 1
ATOM 2554 O O . LYS B 1 43 ? -14.852 7.75 9.008 1 78.25 43 LYS B O 1
ATOM 2559 N N . GLY B 1 44 ? -15.711 9.125 7.484 1 88.88 44 GLY B N 1
ATOM 2560 C CA . GLY B 1 44 ? -16.172 10.055 8.508 1 88.88 44 GLY B CA 1
ATOM 2561 C C . GLY B 1 44 ? -16.016 11.508 8.102 1 88.88 44 GLY B C 1
ATOM 2562 O O . GLY B 1 44 ? -15.758 11.805 6.938 1 88.88 44 GLY B O 1
ATOM 2563 N N . SER B 1 45 ? -16.297 12.336 9.102 1 92.25 45 SER B N 1
ATOM 2564 C CA . SER B 1 45 ? -16.234 13.766 8.828 1 92.25 45 SER B CA 1
ATOM 2565 C C . SER B 1 45 ? -15.82 14.555 10.07 1 92.25 45 SER B C 1
ATOM 2567 O O . SER B 1 45 ? -16.125 14.156 11.195 1 92.25 45 SER B O 1
ATOM 2569 N N . PHE B 1 46 ? -15.031 15.492 9.867 1 95.44 46 PHE B N 1
ATOM 2570 C CA . PHE B 1 46 ? -14.664 16.516 10.836 1 95.44 46 PHE B CA 1
ATOM 2571 C C . PHE B 1 46 ? -15.43 17.812 10.586 1 95.44 46 PHE B C 1
ATOM 2573 O O . PHE B 1 46 ? -15.125 18.531 9.633 1 95.44 46 PHE B O 1
ATOM 2580 N N . VAL B 1 47 ? -16.438 18.141 11.492 1 95.62 47 VAL B N 1
ATOM 2581 C CA . VAL B 1 47 ? -17.469 19.109 11.125 1 95.62 47 VAL B CA 1
ATOM 2582 C C . VAL B 1 47 ? -17.516 20.234 12.156 1 95.62 47 VAL B C 1
ATOM 2584 O O . VAL B 1 47 ? -17.516 19.984 13.367 1 95.62 47 VAL B O 1
ATOM 2587 N N . MET B 1 48 ? -17.531 21.469 11.633 1 96.06 48 MET B N 1
ATOM 2588 C CA . MET B 1 48 ? -17.906 22.609 12.461 1 96.06 48 MET B CA 1
ATOM 2589 C C . MET B 1 48 ? -19.422 22.766 12.508 1 96.06 48 MET B C 1
ATOM 2591 O O . MET B 1 48 ? -20.031 23.312 11.586 1 96.06 48 MET B O 1
ATOM 2595 N N . GLN B 1 49 ? -19.984 22.375 13.641 1 95.12 49 GLN B N 1
ATOM 2596 C CA . GLN B 1 49 ? -21.438 22.312 13.742 1 95.12 49 GLN B CA 1
ATOM 2597 C C . GLN B 1 49 ? -22.031 23.703 13.945 1 95.12 49 GLN B C 1
ATOM 2599 O O . GLN B 1 49 ? -21.344 24.609 14.398 1 95.12 49 GLN B O 1
ATOM 2604 N N . LEU B 1 50 ? -23.328 23.734 13.672 1 93.12 50 LEU B N 1
ATOM 2605 C CA . LEU B 1 50 ? -24.078 24.984 13.812 1 93.12 50 LEU B CA 1
ATOM 2606 C C . LEU B 1 50 ? -24.078 25.453 15.258 1 93.12 50 LEU B C 1
ATOM 2608 O O . LEU B 1 50 ? -24.062 26.656 15.523 1 93.12 50 LEU B O 1
ATOM 2612 N N . ASP B 1 51 ? -24.062 24.609 16.188 1 93.5 51 ASP B N 1
ATOM 2613 C CA . ASP B 1 51 ? -24.156 24.953 17.609 1 93.5 51 ASP B CA 1
ATOM 2614 C C . ASP B 1 51 ? -22.781 25.297 18.172 1 93.5 51 ASP B C 1
ATOM 2616 O O . ASP B 1 51 ? -22.609 25.391 19.391 1 93.5 51 ASP B O 1
ATOM 2620 N N . CYS B 1 52 ? -21.703 25.391 17.312 1 95.38 52 CYS B N 1
ATOM 2621 C CA . CYS B 1 52 ? -20.344 25.828 17.625 1 95.38 52 CYS B CA 1
ATOM 2622 C C . CYS B 1 52 ? -19.516 24.688 18.203 1 95.38 52 CYS B C 1
ATOM 2624 O O . CYS B 1 52 ? -18.438 24.906 18.734 1 95.38 52 CYS B O 1
ATOM 2626 N N . ASN B 1 53 ? -20.016 23.406 18.156 1 96 53 ASN B N 1
ATOM 2627 C CA . ASN B 1 53 ? -19.188 22.25 18.5 1 96 53 ASN B CA 1
ATOM 2628 C C . ASN B 1 53 ? -18.406 21.734 17.281 1 96 53 ASN B C 1
ATOM 2630 O O . ASN B 1 53 ? -18.953 21.641 16.188 1 96 53 ASN B O 1
ATOM 2634 N N . LEU B 1 54 ? -17.109 21.594 17.484 1 96.69 5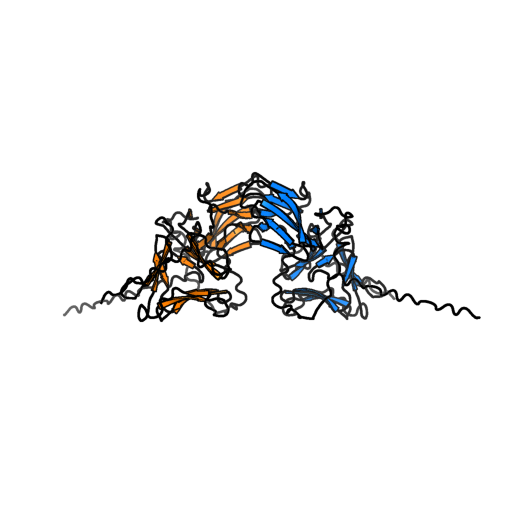4 LEU B N 1
ATOM 2635 C CA . LEU B 1 54 ? -16.312 20.875 16.5 1 96.69 54 LEU B CA 1
ATOM 2636 C C . LEU B 1 54 ? -16.281 19.375 16.797 1 96.69 54 LEU B C 1
ATOM 2638 O O . LEU B 1 54 ? -15.859 18.969 17.891 1 96.69 54 LEU B O 1
ATOM 2642 N N . VAL B 1 55 ? -16.719 18.578 15.805 1 96.25 55 VAL B N 1
ATOM 2643 C CA . VAL B 1 55 ? -16.938 17.172 16.109 1 96.25 55 VAL B CA 1
ATOM 2644 C C . VAL B 1 55 ? -16.344 16.297 15.008 1 96.25 55 VAL B C 1
ATOM 2646 O O . VAL B 1 55 ? -16.484 16.625 13.828 1 96.25 55 VAL B O 1
ATOM 2649 N N . LEU B 1 56 ? -15.633 15.219 15.383 1 96.19 56 LEU B N 1
ATOM 2650 C CA . LEU B 1 56 ? -15.188 14.156 14.484 1 96.19 56 LEU B CA 1
ATOM 2651 C C . LEU B 1 56 ? -16.125 12.953 14.562 1 96.19 56 LEU B C 1
ATOM 2653 O O . LEU B 1 56 ? -16.266 12.344 15.617 1 96.19 56 LEU B O 1
ATOM 2657 N N . TYR B 1 57 ? -16.734 12.68 13.391 1 93.94 57 TYR B N 1
ATOM 2658 C CA . TYR B 1 57 ? -17.609 11.516 13.297 1 93.94 57 TYR B CA 1
ATOM 2659 C C . TYR B 1 57 ? -16.953 10.398 12.492 1 93.94 57 TYR B C 1
ATOM 2661 O O . TYR B 1 57 ? -16.234 10.664 11.516 1 93.94 57 TYR B O 1
ATOM 2669 N N . ASN B 1 58 ? -17.234 9.188 12.914 1 89.94 58 ASN B N 1
ATOM 2670 C CA . ASN B 1 58 ? -16.875 8.07 12.047 1 89.94 58 ASN B CA 1
ATOM 2671 C C . ASN B 1 58 ? -17.922 7.84 10.961 1 89.94 58 ASN B C 1
ATOM 2673 O O . ASN B 1 58 ? -18.828 8.648 10.789 1 89.94 58 ASN B O 1
ATOM 2677 N N . GLU B 1 59 ? -17.688 6.762 10.133 1 84.44 59 GLU B N 1
ATOM 2678 C CA . GLU B 1 59 ? -18.531 6.477 8.977 1 84.44 59 GLU B CA 1
ATOM 2679 C C . GLU B 1 59 ? -19.953 6.16 9.398 1 84.44 59 GLU B C 1
ATOM 2681 O O . GLU B 1 59 ? -20.891 6.316 8.609 1 84.44 59 GLU B O 1
ATOM 2686 N N . ASN B 1 60 ? -20.172 5.871 10.633 1 89.88 60 ASN B N 1
ATOM 2687 C CA . ASN B 1 60 ? -21.5 5.527 11.133 1 89.88 60 ASN B CA 1
ATOM 2688 C C . ASN B 1 60 ? -22.172 6.711 11.836 1 89.88 60 ASN B C 1
ATOM 2690 O O . ASN B 1 60 ? -23.234 6.566 12.438 1 89.88 60 ASN B O 1
ATOM 2694 N N . GLY B 1 61 ? -21.531 7.766 11.883 1 91.31 61 GLY B N 1
ATOM 2695 C CA . GLY B 1 61 ? -22.078 8.961 12.5 1 91.31 61 GLY B CA 1
ATOM 2696 C C . GLY B 1 61 ? -21.859 9.023 14 1 91.31 61 GLY B C 1
ATOM 2697 O O . GLY B 1 61 ? -22.516 9.805 14.695 1 91.31 61 GLY B O 1
ATOM 2698 N N . VAL B 1 62 ? -21.031 8.188 14.461 1 93.12 62 VAL B N 1
ATOM 2699 C CA . VAL B 1 62 ? -20.703 8.188 15.883 1 93.12 62 VAL B CA 1
ATOM 2700 C C . VAL B 1 62 ? -19.594 9.211 16.156 1 93.12 62 VAL B C 1
ATOM 2702 O O . VAL B 1 62 ? -18.547 9.18 15.508 1 93.12 62 VAL B O 1
ATOM 2705 N N . PRO B 1 63 ? -19.812 10.172 17.109 1 93.69 63 PRO B N 1
ATOM 2706 C CA . PRO B 1 63 ? -18.75 11.117 17.453 1 93.69 63 PRO B CA 1
ATOM 2707 C C . PRO B 1 63 ? -17.562 10.453 18.141 1 93.69 63 PRO B C 1
ATOM 2709 O O . PRO B 1 63 ? -17.75 9.711 19.109 1 93.69 63 PRO B O 1
ATOM 2712 N N . LEU B 1 64 ? -16.438 10.688 17.641 1 93 64 LEU B N 1
ATOM 2713 C CA . LEU B 1 64 ? -15.203 10.125 18.188 1 93 64 LEU B CA 1
ATOM 2714 C C . LEU B 1 64 ? -14.414 11.188 18.953 1 93 64 LEU B C 1
ATOM 2716 O O . LEU B 1 64 ? -13.594 10.852 19.812 1 93 64 LEU B O 1
ATOM 2720 N N . PHE B 1 65 ? -14.562 12.391 18.625 1 95.06 65 PHE B N 1
ATOM 2721 C CA . PHE B 1 65 ? -13.914 13.562 19.219 1 95.06 65 PHE B CA 1
ATOM 2722 C C . PHE B 1 65 ? -14.844 14.773 19.156 1 95.06 65 PHE B C 1
ATOM 2724 O O . PHE B 1 65 ? -15.562 14.969 18.188 1 95.06 65 PHE B O 1
ATOM 2731 N N . HIS B 1 66 ? -14.867 15.586 20.078 1 95.06 66 HIS B N 1
ATOM 2732 C CA . HIS B 1 66 ? -15.578 16.859 20.062 1 95.06 66 HIS B CA 1
ATOM 2733 C C . HIS B 1 66 ? -14.93 17.859 21.016 1 95.06 66 HIS B C 1
ATOM 2735 O O . HIS B 1 66 ? -14.273 17.469 21.984 1 95.06 66 HIS B O 1
ATOM 2741 N N . THR B 1 67 ? -15.109 19.156 20.766 1 94.44 67 THR B N 1
ATOM 2742 C CA . THR B 1 67 ? -14.469 20.203 21.562 1 94.44 67 THR B CA 1
ATOM 2743 C C . THR B 1 67 ? -15.359 20.609 22.734 1 94.44 67 THR B C 1
ATOM 2745 O O . THR B 1 67 ? -14.93 21.359 23.609 1 94.44 67 THR B O 1
ATOM 2748 N N . ASN B 1 68 ? -16.625 20.078 22.75 1 93.56 68 ASN B N 1
ATOM 2749 C CA . ASN B 1 68 ? -17.594 20.406 23.781 1 93.56 68 ASN B CA 1
ATOM 2750 C C . ASN B 1 68 ? -17.828 21.922 23.875 1 93.56 68 ASN B C 1
ATOM 2752 O O . ASN B 1 68 ? -17.891 22.469 24.969 1 93.56 68 ASN B O 1
ATOM 2756 N N . THR B 1 69 ? -17.859 22.562 22.797 1 93.44 69 THR B N 1
ATOM 2757 C CA . THR B 1 69 ? -18.094 24 22.766 1 93.44 69 THR B CA 1
ATOM 2758 C C . THR B 1 69 ? -19.516 24.328 22.312 1 93.44 69 THR B C 1
ATOM 2760 O O . THR B 1 69 ? -19.828 25.469 21.984 1 93.44 69 THR B O 1
ATOM 2763 N N . ALA B 1 70 ? -20.344 23.344 22.281 1 90.75 70 ALA B N 1
ATOM 2764 C CA . ALA B 1 70 ? -21.719 23.547 21.875 1 90.75 70 ALA B CA 1
ATOM 2765 C C . ALA B 1 70 ? -22.406 24.609 22.719 1 90.75 70 ALA B C 1
ATOM 2767 O O . ALA B 1 70 ? -22.344 24.562 23.953 1 90.75 70 ALA B O 1
ATOM 2768 N N . GLY B 1 71 ? -23.031 25.594 22.031 1 86.88 71 GLY B N 1
ATOM 2769 C CA . GLY B 1 71 ? -23.844 26.578 22.719 1 86.88 71 GLY B CA 1
ATOM 2770 C C . GLY B 1 71 ? -23.047 27.734 23.281 1 86.88 71 GLY B C 1
ATOM 2771 O O . GLY B 1 71 ? -23.609 28.703 23.766 1 86.88 71 GLY B O 1
ATOM 2772 N N . PHE B 1 72 ? -21.703 27.641 23.312 1 85.19 72 PHE B N 1
ATOM 2773 C CA . PHE B 1 72 ? -20.875 28.672 23.938 1 85.19 72 PHE B CA 1
ATOM 2774 C C . PHE B 1 72 ? -20.734 29.875 23.031 1 85.19 72 PHE B C 1
ATOM 2776 O O . PHE B 1 72 ? -20.391 30.969 23.484 1 85.19 72 PHE B O 1
ATOM 2783 N N . GLY B 1 73 ? -21.016 29.812 21.703 1 75.88 73 GLY B N 1
ATOM 2784 C CA . GLY B 1 73 ? -20.922 30.938 20.766 1 75.88 73 GLY B CA 1
ATOM 2785 C C . GLY B 1 73 ? -22.25 31.281 20.141 1 75.88 73 GLY B C 1
ATOM 2786 O O . GLY B 1 73 ? -22.312 32.094 19.203 1 75.88 73 GLY B O 1
ATOM 2787 N N . ARG B 1 74 ? -23.312 30.859 20.641 1 80.38 74 ARG B N 1
ATOM 2788 C CA . ARG B 1 74 ? -24.656 30.938 20.078 1 80.38 74 ARG B CA 1
ATOM 2789 C C . ARG B 1 74 ? -24.75 30.156 18.766 1 80.38 74 ARG B C 1
ATOM 2791 O O . ARG B 1 74 ? -25.141 28.984 18.766 1 80.38 74 ARG B O 1
ATOM 2798 N N . ARG B 1 75 ? -24.281 30.781 17.609 1 85.06 75 ARG B N 1
ATOM 2799 C CA . ARG B 1 75 ? -24.312 30.078 16.328 1 85.06 75 ARG B CA 1
ATOM 2800 C C . ARG B 1 75 ? -23.25 30.641 15.375 1 85.06 75 ARG B C 1
ATOM 2802 O O . ARG B 1 75 ? -22.656 31.688 15.641 1 85.06 75 ARG B O 1
ATOM 2809 N N . ASN B 1 76 ? -22.969 29.906 14.375 1 90.38 76 ASN B N 1
ATOM 2810 C CA . ASN B 1 76 ? -22.172 30.281 13.219 1 90.38 76 ASN B CA 1
ATOM 2811 C C . ASN B 1 76 ? -20.688 30.453 13.578 1 90.38 76 ASN B C 1
ATOM 2813 O O . ASN B 1 76 ? -20.047 31.406 13.141 1 90.38 76 ASN B O 1
ATOM 2817 N N . CYS B 1 77 ? -20.188 29.625 14.5 1 95 77 CYS B N 1
ATOM 2818 C CA . CYS B 1 77 ? -18.75 29.594 14.797 1 95 77 CYS B CA 1
ATOM 2819 C C . CYS B 1 77 ? -17.969 29.094 13.594 1 95 77 CYS B C 1
ATOM 2821 O O . CYS B 1 77 ? -18.531 28.469 12.688 1 95 77 CYS B O 1
ATOM 2823 N N . ILE B 1 78 ? -16.672 29.469 13.609 1 95.62 78 ILE B N 1
ATOM 2824 C CA . ILE B 1 78 ? -15.789 29.047 12.531 1 95.62 78 ILE B CA 1
ATOM 2825 C C . ILE B 1 78 ? -14.586 28.297 13.109 1 95.62 78 ILE B C 1
ATOM 2827 O O . ILE B 1 78 ? -14.156 28.578 14.234 1 95.62 78 ILE B O 1
ATOM 2831 N N . LEU B 1 79 ? -14.164 27.281 12.453 1 96.5 79 LEU B N 1
ATOM 2832 C CA . LEU B 1 79 ? -12.859 26.688 12.727 1 96.5 79 LEU B CA 1
ATOM 2833 C C . LEU B 1 79 ? -11.773 27.328 11.875 1 96.5 79 LEU B C 1
ATOM 2835 O O . LEU B 1 79 ? -11.859 27.328 10.641 1 96.5 79 LEU B O 1
ATOM 2839 N N . SER B 1 80 ? -10.797 27.953 12.453 1 95.75 80 SER B N 1
ATOM 2840 C CA . SER B 1 80 ? -9.664 28.531 11.742 1 95.75 80 SER B CA 1
ATOM 2841 C C . SER B 1 80 ? -8.391 27.719 11.961 1 95.75 80 SER B C 1
ATOM 2843 O O . SER B 1 80 ? -8.188 27.156 13.031 1 95.75 80 SER B O 1
ATOM 2845 N N . PHE B 1 81 ? -7.602 27.688 10.938 1 95.81 81 PHE B N 1
ATOM 2846 C CA . PHE B 1 81 ? -6.305 27.031 11.016 1 95.81 81 PHE B CA 1
ATOM 2847 C C . PHE B 1 81 ? -5.172 28.031 10.906 1 95.81 81 PHE B C 1
ATOM 2849 O O . PHE B 1 81 ? -4.965 28.641 9.852 1 95.81 81 PHE B O 1
ATOM 2856 N N . THR B 1 82 ? -4.336 28.203 11.969 1 94.94 82 THR B N 1
ATOM 2857 C CA . THR B 1 82 ? -3.395 29.312 12.078 1 94.94 82 THR B CA 1
ATOM 2858 C C . THR B 1 82 ? -1.999 28.891 11.633 1 94.94 82 THR B C 1
ATOM 2860 O O . THR B 1 82 ? -1.732 27.703 11.461 1 94.94 82 THR B O 1
ATOM 2863 N N . ASN B 1 83 ? -1.064 29.844 11.438 1 94.88 83 ASN B N 1
ATOM 2864 C CA . ASN B 1 83 ? 0.258 29.594 10.867 1 94.88 83 ASN B CA 1
ATOM 2865 C C . ASN B 1 83 ? 1.229 29.078 11.93 1 94.88 83 ASN B C 1
ATOM 2867 O O . ASN B 1 83 ? 2.414 28.875 11.648 1 94.88 83 ASN B O 1
ATOM 2871 N N . ASN B 1 84 ? 0.753 28.844 13.141 1 93.25 84 ASN B N 1
ATOM 2872 C CA . ASN B 1 84 ? 1.553 28.141 14.125 1 93.25 84 ASN B CA 1
ATOM 2873 C C . ASN B 1 84 ? 1.016 26.719 14.367 1 93.25 84 ASN B C 1
ATOM 2875 O O . ASN B 1 84 ? 1.331 26.109 15.383 1 93.25 84 ASN B O 1
ATOM 2879 N N . GLY B 1 85 ? 0.109 26.281 13.531 1 94.62 85 GLY B N 1
ATOM 2880 C CA . GLY B 1 85 ? -0.325 24.891 13.531 1 94.62 85 GLY B CA 1
ATOM 2881 C C . GLY B 1 85 ? -1.412 24.609 14.547 1 94.62 85 GLY B C 1
ATOM 2882 O O . GLY B 1 85 ? -1.438 23.547 15.156 1 94.62 85 GLY B O 1
ATOM 2883 N N . ARG B 1 86 ? -2.299 25.641 14.727 1 95.25 86 ARG B N 1
ATOM 2884 C CA . ARG B 1 86 ? -3.391 25.422 15.68 1 95.25 86 ARG B CA 1
ATOM 2885 C C . ARG B 1 86 ? -4.746 25.516 14.984 1 95.25 86 ARG B C 1
ATOM 2887 O O . ARG B 1 86 ? -4.945 26.375 14.117 1 95.25 86 ARG B O 1
ATOM 2894 N N . LEU B 1 87 ? -5.547 24.531 15.352 1 96.12 87 LEU B N 1
ATOM 2895 C CA . LEU B 1 87 ? -6.973 24.672 15.062 1 96.12 87 LEU B CA 1
ATOM 2896 C C . LEU B 1 87 ? -7.664 25.484 16.156 1 96.12 87 LEU B C 1
ATOM 2898 O O . LEU B 1 87 ? -7.496 25.203 17.344 1 96.12 87 LEU B O 1
ATOM 2902 N N . VAL B 1 88 ? -8.406 26.469 15.742 1 96.56 88 VAL B N 1
ATOM 2903 C CA . VAL B 1 88 ? -9.031 27.359 16.703 1 96.56 88 VAL B CA 1
ATOM 2904 C C . VAL B 1 88 ? -10.516 27.516 16.375 1 96.56 88 VAL B C 1
ATOM 2906 O O . VAL B 1 88 ? -10.875 27.906 15.258 1 96.56 88 VAL B O 1
ATOM 2909 N N . VAL B 1 89 ? -11.352 27.172 17.328 1 96.81 89 VAL B N 1
ATOM 2910 C CA . VAL B 1 89 ? -12.781 27.469 17.203 1 96.81 89 VAL B CA 1
ATOM 2911 C C . VAL B 1 89 ? -13.07 28.875 17.719 1 96.81 89 VAL B C 1
ATOM 2913 O O . VAL B 1 89 ? -12.766 29.188 18.875 1 96.81 89 VAL B O 1
ATOM 2916 N N . ARG B 1 90 ? -13.68 29.672 16.844 1 96.5 90 ARG B N 1
ATOM 2917 C CA . ARG B 1 90 ? -13.977 31.047 17.203 1 96.5 90 ARG B CA 1
ATOM 2918 C C . ARG B 1 90 ? -15.445 31.375 16.953 1 96.5 90 ARG B C 1
ATOM 2920 O O . ARG B 1 90 ? -16.047 30.875 16 1 96.5 90 ARG B O 1
ATOM 2927 N N . THR B 1 91 ? -15.938 32.344 17.734 1 94.81 91 THR B N 1
ATOM 2928 C CA . THR B 1 91 ? -17.25 32.906 17.484 1 94.81 91 THR B CA 1
ATOM 2929 C C . THR B 1 91 ? -17.203 33.938 16.344 1 94.81 91 THR B C 1
ATOM 2931 O O . THR B 1 91 ? -16.125 34.375 15.945 1 94.81 91 THR B O 1
ATOM 2934 N N . PRO B 1 92 ? -18.406 34.25 15.828 1 90.38 92 PRO B N 1
ATOM 2935 C CA . PRO B 1 92 ? -18.422 35.281 14.781 1 90.38 92 PRO B CA 1
ATOM 2936 C C . PRO B 1 92 ? -17.781 36.594 15.242 1 90.38 92 PRO B C 1
ATOM 2938 O O . PRO B 1 92 ? -17.219 37.344 14.422 1 90.38 92 PRO B O 1
ATOM 2941 N N . ALA B 1 93 ? -17.812 36.906 16.531 1 91.81 93 ALA B N 1
ATOM 2942 C CA . ALA B 1 93 ? -17.25 38.125 17.094 1 91.81 93 ALA B CA 1
ATOM 2943 C C . ALA B 1 93 ? -15.734 38.031 17.266 1 91.81 93 ALA B C 1
ATOM 2945 O O . ALA B 1 93 ? -15.07 39 17.625 1 91.81 93 ALA B O 1
ATOM 2946 N N . GLY B 1 94 ? -15.219 36.812 17.078 1 92.31 94 GLY B N 1
ATOM 2947 C CA . GLY B 1 94 ? -13.781 36.625 17.125 1 92.31 94 GLY B CA 1
ATOM 2948 C C . GLY B 1 94 ? -13.289 36.031 18.438 1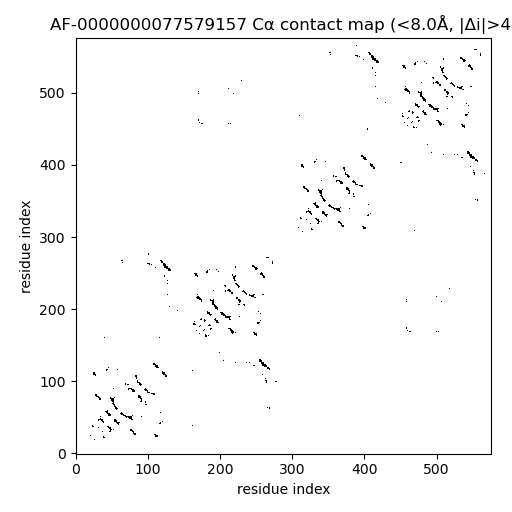 92.31 94 GLY B C 1
ATOM 2949 O O . GLY B 1 94 ? -12.086 35.812 18.609 1 92.31 94 GLY B O 1
ATOM 2950 N N . ARG B 1 95 ? -14.219 35.75 19.328 1 94.31 95 ARG B N 1
ATOM 2951 C CA . ARG B 1 95 ? -13.836 35.125 20.609 1 94.31 95 ARG B CA 1
ATOM 2952 C C . ARG B 1 95 ? -13.445 33.656 20.422 1 94.31 95 ARG B C 1
ATOM 2954 O O . ARG B 1 95 ? -14.172 32.906 19.766 1 94.31 95 ARG B O 1
ATOM 2961 N N . THR B 1 96 ? -12.273 33.25 21.016 1 95.69 96 THR B N 1
ATOM 2962 C CA . THR B 1 96 ? -11.82 31.859 20.938 1 95.69 96 THR B CA 1
ATOM 2963 C C . THR B 1 96 ? -12.586 30.984 21.938 1 95.69 96 THR B C 1
ATOM 2965 O O . THR B 1 96 ? -12.68 31.312 23.109 1 95.69 96 THR B O 1
ATOM 2968 N N . LEU B 1 97 ? -13.172 29.891 21.438 1 95.5 97 LEU B N 1
ATOM 2969 C CA . LEU B 1 97 ? -13.883 28.938 22.281 1 95.5 97 LEU B CA 1
ATOM 2970 C C . LEU B 1 97 ? -13.016 27.719 22.594 1 95.5 97 LEU B C 1
ATOM 2972 O O . LEU B 1 97 ? -13.164 27.094 23.641 1 95.5 97 LEU B O 1
ATOM 2976 N N . TRP B 1 98 ? -12.125 27.344 21.719 1 95.56 98 TRP B N 1
ATOM 2977 C CA . TRP B 1 98 ? -11.258 26.172 21.828 1 95.56 98 TRP B CA 1
ATOM 2978 C C . TRP B 1 98 ? -10.062 26.297 20.875 1 95.56 98 TRP B C 1
ATOM 2980 O O . TRP B 1 98 ? -10.172 26.891 19.797 1 95.56 98 TRP B O 1
ATOM 2990 N N . GLN B 1 99 ? -8.984 25.828 21.266 1 94.88 99 GLN B N 1
ATOM 2991 C CA . GLN B 1 99 ? -7.824 25.688 20.391 1 94.88 99 GLN B CA 1
ATOM 2992 C C . GLN B 1 99 ? -7.078 24.391 20.656 1 94.88 99 GLN B C 1
ATOM 2994 O O . GLN B 1 99 ? -6.996 23.938 21.797 1 94.88 99 GLN B O 1
ATOM 2999 N N . SER B 1 100 ? -6.562 23.766 19.562 1 93.38 100 SER B N 1
ATOM 3000 C CA . SER B 1 100 ? -5.77 22.547 19.734 1 93.38 100 SER B CA 1
ATOM 3001 C C . SER B 1 100 ? -4.477 22.844 20.5 1 93.38 100 SER B C 1
ATOM 3003 O O . SER B 1 100 ? -3.941 23.953 20.422 1 93.38 100 SER B O 1
ATOM 3005 N N . PRO B 1 101 ? -4.023 21.797 21.203 1 86.12 101 PRO B N 1
ATOM 3006 C CA . PRO B 1 101 ? -2.77 22 21.938 1 86.12 101 PRO B CA 1
ATOM 3007 C C . PRO B 1 101 ? -1.603 22.359 21.016 1 86.12 101 PRO B C 1
ATOM 3009 O O . PRO B 1 101 ? -1.614 22.031 19.828 1 86.12 101 PRO B O 1
ATOM 3012 N N . ASN B 1 102 ? -0.783 23.375 21.578 1 69.38 102 ASN B N 1
ATOM 3013 C CA . ASN B 1 102 ? 0.381 23.875 20.859 1 69.38 102 ASN B CA 1
ATOM 3014 C C . ASN B 1 102 ? 1.674 23.25 21.375 1 69.38 102 ASN B C 1
ATOM 3016 O O . ASN B 1 102 ? 2.076 23.5 22.5 1 69.38 102 ASN B O 1
ATOM 3020 N N . PHE B 1 103 ? 2.307 22.422 20.641 1 68.06 103 PHE B N 1
ATOM 3021 C CA . PHE B 1 103 ? 3.59 21.922 21.109 1 68.06 103 PHE B CA 1
ATOM 3022 C C . PHE B 1 103 ? 4.738 22.75 20.562 1 68.06 103 PHE B C 1
ATOM 3024 O O . PHE B 1 103 ? 5.625 22.234 19.875 1 68.06 103 PHE B O 1
ATOM 3031 N N . ASN B 1 104 ? 4.793 24.078 20.844 1 71.94 104 ASN B N 1
ATOM 3032 C CA . ASN B 1 104 ? 5.879 24.953 20.406 1 71.94 104 ASN B CA 1
ATOM 3033 C C . ASN B 1 104 ? 6.164 24.797 18.922 1 71.94 104 ASN B C 1
ATOM 3035 O O . ASN B 1 104 ? 7.32 24.672 18.516 1 71.94 104 ASN B O 1
ATOM 3039 N N . SER B 1 105 ? 5.152 24.859 18.203 1 81.69 105 SER B N 1
ATOM 3040 C CA . SER B 1 105 ? 5.289 24.719 16.766 1 81.69 105 SER B CA 1
ATOM 3041 C C . SER B 1 105 ? 5.734 26.031 16.125 1 81.69 105 SER B C 1
ATOM 3043 O O . SER B 1 105 ? 5.188 27.094 16.422 1 81.69 105 SER B O 1
ATOM 3045 N N . PRO B 1 106 ? 6.809 26.016 15.375 1 90.38 106 PRO B N 1
ATOM 3046 C CA . PRO B 1 106 ? 7.254 27.219 14.68 1 90.38 106 PRO B CA 1
ATOM 3047 C C . PRO B 1 106 ? 6.199 27.766 13.719 1 90.38 106 PRO B C 1
ATOM 3049 O O . PRO B 1 106 ? 5.312 27.031 13.281 1 90.38 106 PRO B O 1
ATOM 3052 N N . ILE B 1 107 ? 6.301 29.094 13.445 1 94.38 107 ILE B N 1
ATOM 3053 C CA . ILE B 1 107 ? 5.43 29.703 12.445 1 94.38 107 ILE B CA 1
ATOM 3054 C C . ILE B 1 107 ? 5.738 29.125 11.062 1 94.38 107 ILE B C 1
ATOM 3056 O O . ILE B 1 107 ? 6.906 28.953 10.711 1 94.38 107 ILE B O 1
ATOM 3060 N N . GLY B 1 108 ? 4.758 28.781 10.32 1 94.94 108 GLY B N 1
ATOM 3061 C CA . GLY B 1 108 ? 4.922 28.203 8.992 1 94.94 108 GLY B CA 1
ATOM 3062 C C . GLY B 1 108 ? 3.621 27.703 8.398 1 94.94 108 GLY B C 1
ATOM 3063 O O . GLY B 1 108 ? 2.537 28.094 8.828 1 94.94 108 GLY B O 1
ATOM 3064 N N . ASP B 1 109 ? 3.736 26.969 7.293 1 95.5 109 ASP B N 1
ATOM 3065 C CA . ASP B 1 109 ? 2.584 26.375 6.617 1 95.5 109 ASP B CA 1
ATOM 3066 C C . ASP B 1 109 ? 2.318 24.953 7.125 1 95.5 109 ASP B C 1
ATOM 3068 O O . ASP B 1 109 ? 3.199 24.094 7.07 1 95.5 109 ASP B O 1
ATOM 3072 N N . TYR B 1 110 ? 1.113 24.75 7.559 1 96.38 110 TYR B N 1
ATOM 3073 C CA . TYR B 1 110 ? 0.692 23.484 8.148 1 96.38 110 TYR B CA 1
ATOM 3074 C C . TYR B 1 110 ? -0.481 22.891 7.379 1 96.38 110 TYR B C 1
ATOM 3076 O O . TYR B 1 110 ? -1.114 23.578 6.57 1 96.38 110 TYR B O 1
ATOM 3084 N N . ALA B 1 111 ? -0.668 21.578 7.57 1 96.06 111 ALA B N 1
ATOM 3085 C CA . ALA B 1 111 ? -1.82 20.875 7.012 1 96.06 111 ALA B CA 1
ATOM 3086 C C . ALA B 1 111 ? -2.549 20.062 8.086 1 96.06 111 ALA B C 1
ATOM 3088 O O . ALA B 1 111 ? -1.933 19.281 8.805 1 96.06 111 ALA B O 1
ATOM 3089 N N . ALA B 1 112 ? -3.791 20.297 8.25 1 95.75 112 ALA B N 1
ATOM 3090 C CA . ALA B 1 112 ? -4.668 19.422 9.031 1 95.75 112 ALA B CA 1
ATOM 3091 C C . ALA B 1 112 ? -5.348 18.391 8.141 1 95.75 112 ALA B C 1
ATOM 3093 O O . ALA B 1 112 ? -6.18 18.734 7.301 1 95.75 112 ALA B O 1
ATOM 3094 N N . VAL B 1 113 ? -5.02 17.141 8.438 1 94.38 113 VAL B N 1
ATOM 3095 C CA . VAL B 1 113 ? -5.375 16.062 7.52 1 94.38 113 VAL B CA 1
ATOM 3096 C C . VAL B 1 113 ? -6.391 15.133 8.18 1 94.38 113 VAL B C 1
ATOM 3098 O O . VAL B 1 113 ? -6.199 14.711 9.32 1 94.38 113 VAL B O 1
ATOM 3101 N N . PHE B 1 114 ? -7.578 14.984 7.465 1 92.75 114 PHE B N 1
ATOM 3102 C CA . PHE B 1 114 ? -8.414 13.836 7.797 1 92.75 114 PHE B CA 1
ATOM 3103 C C . PHE B 1 114 ? -7.809 12.547 7.242 1 92.75 114 PHE B C 1
ATOM 3105 O O . PHE B 1 114 ? -7.824 12.32 6.031 1 92.75 114 PHE B O 1
ATOM 3112 N N . ARG B 1 115 ? -7.25 11.719 8.102 1 89.25 115 ARG B N 1
ATOM 3113 C CA . ARG B 1 115 ? -6.484 10.539 7.707 1 89.25 115 ARG B CA 1
ATOM 3114 C C . ARG B 1 115 ? -7.41 9.391 7.332 1 89.25 115 ARG B C 1
ATOM 3116 O O . ARG B 1 115 ? -8.57 9.359 7.75 1 89.25 115 ARG B O 1
ATOM 3123 N N . PRO B 1 116 ? -6.832 8.461 6.551 1 79.88 116 PRO B N 1
ATOM 3124 C CA . PRO B 1 116 ? -7.633 7.289 6.168 1 79.88 116 PRO B CA 1
ATOM 3125 C C . PRO B 1 116 ? -8.086 6.469 7.371 1 79.88 116 PRO B C 1
ATOM 3127 O O . PRO B 1 116 ? -9.062 5.715 7.277 1 79.88 116 PRO B O 1
ATOM 3130 N N . ASP B 1 117 ? -7.441 6.586 8.477 1 76.88 117 ASP B N 1
ATOM 3131 C CA . ASP B 1 117 ? -7.82 5.809 9.656 1 76.88 117 ASP B CA 1
ATOM 3132 C C . ASP B 1 117 ? -8.898 6.527 10.461 1 76.88 117 ASP B C 1
ATOM 3134 O O . ASP B 1 117 ? -9.352 6.02 11.492 1 76.88 117 ASP B O 1
ATOM 3138 N N . GLY B 1 118 ? -9.266 7.668 10 1 83.75 118 GLY B N 1
ATOM 3139 C CA . GLY B 1 118 ? -10.367 8.375 10.625 1 83.75 118 GLY B CA 1
ATOM 3140 C C . GLY B 1 118 ? -9.922 9.438 11.609 1 83.75 118 GLY B C 1
ATOM 3141 O O . GLY B 1 118 ? -10.742 10.188 12.141 1 83.75 118 GLY B O 1
ATOM 3142 N N . ASP B 1 119 ? -8.625 9.539 11.867 1 89.38 119 ASP B N 1
ATOM 3143 C CA . ASP B 1 119 ? -8.078 10.57 12.75 1 89.38 119 ASP B CA 1
ATOM 3144 C C . ASP B 1 119 ? -7.855 11.875 11.984 1 89.38 119 ASP B C 1
ATOM 3146 O O . ASP B 1 119 ? -7.691 11.867 10.766 1 89.38 119 ASP B O 1
ATOM 3150 N N . VAL B 1 120 ? -8.031 12.898 12.711 1 93.38 120 VAL B N 1
ATOM 3151 C CA . VAL B 1 120 ? -7.547 14.172 12.188 1 93.38 120 VAL B CA 1
ATOM 3152 C C . VAL B 1 120 ? -6.191 14.508 12.797 1 93.38 120 VAL B C 1
ATOM 3154 O O . VAL B 1 120 ? -6.023 14.438 14.016 1 93.38 120 VAL B O 1
ATOM 3157 N N . ALA B 1 121 ? -5.246 14.82 11.945 1 93.94 121 ALA B N 1
ATOM 3158 C CA . ALA B 1 121 ? -3.887 15.078 12.414 1 93.94 121 ALA B CA 1
ATOM 3159 C C . ALA B 1 121 ? -3.312 16.328 11.758 1 93.94 121 ALA B C 1
ATOM 3161 O O . ALA B 1 121 ? -3.574 16.609 10.578 1 93.94 121 ALA B O 1
ATOM 3162 N N . ILE B 1 122 ? -2.533 17.062 12.508 1 95.94 122 ILE B N 1
ATOM 3163 C CA . ILE B 1 122 ? -1.871 18.266 12.016 1 95.94 122 ILE B CA 1
ATOM 3164 C C . ILE B 1 122 ? -0.395 17.969 11.758 1 95.94 122 ILE B C 1
ATOM 3166 O O . ILE B 1 122 ? 0.314 17.5 12.648 1 95.94 122 ILE B O 1
ATOM 3170 N N . TYR B 1 123 ? -0.012 18.25 10.555 1 96 123 TYR B N 1
ATOM 3171 C CA . TYR B 1 123 ? 1.387 18.094 10.172 1 96 123 TYR B CA 1
ATOM 3172 C C . TYR B 1 123 ? 1.999 19.438 9.797 1 96 123 TYR B C 1
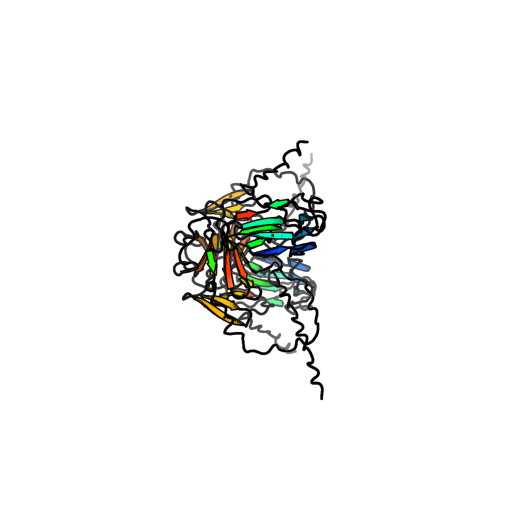ATOM 3174 O O . TYR B 1 123 ? 1.364 20.25 9.117 1 96 123 TYR B O 1
ATOM 3182 N N . GLY B 1 124 ? 3.234 19.672 10.164 1 95.44 124 GLY B N 1
ATOM 3183 C CA . GLY B 1 124 ? 3.916 20.875 9.711 1 95.44 124 GLY B CA 1
ATOM 3184 C C . GLY B 1 124 ? 5.047 21.297 10.625 1 95.44 124 GLY B C 1
ATOM 3185 O O . GLY B 1 124 ? 5.27 20.688 11.672 1 95.44 124 GLY B O 1
ATOM 3186 N N . PRO B 1 125 ? 5.789 22.359 10.18 1 95.88 125 PRO B N 1
ATOM 3187 C CA . PRO B 1 125 ? 5.5 23.109 8.953 1 95.88 125 PRO B CA 1
ATOM 3188 C C . PRO B 1 125 ? 6.004 22.406 7.703 1 95.88 125 PRO B C 1
ATOM 3190 O O . PRO B 1 125 ? 6.43 21.25 7.77 1 95.88 125 PRO B O 1
ATOM 3193 N N . VAL B 1 126 ? 5.785 23.031 6.5 1 96 126 VAL B N 1
ATOM 3194 C CA . VAL B 1 126 ? 6.309 22.516 5.238 1 96 126 VAL B CA 1
ATOM 3195 C C . VAL B 1 126 ? 7.828 22.391 5.324 1 96 126 VAL B C 1
ATOM 3197 O O . VAL B 1 126 ? 8.508 23.312 5.777 1 96 126 VAL B O 1
ATOM 3200 N N . VAL B 1 127 ? 8.352 21.234 4.895 1 96.12 127 VAL B N 1
ATOM 3201 C CA . VAL B 1 127 ? 9.797 21.047 4.961 1 96.12 127 VAL B CA 1
ATOM 3202 C C . VAL B 1 127 ? 10.359 20.906 3.547 1 96.12 127 VAL B C 1
ATOM 3204 O O . VAL B 1 127 ? 11.578 20.969 3.35 1 96.12 127 VAL B O 1
ATOM 3207 N N . TRP B 1 128 ? 9.523 20.75 2.557 1 96.19 128 TRP B N 1
ATOM 3208 C CA . TRP B 1 128 ? 9.945 20.672 1.162 1 96.19 128 TRP B CA 1
ATOM 3209 C C . TRP B 1 128 ? 8.773 20.953 0.222 1 96.19 128 TRP B C 1
ATOM 3211 O O . TRP B 1 128 ? 7.637 20.578 0.507 1 96.19 128 TRP B O 1
ATOM 3221 N N . SER B 1 129 ? 9.055 21.562 -0.857 1 94.38 129 SER B N 1
ATOM 3222 C CA . SER B 1 129 ? 8.109 21.828 -1.934 1 94.38 129 SER B CA 1
ATOM 3223 C C . SER B 1 129 ? 8.742 21.594 -3.301 1 94.38 129 SER B C 1
ATOM 3225 O O . SER B 1 129 ? 9.914 21.906 -3.504 1 94.38 129 SER B O 1
ATOM 3227 N N . SER B 1 130 ? 8 21 -4.184 1 91.75 130 SER B N 1
ATOM 3228 C CA . SER B 1 130 ? 8.508 20.766 -5.531 1 91.75 130 SER B CA 1
ATOM 3229 C C . SER B 1 130 ? 8.742 22.078 -6.273 1 91.75 130 SER B C 1
ATOM 3231 O O . SER B 1 130 ? 9.477 22.109 -7.262 1 91.75 130 SER B O 1
ATOM 3233 N N . PHE B 1 131 ? 8 23.031 -6.031 1 80.38 131 PHE B N 1
ATOM 3234 C CA . PHE B 1 131 ? 8.219 24.328 -6.641 1 80.38 131 PHE B CA 1
ATOM 3235 C C . PHE B 1 131 ? 8.461 25.391 -5.57 1 80.38 131 PHE B C 1
ATOM 3237 O O . PHE B 1 131 ? 7.992 25.25 -4.438 1 80.38 131 PHE B O 1
ATOM 3244 N N . ALA B 1 132 ? 9.617 26.234 -5.859 1 58.06 132 ALA B N 1
ATOM 3245 C CA . ALA B 1 132 ? 9.867 27.328 -4.922 1 58.06 132 ALA B CA 1
ATOM 3246 C C . ALA B 1 132 ? 8.586 28.109 -4.641 1 58.06 132 ALA B C 1
ATOM 3248 O O . ALA B 1 132 ? 7.719 28.219 -5.512 1 58.06 132 ALA B O 1
ATOM 3249 N N . ARG B 1 133 ? 8.266 28.141 -3.514 1 44.56 133 ARG B N 1
ATOM 3250 C CA . ARG B 1 133 ? 7.262 29.062 -2.996 1 44.56 133 ARG B CA 1
ATOM 3251 C C . ARG B 1 133 ? 7.391 30.438 -3.643 1 44.56 133 ARG B C 1
ATOM 3253 O O . ARG B 1 133 ? 8.5 30.969 -3.768 1 44.56 133 ARG B O 1
ATOM 3260 N N . GLY B 1 134 ? 6.539 31.031 -4.727 1 42.09 134 GLY B N 1
ATOM 3261 C CA . GLY B 1 134 ? 6.488 32.25 -5.539 1 42.09 134 GLY B CA 1
ATOM 3262 C C . GLY B 1 134 ? 6.566 31.969 -7.027 1 42.09 134 GLY B C 1
ATOM 3263 O O . GLY B 1 134 ? 6.379 32.875 -7.844 1 42.09 134 GLY B O 1
ATOM 3264 N N . GLU B 1 135 ? 7.363 31.062 -7.5 1 39.22 135 GLU B N 1
ATOM 3265 C CA . GLU B 1 135 ? 7.375 30.891 -8.953 1 39.22 135 GLU B CA 1
ATOM 3266 C C . GLU B 1 135 ? 6.113 30.172 -9.43 1 39.22 135 GLU B C 1
ATOM 3268 O O . GLU B 1 135 ? 5.891 29.016 -9.102 1 39.22 135 GLU B O 1
ATOM 3273 N N . SER B 1 136 ? 4.961 30.672 -9.461 1 35.88 136 SER B N 1
ATOM 3274 C CA . SER B 1 136 ? 3.715 30.281 -10.117 1 35.88 136 SER B CA 1
ATOM 3275 C C . SER B 1 136 ? 3.977 29.688 -11.5 1 35.88 136 SER B C 1
ATOM 3277 O O . SER B 1 136 ? 4.824 30.203 -12.242 1 35.88 136 SER B O 1
ATOM 3279 N N . MET B 1 137 ? 3.879 28.5 -11.945 1 35.97 137 MET B N 1
ATOM 3280 C CA . MET B 1 137 ? 3.568 28.219 -13.344 1 35.97 137 MET B CA 1
ATOM 3281 C C . MET B 1 137 ? 2.557 29.219 -13.883 1 35.97 137 MET B C 1
ATOM 3283 O O . MET B 1 137 ? 1.86 28.938 -14.859 1 35.97 137 MET B O 1
ATOM 3287 N N . GLU B 1 138 ? 2.127 30.219 -13.469 1 33.06 138 GLU B N 1
ATOM 3288 C CA . GLU B 1 138 ? 1.364 31.219 -14.211 1 33.06 138 GLU B CA 1
ATOM 3289 C C . GLU B 1 138 ? 2.012 31.531 -15.555 1 33.06 138 GLU B C 1
ATOM 3291 O O . GLU B 1 138 ? 1.32 31.828 -16.531 1 33.06 138 GLU B O 1
ATOM 3296 N N . THR B 1 139 ? 3.338 31.484 -15.875 1 33.22 139 THR B N 1
ATOM 3297 C CA . THR B 1 139 ? 3.746 31.719 -17.25 1 33.22 139 THR B CA 1
ATOM 3298 C C . THR B 1 139 ? 3.348 30.547 -18.156 1 33.22 139 THR B C 1
ATOM 3300 O O . THR B 1 139 ? 3.283 30.688 -19.375 1 33.22 139 THR B O 1
ATOM 3303 N N . ALA B 1 140 ? 3.328 29.328 -17.75 1 28.56 140 ALA B N 1
ATOM 3304 C CA . ALA B 1 140 ? 2.928 28.344 -18.75 1 28.56 140 ALA B CA 1
ATOM 3305 C C . ALA B 1 140 ? 1.429 28.422 -19.016 1 28.56 140 ALA B C 1
ATOM 3307 O O . ALA B 1 140 ? 0.987 28.188 -20.156 1 28.56 140 ALA B O 1
ATOM 3308 N N . GLN B 1 141 ? 0.521 28.391 -18.094 1 29.58 141 GLN B N 1
ATOM 3309 C CA . GLN B 1 141 ? -0.881 28.188 -18.438 1 29.58 141 GLN B CA 1
ATOM 3310 C C . GLN B 1 141 ? -1.509 29.469 -18.984 1 29.58 141 GLN B C 1
ATOM 3312 O O . GLN B 1 141 ? -2.734 29.609 -18.984 1 29.58 141 GLN B O 1
ATOM 3317 N N . LYS B 1 142 ? -0.871 30.594 -19.344 1 28.55 142 LYS B N 1
ATOM 3318 C CA . LYS B 1 142 ? -1.835 31.547 -19.859 1 28.55 142 LYS B CA 1
ATOM 3319 C C . LYS B 1 142 ? -2.666 30.938 -20.984 1 28.55 142 LYS B C 1
ATOM 3321 O O . LYS B 1 142 ? -3.625 31.562 -21.469 1 28.55 142 LYS B O 1
ATOM 3326 N N . GLN B 1 143 ? -2.08 30.172 -21.969 1 24.78 143 GLN B N 1
ATOM 3327 C CA . GLN B 1 143 ? -2.818 30.141 -23.234 1 24.78 143 GLN B CA 1
ATOM 3328 C C . GLN B 1 143 ? -4.043 29.234 -23.125 1 24.78 143 GLN B C 1
ATOM 3330 O O . GLN B 1 143 ? -4.891 29.219 -24.031 1 24.78 143 GLN B O 1
ATOM 3335 N N . GLN B 1 144 ? -3.873 27.969 -22.703 1 25.48 144 GLN B N 1
ATOM 3336 C CA . GLN B 1 144 ? -4.848 27.078 -23.312 1 25.48 144 GLN B CA 1
ATOM 3337 C C . GLN B 1 144 ? -6.262 27.391 -22.844 1 25.48 144 GLN B C 1
ATOM 3339 O O . GLN B 1 144 ? -6.488 27.594 -21.641 1 25.48 144 GLN B O 1
ATOM 3344 N N . GLN B 1 145 ? -7.195 27.688 -23.781 1 25.41 145 GLN B N 1
ATOM 3345 C CA . GLN B 1 145 ? -8.633 27.906 -23.953 1 25.41 145 GLN B CA 1
ATOM 3346 C C . GLN B 1 145 ? -9.438 26.906 -23.125 1 25.41 145 GLN B C 1
ATOM 3348 O O . GLN B 1 145 ? -8.992 25.766 -22.922 1 25.41 145 GLN B O 1
ATOM 3353 N N . GLN B 1 146 ? -10.555 27.375 -22.516 1 24.94 146 GLN B N 1
ATOM 3354 C CA . GLN B 1 146 ? -11.586 26.812 -21.656 1 24.94 146 GLN B CA 1
ATOM 3355 C C . GLN B 1 146 ? -12.234 25.594 -22.312 1 24.94 146 GLN B C 1
ATOM 3357 O O . GLN B 1 146 ? -12.953 25.719 -23.312 1 24.94 146 GLN B O 1
ATOM 3362 N N . PRO B 1 147 ? -11.562 24.453 -22.578 1 26.2 147 PRO B N 1
ATOM 3363 C CA . PRO B 1 147 ? -12.492 23.625 -23.344 1 26.2 147 PRO B CA 1
ATOM 3364 C C . PRO B 1 147 ? -13.883 23.547 -22.703 1 26.2 147 PRO B C 1
ATOM 3366 O O . PRO B 1 147 ? -14.016 23.719 -21.5 1 26.2 147 PRO B O 1
ATOM 3369 N N . GLU B 1 148 ? -14.914 23.703 -23.453 1 23.88 148 GLU B N 1
ATOM 3370 C CA . GLU B 1 148 ? -16.344 23.562 -23.219 1 23.88 148 GLU B CA 1
ATOM 3371 C C . GLU B 1 148 ? -16.656 22.281 -22.438 1 23.88 148 GLU B C 1
ATOM 3373 O O . GLU B 1 148 ? -16.109 21.219 -22.75 1 23.88 148 GLU B O 1
ATOM 3378 N N . ALA B 1 149 ? -17.188 22.484 -21.219 1 25 149 ALA B N 1
ATOM 3379 C CA . ALA B 1 149 ? -17.656 21.5 -20.234 1 25 149 ALA B CA 1
ATOM 3380 C C . ALA B 1 149 ? -18.578 20.469 -20.891 1 25 149 ALA B C 1
ATOM 3382 O O . ALA B 1 149 ? -19.719 20.766 -21.219 1 25 149 ALA B O 1
ATOM 3383 N N . THR B 1 150 ? -18.109 19.875 -21.938 1 25.3 150 THR B N 1
ATOM 3384 C CA . THR B 1 150 ? -19.188 18.984 -22.359 1 25.3 150 THR B CA 1
ATOM 3385 C C . THR B 1 150 ? -19.688 18.125 -21.203 1 25.3 150 THR B C 1
ATOM 3387 O O . THR B 1 150 ? -18.969 17.938 -20.219 1 25.3 150 THR B O 1
ATOM 3390 N N . GLY B 1 151 ? -20.766 17.391 -21.375 1 23.27 151 GLY B N 1
ATOM 3391 C CA . GLY B 1 151 ? -21.781 16.656 -20.625 1 23.27 151 GLY B CA 1
ATOM 3392 C C . GLY B 1 151 ? -21.188 15.773 -19.547 1 23.27 151 GLY B C 1
ATOM 3393 O O . GLY B 1 151 ? -19.984 15.469 -19.562 1 23.27 151 GLY B O 1
ATOM 3394 N N . GLU B 1 152 ? -22.078 15.484 -18.406 1 23.78 152 GLU B N 1
ATOM 3395 C CA . GLU B 1 152 ? -22.219 15.102 -17.016 1 23.78 152 GLU B CA 1
ATOM 3396 C C . GLU B 1 152 ? -21.672 13.695 -16.766 1 23.78 152 GLU B C 1
ATOM 3398 O O . GLU B 1 152 ? -22.422 12.797 -16.391 1 23.78 152 GLU B O 1
ATOM 3403 N N . GLU B 1 153 ? -21 13.078 -17.688 1 24.31 153 GLU B N 1
ATOM 3404 C CA . GLU B 1 153 ? -21.125 11.695 -17.234 1 24.31 153 GLU B CA 1
ATOM 3405 C C . GLU B 1 153 ? -20.656 11.547 -15.781 1 24.31 153 GLU B C 1
ATOM 3407 O O . GLU B 1 153 ? -19.562 11.969 -15.43 1 24.31 153 GLU B O 1
ATOM 3412 N N . GLN B 1 154 ? -21.641 11.688 -14.805 1 23.31 154 GLN B N 1
ATOM 3413 C CA . GLN B 1 154 ? -21.703 11.344 -13.391 1 23.31 154 GLN B CA 1
ATOM 3414 C C . GLN B 1 154 ? -20.781 10.156 -13.078 1 23.31 154 GLN B C 1
ATOM 3416 O O . GLN B 1 154 ? -21.109 9.016 -13.406 1 23.31 154 GLN B O 1
ATOM 3421 N N . GLU B 1 155 ? -19.75 10.219 -13.602 1 26.14 155 GLU B N 1
ATOM 3422 C CA . GLU B 1 155 ? -18.953 9.055 -13.227 1 26.14 155 GLU B CA 1
ATOM 3423 C C . GLU B 1 155 ? -19.156 8.703 -11.758 1 26.14 155 GLU B C 1
ATOM 3425 O O . GLU B 1 155 ? -19.125 9.586 -10.891 1 26.14 155 GLU B O 1
ATOM 3430 N N . LEU B 1 156 ? -20.047 7.684 -11.523 1 23.19 156 LEU B N 1
ATOM 3431 C CA . LEU B 1 156 ? -20.391 7.012 -10.273 1 23.19 156 LEU B CA 1
ATOM 3432 C C . LEU B 1 156 ? -19.234 7.102 -9.273 1 23.19 156 LEU B C 1
ATOM 3434 O O . LEU B 1 156 ? -18.078 6.91 -9.641 1 23.19 156 LEU B O 1
ATOM 3438 N N . LEU B 1 157 ? -19.391 8.039 -8.383 1 25.44 157 LEU B N 1
ATOM 3439 C CA . LEU B 1 157 ? -18.719 8.312 -7.117 1 25.44 157 LEU B CA 1
ATOM 3440 C C . LEU B 1 157 ? -18.344 7.02 -6.402 1 25.44 157 LEU B C 1
ATOM 3442 O O . LEU B 1 157 ? -18.109 7.023 -5.191 1 25.44 157 LEU B O 1
ATOM 3446 N N . GLY B 1 158 ? -18.812 5.879 -6.957 1 25.89 158 GLY B N 1
ATOM 3447 C CA . GLY B 1 158 ? -18.703 4.703 -6.109 1 25.89 158 GLY B CA 1
ATOM 3448 C C . GLY B 1 158 ? -17.438 4.695 -5.27 1 25.89 158 GLY B C 1
ATOM 3449 O O . GLY B 1 158 ? -17.344 5.438 -4.289 1 25.89 158 GLY B O 1
ATOM 3450 N N . ASN B 1 159 ? -16.672 3.562 -5.551 1 27.53 159 ASN B N 1
ATOM 3451 C CA . ASN B 1 159 ? -15.586 3.111 -4.684 1 27.53 159 ASN B CA 1
ATOM 3452 C C . ASN B 1 159 ? -14.438 4.125 -4.641 1 27.53 159 ASN B C 1
ATOM 3454 O O . ASN B 1 159 ? -13.484 4.016 -5.406 1 27.53 159 ASN B O 1
ATOM 3458 N N . ARG B 1 160 ? -14.82 5.348 -4.562 1 30.33 160 ARG B N 1
ATOM 3459 C CA . ARG B 1 160 ? -13.719 6.293 -4.402 1 30.33 160 ARG B CA 1
ATOM 3460 C C . ARG B 1 160 ? -12.695 5.781 -3.393 1 30.33 160 ARG B C 1
ATOM 3462 O O . ARG B 1 160 ? -13 5.652 -2.205 1 30.33 160 ARG B O 1
ATOM 3469 N N . PRO B 1 161 ? -11.922 4.785 -3.609 1 35.66 161 PRO B N 1
ATOM 3470 C CA . PRO B 1 161 ? -10.891 4.375 -2.658 1 35.66 161 PRO B CA 1
ATOM 3471 C C . PRO B 1 161 ? -10.32 5.543 -1.857 1 35.66 161 PRO B C 1
ATOM 3473 O O . PRO B 1 161 ? -10.477 6.703 -2.256 1 35.66 161 PRO B O 1
ATOM 3476 N N . MET B 1 162 ? -9.656 5.375 -0.54 1 43.66 162 MET B N 1
ATOM 3477 C CA . MET B 1 162 ? -8.703 6.121 0.278 1 43.66 162 MET B CA 1
ATOM 3478 C C . MET B 1 162 ? -7.98 7.18 -0.553 1 43.66 162 MET B C 1
ATOM 3480 O O . MET B 1 162 ? -7.625 6.934 -1.707 1 43.66 162 MET B O 1
ATOM 3484 N N . TYR B 1 163 ? -8.18 8.492 -0.183 1 51.38 163 TYR B N 1
ATOM 3485 C CA . TYR B 1 163 ? -7.594 9.672 -0.808 1 51.38 163 TYR B CA 1
ATOM 3486 C C . TYR B 1 163 ? -6.18 9.383 -1.3 1 51.38 163 TYR B C 1
ATOM 3488 O O . TYR B 1 163 ? -5.309 9 -0.514 1 51.38 163 TYR B O 1
ATOM 3496 N N . ASN B 1 164 ? -6.016 9.086 -2.486 1 72.44 164 ASN B N 1
ATOM 3497 C CA . ASN B 1 164 ? -4.742 8.75 -3.109 1 72.44 164 ASN B CA 1
ATOM 3498 C C . ASN B 1 164 ? -3.945 10 -3.465 1 72.44 164 ASN B C 1
ATOM 3500 O O . ASN B 1 164 ? -3.383 10.094 -4.559 1 72.44 164 ASN B O 1
ATOM 3504 N N . ASN B 1 165 ? -4.176 11.148 -2.406 1 85 165 ASN B N 1
ATOM 3505 C CA . ASN B 1 165 ? -3.416 12.344 -2.746 1 85 165 ASN B CA 1
ATOM 3506 C C . ASN B 1 165 ? -2.232 12.547 -1.803 1 85 165 ASN B C 1
ATOM 3508 O O . ASN B 1 165 ? -1.611 13.609 -1.796 1 85 165 ASN B O 1
ATOM 3512 N N . MET B 1 166 ? -2.146 11.625 -1.029 1 91.62 166 MET B N 1
ATOM 3513 C CA . MET B 1 166 ? -1.132 11.812 0.003 1 91.62 166 MET B CA 1
ATOM 3514 C C . MET B 1 166 ? -0.243 10.578 0.129 1 91.62 166 MET B C 1
ATOM 3516 O O . MET B 1 166 ? -0.657 9.477 -0.22 1 91.62 166 MET B O 1
ATOM 3520 N N . LEU B 1 167 ? 0.856 10.773 0.515 1 91.88 167 LEU B N 1
ATOM 3521 C CA . LEU B 1 167 ? 1.827 9.742 0.872 1 91.88 167 LEU B CA 1
ATOM 3522 C C . LEU B 1 167 ? 2.346 9.953 2.289 1 91.88 167 LEU B C 1
ATOM 3524 O O . LEU B 1 167 ? 2.963 10.977 2.584 1 91.88 167 LEU B O 1
ATOM 3528 N N . PHE B 1 168 ? 2.055 9.023 3.203 1 90.88 168 PHE B N 1
ATOM 3529 C CA . PHE B 1 168 ? 2.496 9.141 4.586 1 90.88 168 PHE B CA 1
ATOM 3530 C C . PHE B 1 168 ? 3.867 8.5 4.773 1 90.88 168 PHE B C 1
ATOM 3532 O O . PHE B 1 168 ? 4.273 7.652 3.982 1 90.88 168 PHE B O 1
ATOM 3539 N N . SER B 1 169 ? 4.566 8.984 5.867 1 93.19 169 SER B N 1
ATOM 3540 C CA . SER B 1 169 ? 5.84 8.359 6.211 1 93.19 169 SER B CA 1
ATOM 3541 C C . SER B 1 169 ? 5.715 6.84 6.25 1 93.19 169 SER B C 1
ATOM 3543 O O . SER B 1 169 ? 4.758 6.301 6.809 1 93.19 169 SER B O 1
ATOM 3545 N N . GLY B 1 170 ? 6.723 6.176 5.641 1 90.12 170 GLY B N 1
ATOM 3546 C CA . GLY B 1 170 ? 6.746 4.723 5.613 1 90.12 170 GLY B CA 1
ATOM 3547 C C . GLY B 1 170 ? 6.141 4.137 4.352 1 90.12 170 GLY B C 1
ATOM 3548 O O . GLY B 1 170 ? 6.348 2.961 4.043 1 90.12 170 GLY B O 1
ATOM 3549 N N . GLN B 1 171 ? 5.406 4.895 3.615 1 90.19 171 GLN B N 1
ATOM 3550 C CA . GLN B 1 171 ? 4.762 4.43 2.393 1 90.19 171 GLN B CA 1
ATOM 3551 C C . GLN B 1 171 ? 5.664 4.645 1.18 1 90.19 171 GLN B C 1
ATOM 3553 O O . GLN B 1 171 ? 6.668 5.352 1.266 1 90.19 171 GLN B O 1
ATOM 3558 N N . ILE B 1 172 ? 5.34 4 0.065 1 91.25 172 ILE B N 1
ATOM 3559 C CA . ILE B 1 172 ? 6.148 4.121 -1.141 1 91.25 172 ILE B CA 1
ATOM 3560 C C . ILE B 1 172 ? 5.262 4.48 -2.328 1 91.25 172 ILE B C 1
ATOM 3562 O O . ILE B 1 172 ? 4.043 4.281 -2.281 1 91.25 172 ILE B O 1
ATOM 3566 N N . LEU B 1 173 ? 5.852 5.102 -3.309 1 91.81 173 LEU B N 1
ATOM 3567 C CA . LEU B 1 173 ? 5.352 5.137 -4.676 1 91.81 173 LEU B CA 1
ATOM 3568 C C . LEU B 1 173 ? 6.098 4.141 -5.559 1 91.81 173 LEU B C 1
ATOM 3570 O O . LEU B 1 173 ? 7.328 4.07 -5.516 1 91.81 173 LEU B O 1
ATOM 3574 N N . SER B 1 174 ? 5.363 3.377 -6.227 1 88.62 174 SER B N 1
ATOM 3575 C CA . SER B 1 174 ? 5.961 2.422 -7.152 1 88.62 174 SER B CA 1
ATOM 3576 C C . SER B 1 174 ? 5.066 2.191 -8.367 1 88.62 174 SER B C 1
ATOM 3578 O O . SER B 1 174 ? 3.994 2.793 -8.477 1 88.62 174 SER B O 1
ATOM 3580 N N . GLY B 1 175 ? 5.582 1.581 -9.5 1 69.31 175 GLY B N 1
ATOM 3581 C CA . GLY B 1 175 ? 4.934 1.365 -10.781 1 69.31 175 GLY B CA 1
ATOM 3582 C C . GLY B 1 175 ? 3.432 1.174 -10.664 1 69.31 175 GLY B C 1
ATOM 3583 O O . GLY B 1 175 ? 2.676 1.624 -11.531 1 69.31 175 GLY B O 1
ATOM 3584 N N . ASN B 1 176 ? 3.041 0.642 -9.523 1 62.5 176 ASN B N 1
ATOM 3585 C CA . ASN B 1 176 ? 1.616 0.342 -9.438 1 62.5 176 ASN B CA 1
ATOM 3586 C C . ASN B 1 176 ? 0.892 1.322 -8.516 1 62.5 176 ASN B C 1
ATOM 3588 O O . ASN B 1 176 ? -0.326 1.24 -8.352 1 62.5 176 ASN B O 1
ATOM 3592 N N . ARG B 1 177 ? 1.635 2.234 -8.047 1 73.44 177 ARG B N 1
ATOM 3593 C CA . ARG B 1 177 ? 0.998 3.146 -7.102 1 73.44 177 ARG B CA 1
ATOM 3594 C C . ARG B 1 177 ? 1.402 4.59 -7.379 1 73.44 177 ARG B C 1
ATOM 3596 O O . ARG B 1 177 ? 2.574 4.875 -7.637 1 73.44 177 ARG B O 1
ATOM 3603 N N . SER B 1 178 ? 0.375 5.426 -7.566 1 85.12 178 SER B N 1
ATOM 3604 C CA . SER B 1 178 ? 0.544 6.871 -7.68 1 85.12 178 SER B CA 1
ATOM 3605 C C . SER B 1 178 ? -0.402 7.613 -6.738 1 85.12 178 SER B C 1
ATOM 3607 O O . SER B 1 178 ? -1.332 7.016 -6.191 1 85.12 178 SER B O 1
ATOM 3609 N N . ILE B 1 179 ? -0.021 8.797 -6.402 1 89 179 ILE B N 1
ATOM 3610 C CA . ILE B 1 179 ? -0.972 9.656 -5.711 1 89 179 ILE B CA 1
ATOM 3611 C C . ILE B 1 179 ? -1.483 10.734 -6.66 1 89 179 ILE B C 1
ATOM 3613 O O . ILE B 1 179 ? -0.765 11.164 -7.566 1 89 179 ILE B O 1
ATOM 3617 N N . LYS B 1 180 ? -2.764 10.961 -6.461 1 87.56 180 LYS B N 1
ATOM 3618 C CA . LYS B 1 180 ? -3.395 11.836 -7.449 1 87.56 180 LYS B CA 1
ATOM 3619 C C . LYS B 1 180 ? -4.402 12.773 -6.789 1 87.56 180 LYS B C 1
ATOM 3621 O O . LYS B 1 180 ? -5.137 12.367 -5.883 1 87.56 180 LYS B O 1
ATOM 3626 N N . ASP B 1 181 ? -4.414 14.031 -7.184 1 85.31 181 ASP B N 1
ATOM 3627 C CA . ASP B 1 181 ? -5.414 15.078 -6.98 1 85.31 181 ASP B CA 1
ATOM 3628 C C . ASP B 1 181 ? -5.641 15.883 -8.258 1 85.31 181 ASP B C 1
ATOM 3630 O O . ASP B 1 181 ? -5.992 15.32 -9.297 1 85.31 181 ASP B O 1
ATOM 3634 N N . LEU B 1 182 ? -5.48 17.188 -8.25 1 81.62 182 LEU B N 1
ATOM 3635 C CA . LEU B 1 182 ? -5.426 17.938 -9.492 1 81.62 182 LEU B CA 1
ATOM 3636 C C . LEU B 1 182 ? -4.129 17.656 -10.25 1 81.62 182 LEU B C 1
ATOM 3638 O O . LEU B 1 182 ? -4.07 17.797 -11.469 1 81.62 182 LEU B O 1
ATOM 3642 N N . SER B 1 183 ? -3.186 17.25 -9.453 1 87.19 183 SER B N 1
ATOM 3643 C CA . SER B 1 183 ? -1.906 16.766 -9.969 1 87.19 183 SER B CA 1
ATOM 3644 C C . SER B 1 183 ? -1.677 15.305 -9.594 1 87.19 183 SER B C 1
ATOM 3646 O O . SER B 1 183 ? -2.486 14.703 -8.883 1 87.19 183 SER B O 1
ATOM 3648 N N . SER B 1 184 ? -0.676 14.742 -10.242 1 91.5 184 SER B N 1
ATOM 3649 C CA . SER B 1 184 ? -0.329 13.367 -9.891 1 91.5 184 SER B CA 1
ATOM 3650 C C . SER B 1 184 ? 1.178 13.203 -9.727 1 91.5 184 SER B C 1
ATOM 3652 O O . SER B 1 184 ? 1.958 13.93 -10.344 1 91.5 184 SER B O 1
ATOM 3654 N N . LEU B 1 185 ? 1.564 12.445 -8.812 1 93.25 185 LEU B N 1
ATOM 3655 C CA . LEU B 1 185 ? 2.957 12.086 -8.555 1 93.25 185 LEU B CA 1
ATOM 3656 C C . LEU B 1 185 ? 3.164 10.586 -8.672 1 93.25 185 LEU B C 1
ATOM 3658 O O . LEU B 1 185 ? 2.443 9.805 -8.047 1 93.25 185 LEU B O 1
ATOM 3662 N N . GLU B 1 186 ? 4.109 10.148 -9.5 1 93.69 186 GLU B N 1
ATOM 3663 C CA . GLU B 1 186 ? 4.348 8.719 -9.727 1 93.69 186 GLU B CA 1
ATOM 3664 C C . GLU B 1 186 ? 5.816 8.445 -10.023 1 93.69 186 GLU B C 1
ATOM 3666 O O . GLU B 1 186 ? 6.566 9.359 -10.383 1 93.69 186 GLU B O 1
ATOM 3671 N N . VAL B 1 187 ? 6.273 7.25 -9.742 1 95.06 187 VAL B N 1
ATOM 3672 C CA . VAL B 1 187 ? 7.551 6.742 -10.234 1 95.06 187 VAL B CA 1
ATOM 3673 C C . VAL B 1 187 ? 7.336 5.965 -11.531 1 95.06 187 VAL B C 1
ATOM 3675 O O . VAL B 1 187 ? 6.578 4.992 -11.562 1 95.06 187 VAL B O 1
ATOM 3678 N N . THR B 1 188 ? 7.977 6.426 -12.602 1 92.12 188 THR B N 1
ATOM 3679 C CA . THR B 1 188 ? 7.773 5.801 -13.906 1 92.12 188 THR B CA 1
ATOM 3680 C C . THR B 1 188 ? 8.656 4.57 -14.062 1 92.12 188 THR B C 1
ATOM 3682 O O . THR B 1 188 ? 9.578 4.359 -13.266 1 92.12 188 THR B O 1
ATOM 3685 N N . ASN B 1 189 ? 8.375 3.734 -15.094 1 88 189 ASN B N 1
ATOM 3686 C CA . ASN B 1 189 ? 9.109 2.498 -15.352 1 88 189 ASN B CA 1
ATOM 3687 C C . ASN B 1 189 ? 10.586 2.77 -15.648 1 88 189 ASN B C 1
ATOM 3689 O O . ASN B 1 189 ? 11.438 1.906 -15.43 1 88 189 ASN B O 1
ATOM 3693 N N . ASP B 1 190 ? 10.891 3.932 -16.188 1 89.94 190 ASP B N 1
ATOM 3694 C CA . ASP B 1 190 ? 12.273 4.293 -16.5 1 89.94 190 ASP B CA 1
ATOM 3695 C C . ASP B 1 190 ? 12.914 5.039 -15.328 1 89.94 190 ASP B C 1
ATOM 3697 O O . ASP B 1 190 ? 13.898 5.762 -15.516 1 89.94 190 ASP B O 1
ATOM 3701 N N . CYS B 1 191 ? 12.336 4.914 -14.148 1 93.62 191 CYS B N 1
ATOM 3702 C CA . CYS B 1 191 ? 12.906 5.348 -12.875 1 93.62 191 CYS B CA 1
ATOM 3703 C C . CYS B 1 191 ? 12.992 6.867 -12.812 1 93.62 191 CYS B C 1
ATOM 3705 O O . CYS B 1 191 ? 14.023 7.418 -12.43 1 93.62 191 CYS B O 1
ATOM 3707 N N . GLN B 1 192 ? 11.867 7.5 -13.18 1 93.56 192 GLN B N 1
ATOM 3708 C CA . GLN B 1 192 ? 11.719 8.938 -12.984 1 93.56 192 GLN B CA 1
ATOM 3709 C C . GLN B 1 192 ? 10.633 9.25 -11.961 1 93.56 192 GLN B C 1
ATOM 3711 O O . GLN B 1 192 ? 9.594 8.578 -11.938 1 93.56 192 GLN B O 1
ATOM 3716 N N . LEU B 1 193 ? 10.945 10.195 -11.07 1 95.06 193 LEU B N 1
ATOM 3717 C CA . LEU B 1 193 ? 9.875 10.789 -10.273 1 95.06 193 LEU B CA 1
ATOM 3718 C C . LEU B 1 193 ? 9.164 11.891 -11.062 1 95.06 193 LEU B C 1
ATOM 3720 O O . LEU B 1 193 ? 9.742 12.953 -11.312 1 95.06 193 LEU B O 1
ATOM 3724 N N . LEU B 1 194 ? 7.938 11.594 -11.414 1 94.81 194 LEU B N 1
ATOM 3725 C CA . LEU B 1 194 ? 7.219 12.422 -12.375 1 94.81 194 LEU B CA 1
ATOM 3726 C C . LEU B 1 194 ? 6.023 13.109 -11.727 1 94.81 194 LEU B C 1
ATOM 3728 O O . LEU B 1 194 ? 5.172 12.445 -11.125 1 94.81 194 LEU B O 1
ATOM 3732 N N . LEU B 1 195 ? 6.039 14.398 -11.727 1 93.69 195 LEU B N 1
ATOM 3733 C CA . LEU B 1 195 ? 4.906 15.227 -11.328 1 93.69 195 LEU B CA 1
ATOM 3734 C C . LEU B 1 195 ? 4.145 15.734 -12.539 1 93.69 195 LEU B C 1
ATOM 3736 O O . LEU B 1 195 ? 4.707 16.438 -13.383 1 93.69 195 LEU B O 1
ATOM 3740 N N . THR B 1 196 ? 2.932 15.25 -12.688 1 91.56 196 THR B N 1
ATOM 3741 C CA . THR B 1 196 ? 2.057 15.773 -13.727 1 91.56 196 THR B CA 1
ATOM 3742 C C . THR B 1 196 ? 1.077 16.797 -13.156 1 91.56 196 THR B C 1
ATOM 3744 O O . THR B 1 196 ? 0.265 16.469 -12.289 1 91.56 196 THR B O 1
ATOM 3747 N N . VAL B 1 197 ? 1.176 18 -13.633 1 88.31 197 VAL B N 1
ATOM 3748 C CA . VAL B 1 197 ? 0.386 19.062 -13.023 1 88.31 197 VAL B CA 1
ATOM 3749 C C . VAL B 1 197 ? -0.967 19.172 -13.719 1 88.31 197 VAL B C 1
ATOM 3751 O O . VAL B 1 197 ? -1.222 18.469 -14.703 1 88.31 197 VAL B O 1
ATOM 3754 N N . GLU B 1 198 ? -1.84 19.891 -13.219 1 79.75 198 GLU B N 1
ATOM 3755 C CA . GLU B 1 198 ? -3.234 19.984 -13.641 1 79.75 198 GLU B CA 1
ATOM 3756 C C . GLU B 1 198 ? -3.336 20.266 -15.141 1 79.75 198 GLU B C 1
ATOM 3758 O O . GLU B 1 198 ? -4.238 19.75 -15.805 1 79.75 198 GLU B O 1
ATOM 3763 N N . SER B 1 199 ? -2.479 21 -15.75 1 83.25 199 SER B N 1
ATOM 3764 C CA . SER B 1 199 ? -2.494 21.344 -17.172 1 83.25 199 SER B CA 1
ATOM 3765 C C . SER B 1 199 ? -2.111 20.156 -18.047 1 83.25 199 SER B C 1
ATOM 3767 O O . SER B 1 199 ? -2.301 20.188 -19.25 1 83.25 199 SER B O 1
ATOM 3769 N N . GLY B 1 200 ? -1.551 19.188 -17.422 1 86.12 200 GLY B N 1
ATOM 3770 C CA . GLY B 1 200 ? -1.051 18.031 -18.172 1 86.12 200 GLY B CA 1
ATOM 3771 C C . GLY B 1 200 ? 0.452 18.062 -18.375 1 86.12 200 GLY B C 1
ATOM 3772 O O . GLY B 1 200 ? 1.037 17.109 -18.875 1 86.12 200 GLY B O 1
ATOM 3773 N N . LEU B 1 201 ? 0.991 19.266 -18 1 89.75 201 LEU B N 1
ATOM 3774 C CA . LEU B 1 201 ? 2.443 19.359 -18.094 1 89.75 201 LEU B CA 1
ATOM 3775 C C . LEU B 1 201 ? 3.117 18.328 -17.203 1 89.75 201 LEU B C 1
ATOM 3777 O O . LEU B 1 201 ? 2.742 18.172 -16.047 1 89.75 201 LEU B O 1
ATOM 3781 N N . ARG B 1 202 ? 4.023 17.594 -17.75 1 93.62 202 ARG B N 1
ATOM 3782 C CA . ARG B 1 202 ? 4.789 16.562 -17.062 1 93.62 202 ARG B CA 1
ATOM 3783 C C . ARG B 1 202 ? 6.152 17.094 -16.625 1 93.62 202 ARG B C 1
ATOM 3785 O O . ARG B 1 202 ? 6.949 17.531 -17.453 1 93.62 202 ARG B O 1
ATOM 3792 N N . ILE B 1 203 ? 6.438 17.141 -15.375 1 93.19 203 ILE B N 1
ATOM 3793 C CA . ILE B 1 203 ? 7.676 17.641 -14.797 1 93.19 203 ILE B CA 1
ATOM 3794 C C . ILE B 1 203 ? 8.445 16.5 -14.133 1 93.19 203 ILE B C 1
ATOM 3796 O O . ILE B 1 203 ? 7.98 15.922 -13.156 1 93.19 203 ILE B O 1
ATOM 3800 N N . VAL B 1 204 ? 9.578 16.172 -14.672 1 94 204 VAL B N 1
ATOM 3801 C CA . VAL B 1 204 ? 10.453 15.188 -14.047 1 94 204 VAL B CA 1
ATOM 3802 C C . VAL B 1 204 ? 11.227 15.844 -12.906 1 94 204 VAL B C 1
ATOM 3804 O O . VAL B 1 204 ? 12.094 16.688 -13.148 1 94 204 VAL B O 1
ATOM 3807 N N . LEU B 1 205 ? 10.938 15.492 -11.672 1 93.5 205 LEU B N 1
ATOM 3808 C CA . LEU B 1 205 ? 11.648 16.047 -10.523 1 93.5 205 LEU B CA 1
ATOM 3809 C C . LEU B 1 205 ? 13.055 15.477 -10.422 1 93.5 205 LEU B C 1
ATOM 3811 O O . LEU B 1 205 ? 13.961 16.125 -9.898 1 93.5 205 LEU B O 1
ATOM 3815 N N . GLY B 1 206 ? 13.258 14.312 -10.836 1 93.56 206 GLY B N 1
ATOM 3816 C CA . GLY B 1 206 ? 14.531 13.602 -10.867 1 93.56 206 GLY B CA 1
ATOM 3817 C C . GLY B 1 206 ? 14.406 12.188 -11.398 1 93.56 206 GLY B C 1
ATOM 3818 O O . GLY B 1 206 ? 13.305 11.656 -11.523 1 93.56 206 GLY B O 1
ATOM 3819 N N . GLY B 1 207 ? 15.531 11.57 -11.727 1 94.25 207 GLY B N 1
ATOM 3820 C CA . GLY B 1 207 ? 15.531 10.219 -12.258 1 94.25 207 GLY B CA 1
ATOM 3821 C C . GLY B 1 207 ? 16.844 9.484 -12.016 1 94.25 207 GLY B C 1
ATOM 3822 O O . GLY B 1 207 ? 17.859 10.102 -11.719 1 94.25 207 GLY B O 1
ATOM 3823 N N . LEU B 1 208 ? 16.719 8.227 -11.984 1 94.75 208 LEU B N 1
ATOM 3824 C CA . LEU B 1 208 ? 17.859 7.32 -11.891 1 94.75 208 LEU B CA 1
ATOM 3825 C C . LEU B 1 208 ? 17.984 6.473 -13.148 1 94.75 208 LEU B C 1
ATOM 3827 O O . LEU B 1 208 ? 17.047 6.398 -13.953 1 94.75 208 LEU B O 1
ATOM 3831 N N . GLU B 1 209 ? 19.234 5.938 -13.312 1 90.56 209 GLU B N 1
ATOM 3832 C CA . GLU B 1 209 ? 19.375 4.891 -14.32 1 90.56 209 GLU B CA 1
ATOM 3833 C C . GLU B 1 209 ? 18.969 3.529 -13.766 1 90.56 209 GLU B C 1
ATOM 3835 O O . GLU B 1 209 ? 19.297 3.197 -12.625 1 90.56 209 GLU B O 1
ATOM 3840 N N . GLY B 1 210 ? 18.203 2.826 -14.531 1 82.56 210 GLY B N 1
ATOM 3841 C CA . GLY B 1 210 ? 17.828 1.493 -14.078 1 82.56 210 GLY B CA 1
ATOM 3842 C C . GLY B 1 210 ? 16.344 1.193 -14.25 1 82.56 210 GLY B C 1
ATOM 3843 O O . GLY B 1 210 ? 15.672 1.833 -15.055 1 82.56 210 GLY B O 1
ATOM 3844 N N . GLU B 1 211 ? 15.945 -0.032 -13.562 1 83.31 211 GLU B N 1
ATOM 3845 C CA . GLU B 1 211 ? 14.555 -0.477 -13.594 1 83.31 211 GLU B CA 1
ATOM 3846 C C . GLU B 1 211 ? 14.039 -0.78 -12.188 1 83.31 211 GLU B C 1
ATOM 3848 O O . GLU B 1 211 ? 14.828 -0.868 -11.234 1 83.31 211 GLU B O 1
ATOM 3853 N N . ASP B 1 212 ? 12.75 -0.809 -11.984 1 88.69 212 ASP B N 1
ATOM 3854 C CA . ASP B 1 212 ? 12.062 -1.234 -10.766 1 88.69 212 ASP B CA 1
ATOM 3855 C C . ASP B 1 212 ? 12.352 -0.282 -9.609 1 88.69 212 ASP B C 1
ATOM 3857 O O . ASP B 1 212 ? 12.719 -0.719 -8.516 1 88.69 212 ASP B O 1
ATOM 3861 N N . CYS B 1 213 ? 12.25 0.991 -9.961 1 94.19 213 CYS B N 1
ATOM 3862 C CA . CYS B 1 213 ? 12.477 2.016 -8.953 1 94.19 213 CYS B CA 1
ATOM 3863 C C . CYS B 1 213 ? 11.211 2.27 -8.141 1 94.19 213 CYS B C 1
ATOM 3865 O O . CYS B 1 213 ? 10.117 1.889 -8.555 1 94.19 213 CYS B O 1
ATOM 3867 N N . PHE B 1 214 ? 11.391 2.824 -6.961 1 94.19 214 PHE B N 1
ATOM 3868 C CA . PHE B 1 214 ? 10.297 3.287 -6.113 1 94.19 214 PHE B CA 1
ATOM 3869 C C . PHE B 1 214 ? 10.719 4.516 -5.312 1 94.19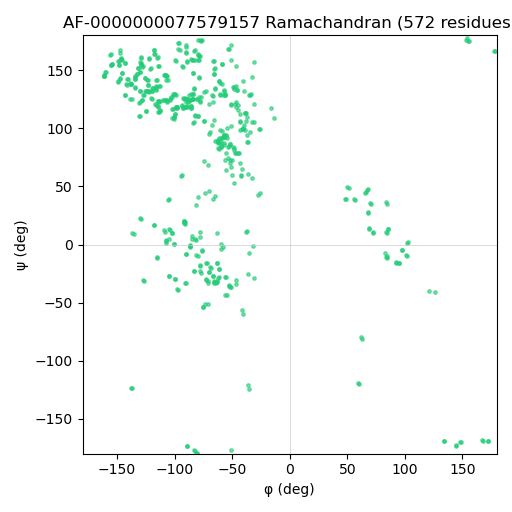 214 PHE B C 1
ATOM 3871 O O . PHE B 1 214 ? 11.906 4.824 -5.215 1 94.19 214 PHE B O 1
ATOM 3878 N N . ALA B 1 215 ? 9.75 5.238 -4.855 1 96 215 ALA B N 1
ATOM 3879 C CA . ALA B 1 215 ? 10.008 6.371 -3.971 1 96 215 ALA B CA 1
ATOM 3880 C C . ALA B 1 215 ? 9.398 6.141 -2.59 1 96 215 ALA B C 1
ATOM 3882 O O . ALA B 1 215 ? 8.273 5.641 -2.477 1 96 215 ALA B O 1
ATOM 3883 N N . ARG B 1 216 ? 10.125 6.445 -1.54 1 94.69 216 ARG B N 1
ATOM 3884 C CA . ARG B 1 216 ? 9.664 6.25 -0.17 1 94.69 216 ARG B CA 1
ATOM 3885 C C . ARG B 1 216 ? 9.797 7.535 0.641 1 94.69 216 ARG B C 1
ATOM 3887 O O . ARG B 1 216 ? 10.836 8.195 0.61 1 94.69 216 ARG B O 1
ATOM 3894 N N . LEU B 1 217 ? 8.695 7.902 1.292 1 95.06 217 LEU B N 1
ATOM 3895 C CA . LEU B 1 217 ? 8.758 8.969 2.279 1 95.06 217 LEU B CA 1
ATOM 3896 C C . LEU B 1 217 ? 9.164 8.43 3.646 1 95.06 217 LEU B C 1
ATOM 3898 O O . LEU B 1 217 ? 8.461 7.594 4.219 1 95.06 217 LEU B O 1
ATOM 3902 N N . ASN B 1 218 ? 10.352 8.922 4.145 1 95.06 218 ASN B N 1
ATOM 3903 C CA . ASN B 1 218 ? 10.82 8.383 5.414 1 95.06 218 ASN B CA 1
ATOM 3904 C C . ASN B 1 218 ? 10.266 9.172 6.598 1 95.06 218 ASN B C 1
ATOM 3906 O O . ASN B 1 218 ? 9.398 10.031 6.426 1 95.06 218 ASN B O 1
ATOM 3910 N N . PHE B 1 219 ? 10.711 8.875 7.824 1 94.31 219 PHE B N 1
ATOM 3911 C CA . PHE B 1 219 ? 10.18 9.469 9.047 1 94.31 219 PHE B CA 1
ATOM 3912 C C . PHE B 1 219 ? 10.969 10.711 9.43 1 94.31 219 PHE B C 1
ATOM 3914 O O . PHE B 1 219 ? 10.961 11.125 10.594 1 94.31 219 PHE B O 1
ATOM 3921 N N . ARG B 1 220 ? 11.68 11.281 8.461 1 96.25 220 ARG B N 1
ATOM 3922 C CA . ARG B 1 220 ? 12.391 12.547 8.602 1 96.25 220 ARG B CA 1
ATOM 3923 C C . ARG B 1 220 ? 12.047 13.5 7.457 1 96.25 220 ARG B C 1
ATOM 3925 O O . ARG B 1 220 ? 12.836 14.383 7.117 1 96.25 220 ARG B O 1
ATOM 3932 N N . GLY B 1 221 ? 10.898 13.25 6.832 1 97.19 221 GLY B N 1
ATOM 3933 C CA . GLY B 1 221 ? 10.359 14.141 5.812 1 97.19 221 GLY B CA 1
ATOM 3934 C C . GLY B 1 221 ? 11.188 14.164 4.543 1 97.19 221 GLY B C 1
ATOM 3935 O O . GLY B 1 221 ? 11.32 15.203 3.902 1 97.19 221 GLY B O 1
ATOM 3936 N N . GLN B 1 222 ? 11.844 13.094 4.289 1 97.19 222 GLN B N 1
ATOM 3937 C CA . GLN B 1 222 ? 12.641 12.984 3.072 1 97.19 222 GLN B CA 1
ATOM 3938 C C . GLN B 1 222 ? 12.055 11.938 2.125 1 97.19 222 GLN B C 1
ATOM 3940 O O . GLN B 1 222 ? 11.805 10.797 2.521 1 97.19 222 GLN B O 1
ATOM 3945 N N . LEU B 1 223 ? 11.727 12.375 0.855 1 97.25 223 LEU B N 1
ATOM 3946 C CA . LEU B 1 223 ? 11.32 11.477 -0.219 1 97.25 223 LEU B CA 1
ATOM 3947 C C . LEU B 1 223 ? 12.531 10.992 -1.012 1 97.25 223 LEU B C 1
ATOM 3949 O O . LEU B 1 223 ? 13.266 11.805 -1.581 1 97.25 223 LEU B O 1
ATOM 3953 N N . THR B 1 224 ? 12.742 9.703 -1.009 1 97 224 THR B N 1
ATOM 3954 C CA . THR B 1 224 ? 13.922 9.156 -1.672 1 97 224 THR B CA 1
ATOM 3955 C C . THR B 1 224 ? 13.516 8.242 -2.826 1 97 224 THR B C 1
ATOM 3957 O O . THR B 1 224 ? 12.719 7.324 -2.645 1 97 224 THR B O 1
ATOM 3960 N N . LEU B 1 225 ? 13.953 8.578 -4.039 1 96.44 225 LEU B N 1
ATOM 3961 C CA . LEU B 1 225 ? 13.852 7.707 -5.203 1 96.44 225 LEU B CA 1
ATOM 3962 C C . LEU B 1 225 ? 15.016 6.723 -5.254 1 96.44 225 LEU B C 1
ATOM 3964 O O . LEU B 1 225 ? 16.172 7.129 -5.18 1 96.44 225 LEU B O 1
ATOM 3968 N N . LEU B 1 226 ? 14.688 5.453 -5.328 1 95.25 226 LEU B N 1
ATOM 3969 C CA . LEU B 1 226 ? 15.742 4.441 -5.301 1 95.25 226 LEU B CA 1
ATOM 3970 C C . LEU B 1 226 ? 15.406 3.279 -6.227 1 95.25 226 LEU B C 1
ATOM 3972 O O . LEU B 1 226 ? 14.242 3.09 -6.594 1 95.25 226 LEU B O 1
ATOM 3976 N N . ASP B 1 227 ? 16.5 2.559 -6.66 1 92.44 227 ASP B N 1
ATOM 3977 C CA . ASP B 1 227 ? 16.328 1.304 -7.387 1 92.44 227 ASP B CA 1
ATOM 3978 C C . ASP B 1 227 ? 16.438 0.107 -6.445 1 92.44 227 ASP B C 1
ATOM 3980 O O . ASP B 1 227 ? 16.75 0.265 -5.266 1 92.44 227 ASP B O 1
ATOM 3984 N N . ASP B 1 228 ? 16.172 -1.084 -6.926 1 89.75 228 ASP B N 1
ATOM 3985 C CA . ASP B 1 228 ? 16.109 -2.271 -6.082 1 89.75 228 ASP B CA 1
ATOM 3986 C C . ASP B 1 228 ? 17.5 -2.754 -5.688 1 89.75 228 ASP B C 1
ATOM 3988 O O . ASP B 1 228 ? 17.641 -3.686 -4.895 1 89.75 228 ASP B O 1
ATOM 3992 N N . THR B 1 229 ? 18.578 -2.145 -6.227 1 88.75 229 THR B N 1
ATOM 3993 C CA . THR B 1 229 ? 19.922 -2.424 -5.742 1 88.75 229 THR B CA 1
ATOM 3994 C C . THR B 1 229 ? 20.234 -1.588 -4.5 1 88.75 229 THR B C 1
ATOM 3996 O O . THR B 1 229 ? 21.156 -1.901 -3.754 1 88.75 229 THR B O 1
ATOM 3999 N N . TYR B 1 230 ? 19.5 -0.444 -4.355 1 90.19 230 TYR B N 1
ATOM 4000 C CA . TYR B 1 230 ? 19.594 0.488 -3.24 1 90.19 230 TYR B CA 1
ATOM 4001 C C . TYR B 1 230 ? 20.938 1.229 -3.27 1 90.19 230 TYR B C 1
ATOM 4003 O O . TYR B 1 230 ? 21.344 1.807 -2.264 1 90.19 230 TYR B O 1
ATOM 4011 N N . ALA B 1 231 ? 21.609 1.122 -4.426 1 88.81 231 ALA B N 1
ATOM 4012 C CA . ALA B 1 231 ? 22.906 1.786 -4.586 1 88.81 231 ALA B CA 1
ATOM 4013 C C . ALA B 1 231 ? 22.734 3.193 -5.148 1 88.81 231 ALA B C 1
ATOM 4015 O O . ALA B 1 231 ? 23.578 4.066 -4.926 1 88.81 231 ALA B O 1
ATOM 4016 N N . HIS B 1 232 ? 21.797 3.357 -5.934 1 91.25 232 HIS B N 1
ATOM 4017 C CA . HIS B 1 232 ? 21.516 4.645 -6.562 1 91.25 232 HIS B CA 1
ATOM 4018 C C . HIS B 1 232 ? 20.266 5.285 -5.98 1 91.25 232 HIS B C 1
ATOM 4020 O O . HIS B 1 232 ? 19.188 4.664 -5.961 1 91.25 232 HIS B O 1
ATOM 4026 N N . LYS B 1 233 ? 20.406 6.5 -5.488 1 93.69 233 LYS B N 1
ATOM 4027 C CA . LYS B 1 233 ? 19.266 7.16 -4.879 1 93.69 233 LYS B CA 1
ATOM 4028 C C . LYS B 1 233 ? 19.297 8.664 -5.129 1 93.69 233 LYS B C 1
ATOM 4030 O O . LYS B 1 233 ? 20.359 9.242 -5.352 1 93.69 233 LYS B O 1
ATOM 4035 N N . LEU B 1 234 ? 18.188 9.289 -5.254 1 95.44 234 LEU B N 1
ATOM 4036 C CA . LEU B 1 234 ? 17.922 10.719 -5.25 1 95.44 234 LEU B CA 1
ATOM 4037 C C . LEU B 1 234 ? 16.906 11.078 -4.172 1 95.44 234 LEU B C 1
ATOM 4039 O O . LEU B 1 234 ? 15.922 10.359 -3.973 1 95.44 234 LEU B O 1
ATOM 4043 N N . ALA B 1 235 ? 17.156 12.172 -3.457 1 96.06 235 ALA B N 1
ATOM 4044 C CA . ALA B 1 235 ? 16.281 12.477 -2.33 1 96.06 235 ALA B CA 1
ATOM 4045 C C . ALA B 1 235 ? 15.852 13.945 -2.35 1 96.06 235 ALA B C 1
ATOM 4047 O O . ALA B 1 235 ? 16.609 14.812 -2.801 1 96.06 235 ALA B O 1
ATOM 4048 N N . TRP B 1 236 ? 14.641 14.195 -1.892 1 95.44 236 TRP B N 1
ATOM 4049 C CA . TRP B 1 236 ? 14.086 15.531 -1.713 1 95.44 236 TRP B CA 1
ATOM 4050 C C . TRP B 1 236 ? 13.477 15.688 -0.323 1 95.44 236 TRP B C 1
ATOM 4052 O O . TRP B 1 236 ? 12.578 14.93 0.056 1 95.44 236 TRP B O 1
ATOM 4062 N N . PRO B 1 237 ? 13.719 16.703 0.448 1 94.31 237 PRO B N 1
ATOM 4063 C CA . PRO B 1 237 ? 14.93 17.5 0.263 1 94.31 237 PRO B CA 1
ATOM 4064 C C . PRO B 1 237 ? 16.203 16.641 0.26 1 94.31 237 PRO B C 1
ATOM 4066 O O . PRO B 1 237 ? 16.156 15.461 0.611 1 94.31 237 PRO B O 1
ATOM 4069 N N . THR B 1 238 ? 17.328 17.25 -0.148 1 91.88 238 THR B N 1
ATOM 4070 C CA . THR B 1 238 ? 18.594 16.516 -0.29 1 91.88 238 THR B CA 1
ATOM 4071 C C . THR B 1 238 ? 19.078 16 1.064 1 91.88 238 THR B C 1
ATOM 4073 O O . THR B 1 238 ? 19.719 14.953 1.147 1 91.88 238 THR B O 1
ATOM 4076 N N . THR B 1 239 ? 18.766 16.812 2.074 1 91.06 239 THR B N 1
ATOM 4077 C CA . THR B 1 239 ? 19.109 16.391 3.43 1 91.06 239 THR B CA 1
ATOM 4078 C C . THR B 1 239 ? 17.844 16.188 4.266 1 91.06 239 THR B C 1
ATOM 4080 O O . THR B 1 239 ? 16.938 17.016 4.238 1 91.06 239 THR B O 1
ATOM 4083 N N . ALA B 1 240 ? 17.859 15.008 4.98 1 90.25 240 ALA B N 1
ATOM 4084 C CA . ALA B 1 240 ? 16.703 14.703 5.816 1 90.25 240 ALA B CA 1
ATOM 4085 C C . ALA B 1 240 ? 16.578 15.703 6.965 1 90.25 240 ALA B C 1
ATOM 4087 O O . ALA B 1 240 ? 17.578 16.203 7.469 1 90.25 240 ALA B O 1
ATOM 4088 N N . ASN B 1 241 ? 15.328 15.961 7.32 1 92.44 241 ASN B N 1
ATOM 4089 C CA . ASN B 1 241 ? 15.086 16.781 8.508 1 92.44 241 ASN B CA 1
ATOM 4090 C C . ASN B 1 241 ? 15.648 16.125 9.766 1 92.44 241 ASN B C 1
ATOM 4092 O O . ASN B 1 241 ? 15.562 14.906 9.93 1 92.44 241 ASN B O 1
ATOM 4096 N N . PRO B 1 242 ? 16.219 16.969 10.641 1 90.62 242 PRO B N 1
ATOM 4097 C CA . PRO B 1 242 ? 16.781 16.406 11.867 1 90.62 242 PRO B CA 1
ATOM 4098 C C . PRO B 1 242 ? 15.703 15.828 12.789 1 90.62 242 PRO B C 1
ATOM 4100 O O . PRO B 1 242 ? 15.992 14.945 13.602 1 90.62 242 PRO B O 1
ATOM 4103 N N . THR B 1 243 ? 14.531 16.312 12.719 1 92.94 243 THR B N 1
ATOM 4104 C CA . THR B 1 243 ? 13.461 15.891 13.617 1 92.94 243 THR B CA 1
ATOM 4105 C C . THR B 1 243 ? 12.766 14.641 13.07 1 92.94 243 THR B C 1
ATOM 4107 O O . THR B 1 243 ? 12.203 14.672 11.969 1 92.94 243 THR B O 1
ATOM 4110 N N . ARG B 1 244 ? 12.844 13.586 13.867 1 93.81 244 ARG B N 1
ATOM 4111 C CA . ARG B 1 244 ? 12.117 12.367 13.523 1 93.81 244 ARG B CA 1
ATOM 4112 C C . ARG B 1 244 ? 10.641 12.492 13.883 1 93.81 244 ARG B C 1
ATOM 4114 O O . ARG B 1 244 ? 10.297 13.055 14.922 1 93.81 244 ARG B O 1
ATOM 4121 N N . GLY B 1 245 ? 9.758 11.945 13.102 1 93.62 245 GLY B N 1
ATOM 4122 C CA . GLY B 1 245 ? 8.312 11.945 13.312 1 93.62 245 GLY B CA 1
ATOM 4123 C C . GLY B 1 245 ? 7.535 11.492 12.086 1 93.62 245 GLY B C 1
ATOM 4124 O O . GLY B 1 245 ? 8.109 10.953 11.141 1 93.62 245 GLY B O 1
ATOM 4125 N N . GLU B 1 246 ? 6.219 11.688 12.133 1 93 246 GLU B N 1
ATOM 4126 C CA . GLU B 1 246 ? 5.352 11.367 11 1 93 246 GLU B CA 1
ATOM 4127 C C . GLU B 1 246 ? 5.199 12.562 10.07 1 93 246 GLU B C 1
ATOM 4129 O O . GLU B 1 246 ? 4.879 13.672 10.516 1 93 246 GLU B O 1
ATOM 4134 N N . TYR B 1 247 ? 5.5 12.312 8.867 1 95.81 247 TYR B N 1
ATOM 4135 C CA . TYR B 1 247 ? 5.367 13.32 7.82 1 95.81 247 TYR B CA 1
ATOM 4136 C C . TYR B 1 247 ? 4.344 12.891 6.773 1 95.81 247 TYR B C 1
ATOM 4138 O O . TYR B 1 247 ? 3.934 11.727 6.738 1 95.81 247 TYR B O 1
ATOM 4146 N N . VAL B 1 248 ? 3.893 13.836 5.953 1 95.5 248 VAL B N 1
ATOM 4147 C CA . VAL B 1 248 ? 2.955 13.531 4.875 1 95.5 248 VAL B CA 1
ATOM 4148 C C . VAL B 1 248 ? 3.283 14.391 3.65 1 95.5 248 VAL B C 1
ATOM 4150 O O . VAL B 1 248 ? 3.594 15.578 3.779 1 95.5 248 VAL B O 1
ATOM 4153 N N . LEU B 1 249 ? 3.41 13.734 2.555 1 96.19 249 LEU B N 1
ATOM 4154 C CA . LEU B 1 249 ? 3.467 14.445 1.278 1 96.19 249 LEU B CA 1
ATOM 4155 C C . LEU B 1 249 ? 2.066 14.641 0.706 1 96.19 249 LEU B C 1
ATOM 4157 O O . LEU B 1 249 ? 1.303 13.68 0.573 1 96.19 249 LEU B O 1
ATOM 4161 N N . ILE B 1 250 ? 1.691 15.883 0.4 1 94.31 250 ILE B N 1
ATOM 4162 C CA . ILE B 1 250 ? 0.365 16.219 -0.102 1 94.31 250 ILE B CA 1
ATOM 4163 C C . ILE B 1 250 ? 0.489 16.938 -1.444 1 94.31 250 ILE B C 1
ATOM 4165 O O . ILE B 1 250 ? 1.332 17.828 -1.606 1 94.31 250 ILE B O 1
ATOM 4169 N N . LEU B 1 251 ? -0.302 16.469 -2.396 1 91.19 251 LEU B N 1
ATOM 4170 C CA . LEU B 1 251 ? -0.448 17.234 -3.633 1 91.19 251 LEU B CA 1
ATOM 4171 C C . LEU B 1 251 ? -1.389 18.422 -3.436 1 91.19 251 LEU B C 1
ATOM 4173 O O . LEU B 1 251 ? -2.51 18.25 -2.949 1 91.19 251 LEU B O 1
ATOM 4177 N N . ARG B 1 252 ? -0.934 19.562 -3.695 1 88.5 252 ARG B N 1
ATOM 4178 C CA . ARG B 1 252 ? -1.682 20.812 -3.582 1 88.5 252 ARG B CA 1
ATOM 4179 C C . ARG B 1 252 ? -1.543 21.641 -4.852 1 88.5 252 ARG B C 1
ATOM 4181 O O . ARG B 1 252 ? -0.486 22.219 -5.102 1 88.5 252 ARG B O 1
ATOM 4188 N N . GLY B 1 253 ? -2.705 21.703 -5.555 1 83.88 253 GLY B N 1
ATOM 4189 C CA . GLY B 1 253 ? -2.588 22.312 -6.863 1 83.88 253 GLY B CA 1
ATOM 4190 C C . GLY B 1 253 ? -1.621 21.594 -7.781 1 83.88 253 GLY B C 1
ATOM 4191 O O . GLY B 1 253 ? -1.772 20.406 -8.039 1 83.88 253 GLY B O 1
ATOM 4192 N N . SER B 1 254 ? -0.581 22.375 -8.188 1 85.25 254 SER B N 1
ATOM 4193 C CA . SER B 1 254 ? 0.395 21.812 -9.109 1 85.25 254 SER B CA 1
ATOM 4194 C C . SER B 1 254 ? 1.676 21.406 -8.391 1 85.25 254 SER B C 1
ATOM 4196 O O . SER B 1 254 ? 2.68 21.094 -9.031 1 85.25 254 SER B O 1
ATOM 4198 N N . ALA B 1 255 ? 1.589 21.438 -7.059 1 90.5 255 ALA B N 1
ATOM 4199 C CA . ALA B 1 255 ? 2.822 21.203 -6.312 1 90.5 255 ALA B CA 1
ATOM 4200 C C . ALA B 1 255 ? 2.682 20 -5.387 1 90.5 255 ALA B C 1
ATOM 4202 O O . ALA B 1 255 ? 1.568 19.609 -5.023 1 90.5 255 ALA B O 1
ATOM 4203 N N . ALA B 1 256 ? 3.752 19.391 -5.156 1 94.12 256 ALA B N 1
ATOM 4204 C CA . ALA B 1 256 ? 3.883 18.422 -4.078 1 94.12 256 ALA B CA 1
ATOM 4205 C C . ALA B 1 256 ? 4.621 19.016 -2.883 1 94.12 256 ALA B C 1
ATOM 4207 O O . ALA B 1 256 ? 5.691 19.609 -3.039 1 94.12 256 ALA B O 1
ATOM 4208 N N . LEU B 1 257 ? 4.004 18.922 -1.707 1 96.12 257 LEU B N 1
ATOM 4209 C CA . LEU B 1 257 ? 4.609 19.469 -0.5 1 96.12 257 LEU B CA 1
ATOM 4210 C C . LEU B 1 257 ? 4.711 18.406 0.59 1 96.12 257 LEU B C 1
ATOM 4212 O O . LEU B 1 257 ? 3.807 17.594 0.749 1 96.12 257 LEU B O 1
ATOM 4216 N N . ILE B 1 258 ? 5.82 18.484 1.34 1 97.62 258 ILE B N 1
ATOM 4217 C CA . ILE B 1 258 ? 5.965 17.609 2.504 1 97.62 258 ILE B CA 1
ATOM 4218 C C . ILE B 1 258 ? 5.777 18.438 3.781 1 97.62 258 ILE B C 1
ATOM 4220 O O . ILE B 1 258 ? 6.461 19.438 3.988 1 97.62 258 ILE B O 1
ATOM 4224 N N . TYR B 1 259 ? 4.801 17.984 4.582 1 96.56 259 TYR B N 1
ATOM 4225 C CA . TYR B 1 259 ? 4.504 18.594 5.871 1 96.56 259 TYR B CA 1
ATOM 4226 C C . TYR B 1 259 ? 4.941 17.703 7.02 1 96.56 259 TYR B C 1
ATOM 4228 O O . TYR B 1 259 ? 4.773 16.484 6.961 1 96.56 259 TYR B O 1
ATOM 4236 N N . GLY B 1 260 ? 5.398 18.312 8.133 1 95.69 260 GLY B N 1
ATOM 4237 C CA . GLY B 1 260 ? 5.68 17.531 9.328 1 95.69 260 GLY B CA 1
ATOM 4238 C C . GLY B 1 260 ? 6.727 18.172 10.227 1 95.69 260 GLY B C 1
ATOM 4239 O O . GLY B 1 260 ? 7.289 19.203 9.883 1 95.69 260 GLY B O 1
ATOM 4240 N N . PRO B 1 261 ? 7.016 17.562 11.367 1 95.12 261 PRO B N 1
ATOM 4241 C CA . PRO B 1 261 ? 6.41 16.297 11.781 1 95.12 261 PRO B CA 1
ATOM 4242 C C . PRO B 1 261 ? 4.996 16.469 12.336 1 95.12 261 PRO B C 1
ATOM 4244 O O . PRO B 1 261 ? 4.434 17.562 12.266 1 95.12 261 PRO B O 1
ATOM 4247 N N . LEU B 1 262 ? 4.355 15.289 12.656 1 93.88 262 LEU B N 1
ATOM 4248 C CA . LEU B 1 262 ? 3.051 15.312 13.312 1 93.88 262 LEU B CA 1
ATOM 4249 C C . LEU B 1 262 ? 3.074 16.219 14.547 1 93.88 262 LEU B C 1
ATOM 4251 O O . LEU B 1 262 ? 3.893 16.016 15.445 1 93.88 262 LEU B O 1
ATOM 4255 N N . ALA B 1 263 ? 2.225 17.219 14.531 1 93 263 ALA B N 1
ATOM 4256 C CA . ALA B 1 263 ? 2.207 18.203 15.625 1 93 263 ALA B CA 1
ATOM 4257 C C . ALA B 1 263 ? 1.106 17.875 16.625 1 93 263 ALA B C 1
ATOM 4259 O O . ALA B 1 263 ? 1.282 18.062 17.828 1 93 263 ALA B O 1
ATOM 4260 N N . TRP B 1 264 ? -0.039 17.422 16.172 1 93.12 264 TRP B N 1
ATOM 4261 C CA . TRP B 1 264 ? -1.207 17.109 17 1 93.12 264 TRP B CA 1
ATOM 4262 C C . TRP B 1 264 ? -2.152 16.172 16.25 1 93.12 264 TRP B C 1
ATOM 4264 O O . TRP B 1 264 ? -2.223 16.203 15.016 1 93.12 264 TRP B O 1
ATOM 4274 N N . SER B 1 265 ? -2.865 15.305 16.953 1 92.88 265 SER B N 1
ATOM 4275 C CA . SER B 1 265 ? -3.936 14.516 16.359 1 92.88 265 SER B CA 1
ATOM 4276 C C . SER B 1 265 ? -5.066 14.273 17.344 1 92.88 265 SER B C 1
ATOM 4278 O O . SER B 1 265 ? -4.867 14.406 18.562 1 92.88 265 SER B O 1
ATOM 4280 N N . THR B 1 266 ? -6.234 13.961 16.828 1 91.56 266 THR B N 1
ATOM 4281 C CA . THR B 1 266 ? -7.363 13.594 17.672 1 91.56 266 THR B CA 1
ATOM 4282 C C . THR B 1 266 ? -7.117 12.258 18.359 1 91.56 266 THR B C 1
ATOM 4284 O O . THR B 1 266 ? -7.691 11.977 19.406 1 91.56 266 THR B O 1
ATOM 4287 N N . ASN B 1 267 ? -6.191 11.406 17.844 1 78.69 267 ASN B N 1
ATOM 4288 C CA . ASN B 1 267 ? -5.723 10.141 18.391 1 78.69 267 ASN B CA 1
ATOM 4289 C C . ASN B 1 267 ? -6.883 9.234 18.797 1 78.69 267 ASN B C 1
ATOM 4291 O O . ASN B 1 267 ? -6.91 8.711 19.906 1 78.69 267 ASN B O 1
ATOM 4295 N N . VAL B 1 268 ? -7.934 9.203 18.031 1 76 268 VAL B N 1
ATOM 4296 C CA . VAL B 1 268 ? -9.164 8.508 18.391 1 76 268 VAL B CA 1
ATOM 4297 C C . VAL B 1 268 ? -8.992 7.004 18.172 1 76 268 VAL B C 1
ATOM 4299 O O . VAL B 1 268 ? -9.789 6.203 18.672 1 76 268 VAL B O 1
ATOM 4302 N N . ARG B 1 269 ? -8.133 6.422 17.375 1 62.12 269 ARG B N 1
ATOM 4303 C CA . ARG B 1 269 ? -8.031 4.977 17.203 1 62.12 269 ARG B CA 1
ATOM 4304 C C . ARG B 1 269 ? -6.797 4.422 17.906 1 62.12 269 ARG B C 1
ATOM 4306 O O . ARG B 1 269 ? -6.371 3.301 17.625 1 62.12 269 ARG B O 1
ATOM 4313 N N . GLY B 1 270 ? -6.43 4.957 19.141 1 54.03 270 GLY B N 1
ATOM 4314 C CA . GLY B 1 270 ? -5.539 4.41 20.141 1 54.03 270 GLY B CA 1
ATOM 4315 C C . GLY B 1 270 ? -4.074 4.68 19.859 1 54.03 270 GLY B C 1
ATOM 4316 O O . GLY B 1 270 ? -3.195 4.113 20.516 1 54.03 270 GLY B O 1
ATOM 4317 N N . VAL B 1 271 ? -3.701 5.18 18.844 1 43.88 271 VAL B N 1
ATOM 4318 C CA . VAL B 1 271 ? -2.275 5.48 18.891 1 43.88 271 VAL B CA 1
ATOM 4319 C C . VAL B 1 271 ? -2.033 6.629 19.875 1 43.88 271 VAL B C 1
ATOM 4321 O O . VAL B 1 271 ? -2.594 7.719 19.719 1 43.88 271 VAL B O 1
ATOM 4324 N N . PRO B 1 272 ? -1.693 6.223 21.125 1 36.81 272 PRO B N 1
ATOM 4325 C CA . PRO B 1 272 ? -1.531 7.25 22.156 1 36.81 272 PRO B CA 1
ATOM 4326 C C . PRO B 1 272 ? -0.813 8.492 21.641 1 36.81 272 PRO B C 1
ATOM 4328 O O . PRO B 1 272 ? 0.2 8.383 20.938 1 36.81 272 PRO B O 1
ATOM 4331 N N . ASN B 1 273 ? -1.515 9.453 21.359 1 36.97 273 ASN B N 1
ATOM 4332 C CA . ASN B 1 273 ? -0.869 10.758 21.281 1 36.97 273 ASN B CA 1
ATOM 4333 C C . ASN B 1 273 ? -0.109 11.078 22.578 1 36.97 273 ASN B C 1
ATOM 4335 O O . ASN B 1 273 ? -0.7 11.125 23.656 1 36.97 273 ASN B O 1
ATOM 4339 N N . PRO B 1 274 ? 1.16 10.906 22.594 1 32.38 274 PRO B N 1
ATOM 4340 C CA . PRO B 1 274 ? 1.788 11.242 23.875 1 32.38 274 PRO B CA 1
ATOM 4341 C C . PRO B 1 274 ? 1.22 12.516 24.5 1 32.38 274 PRO B C 1
ATOM 4343 O O . PRO B 1 274 ? 1.118 12.617 25.719 1 32.38 274 PRO B O 1
ATOM 4346 N N . GLN B 1 275 ? 1.257 13.578 23.797 1 31.17 275 GLN B N 1
ATOM 4347 C CA . GLN B 1 275 ? 1.175 14.867 24.453 1 31.17 275 GLN B CA 1
ATOM 4348 C C . GLN B 1 275 ? -0.272 15.344 24.562 1 31.17 275 GLN B C 1
ATOM 4350 O O . GLN B 1 275 ? -0.528 16.5 24.891 1 31.17 275 GLN B O 1
ATOM 4355 N N . ALA B 1 276 ? -1.153 14.547 24.422 1 32.47 276 ALA B N 1
ATOM 4356 C CA . ALA B 1 276 ? -2.516 15.07 24.469 1 32.47 276 ALA B CA 1
ATOM 4357 C C . ALA B 1 276 ? -2.928 15.43 25.891 1 32.47 276 ALA B C 1
ATOM 4359 O O . ALA B 1 276 ? -3.447 14.586 26.625 1 32.47 276 ALA B O 1
ATOM 4360 N N . ILE B 1 277 ? -2.07 16.078 26.641 1 26.41 277 ILE B N 1
ATOM 4361 C CA . ILE B 1 277 ? -2.646 16.562 27.891 1 26.41 277 ILE B CA 1
ATOM 4362 C C . ILE B 1 277 ? -3.754 17.562 27.594 1 26.41 277 ILE B C 1
ATOM 4364 O O . ILE B 1 277 ? -3.508 18.609 26.969 1 26.41 277 ILE B O 1
ATOM 4368 N N . VAL B 1 278 ? -4.941 17.094 27.453 1 30.08 278 VAL B N 1
ATOM 4369 C CA . VAL B 1 278 ? -6.105 17.984 27.406 1 30.08 278 VAL B CA 1
ATOM 4370 C C . VAL B 1 278 ? -6.129 18.875 28.656 1 30.08 278 VAL B C 1
ATOM 4372 O O . VAL B 1 278 ? -6.27 18.375 29.766 1 30.08 278 VAL B O 1
ATOM 4375 N N . ASN B 1 279 ? -5.324 19.922 28.688 1 27.17 279 ASN B N 1
ATOM 4376 C CA . ASN B 1 279 ? -5.613 20.875 29.75 1 27.17 279 ASN B CA 1
ATOM 4377 C C . ASN B 1 279 ? -7.031 21.438 29.641 1 27.17 279 ASN B C 1
ATOM 4379 O O . ASN B 1 279 ? -7.34 22.156 28.703 1 27.17 279 ASN B O 1
ATOM 4383 N N . LEU B 1 280 ? -7.93 20.766 30.141 1 29.05 280 LEU B N 1
ATOM 4384 C CA . LEU B 1 280 ? -9.258 21.344 30.359 1 29.05 280 LEU B CA 1
ATOM 4385 C C . LEU B 1 280 ? -9.156 22.656 31.125 1 29.05 280 LEU B C 1
ATOM 4387 O O . LEU B 1 280 ? -8.789 22.672 32.312 1 29.05 280 LEU B O 1
ATOM 4391 N N . MET B 1 281 ? -8.656 23.703 30.531 1 29.97 281 MET B N 1
ATOM 4392 C CA . MET B 1 281 ? -8.82 24.969 31.266 1 29.97 281 MET B CA 1
ATOM 4393 C C . MET B 1 281 ? -10.281 25.203 31.625 1 29.97 281 MET B C 1
ATOM 4395 O O . MET B 1 281 ? -11.133 25.312 30.734 1 29.97 281 MET B O 1
ATOM 4399 N N . LEU B 1 282 ? -10.703 24.625 32.719 1 31.12 282 LEU B N 1
ATOM 4400 C CA . LEU B 1 282 ? -11.961 25.016 33.344 1 31.12 282 LEU B CA 1
ATOM 4401 C C . LEU B 1 282 ? -12.102 26.531 33.406 1 31.12 282 LEU B C 1
ATOM 4403 O O . LEU B 1 282 ? -11.109 27.25 33.562 1 31.12 282 LEU B O 1
ATOM 4407 N N . PRO B 1 283 ? -13.133 27.094 32.781 1 30.81 283 PRO B N 1
ATOM 4408 C CA . PRO B 1 283 ? -13.383 28.516 33.031 1 30.81 283 PRO B CA 1
ATOM 4409 C C . PRO B 1 283 ? -13.25 28.891 34.5 1 30.81 283 PRO B C 1
ATOM 4411 O O . PRO B 1 283 ? -13.562 28.094 35.375 1 30.81 283 PRO B O 1
ATOM 4414 N N . SER B 1 284 ? -12.172 29.594 34.906 1 30.38 284 SER B N 1
ATOM 4415 C CA . SER B 1 284 ? -12.164 30.25 36.219 1 30.38 284 SER B CA 1
ATOM 4416 C C . SER B 1 284 ? -13.562 30.734 36.594 1 30.38 284 SER B C 1
ATOM 4418 O O . SER B 1 284 ? -14.375 31.031 35.719 1 30.38 284 SER B O 1
ATOM 4420 N N . ASP B 1 285 ? -14.07 30.422 37.781 1 31.36 285 ASP B N 1
ATOM 4421 C CA . ASP B 1 285 ? -15.219 30.891 38.562 1 31.36 285 ASP B CA 1
ATOM 4422 C C . ASP B 1 285 ? -15.484 32.375 38.312 1 31.36 285 ASP B C 1
ATOM 4424 O O . ASP B 1 285 ? -14.562 33.188 38.375 1 31.36 285 ASP B O 1
ATOM 4428 N N . ALA B 1 286 ? -16.562 32.812 37.531 1 32.69 286 ALA B N 1
ATOM 4429 C CA . ALA B 1 286 ? -17.312 34.031 37.719 1 32.69 286 ALA B CA 1
ATOM 4430 C C . ALA B 1 286 ? -17.484 34.375 39.188 1 32.69 286 ALA B C 1
ATOM 4432 O O . ALA B 1 286 ? -18.234 33.719 39.906 1 32.69 286 ALA B O 1
ATOM 4433 N N . LYS B 1 287 ? -16.422 34.594 39.938 1 29.31 287 LYS B N 1
ATOM 4434 C CA . LYS B 1 287 ? -16.625 35.438 41.125 1 29.31 287 LYS B CA 1
ATOM 4435 C C . LYS B 1 287 ? -17.516 36.625 40.812 1 29.31 287 LYS B C 1
ATOM 4437 O O . LYS B 1 287 ? -17.109 37.531 40.062 1 29.31 287 LYS B O 1
ATOM 4442 N N . LYS B 1 288 ? -18.953 36.312 40.438 1 23.72 288 LYS B N 1
ATOM 4443 C CA . LYS B 1 288 ? -19.891 37.156 41.188 1 23.72 288 LYS B CA 1
ATOM 4444 C C . LYS B 1 288 ? -20.062 36.625 42.625 1 23.72 288 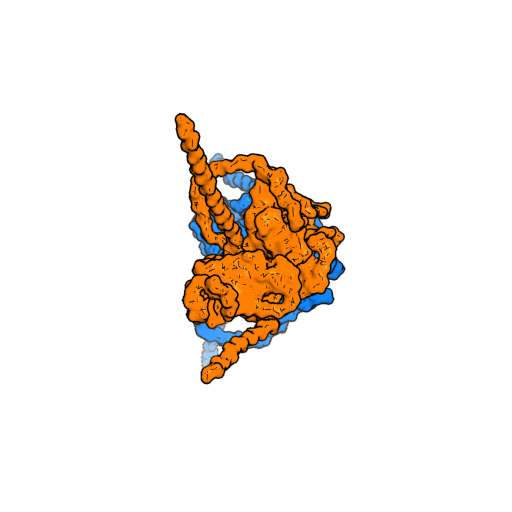LYS B C 1
ATOM 4446 O O . LYS B 1 288 ? -20.125 35.406 42.812 1 23.72 288 LYS B O 1
#

Solvent-accessible surface area (backbone atoms only — not comparable to full-atom values): 32299 Å² total; per-residue (Å²): 136,83,82,77,80,77,80,77,78,79,78,78,73,75,76,73,74,69,69,78,58,60,54,31,47,46,44,45,75,40,70,35,47,50,71,29,67,36,33,41,81,85,40,17,36,42,32,26,30,52,42,31,24,43,35,32,27,37,56,83,66,48,74,68,45,64,69,79,32,56,60,76,47,61,47,54,16,33,35,37,27,40,43,46,62,31,47,31,35,24,25,77,88,62,49,76,76,46,64,52,74,74,76,82,49,64,79,40,51,23,39,38,32,47,41,94,85,56,32,43,34,31,22,29,33,60,73,38,57,74,49,66,90,82,69,64,70,63,80,69,66,68,67,80,73,76,74,78,81,64,84,73,80,72,68,77,77,61,87,68,68,81,81,37,32,54,46,45,41,70,38,71,29,20,77,88,35,63,28,47,64,64,20,33,42,34,27,40,71,66,20,27,40,34,38,31,26,63,89,62,54,73,42,73,81,45,68,52,91,60,58,70,25,33,31,35,30,35,45,26,59,22,38,34,39,30,35,79,81,52,77,54,72,48,49,44,40,82,64,61,48,89,62,75,41,51,19,36,36,38,60,52,63,72,32,46,34,29,24,27,39,60,62,46,59,68,43,63,85,64,58,76,53,85,76,70,67,77,73,73,74,65,78,76,78,80,76,129,137,82,83,78,80,77,78,76,78,77,79,77,75,76,78,73,74,71,69,79,58,59,55,30,48,48,44,44,75,39,67,33,46,50,70,28,65,35,32,38,83,86,39,17,35,41,30,26,30,52,41,31,24,44,37,31,25,38,56,83,67,48,75,68,45,64,67,80,31,57,60,75,46,63,47,54,16,34,36,36,27,39,45,47,61,30,48,32,35,24,25,76,90,62,51,76,76,46,62,50,75,74,76,82,50,64,79,42,51,23,39,37,33,48,41,88,85,55,34,44,34,31,23,29,33,59,73,38,56,75,49,66,89,84,66,63,67,64,78,70,64,69,67,81,73,79,75,77,81,66,82,74,79,70,67,79,71,63,88,67,66,75,78,38,33,53,45,45,42,72,39,70,29,21,78,88,35,62,30,46,66,66,21,35,43,35,25,40,74,65,20,28,40,35,39,31,25,63,89,62,54,73,43,72,78,47,70,50,91,62,56,70,25,33,30,35,30,35,44,25,60,21,38,34,39,31,36,79,82,51,77,53,74,49,51,44,41,82,63,62,46,88,63,74,42,50,19,36,35,37,60,52,62,72,32,46,34,32,26,27,38,61,63,44,61,68,45,65,85,66,57,76,55,84,76,70,68,76,74,73,76,67,79,74,78,76,83,119